Protein AF-A0A1I4IBH5-F1 (afdb_monomer)

Solvent-accessible surface area (backbone atoms only — not comparable to full-atom values): 30105 Å² total; per-residue (Å²): 135,91,88,89,83,92,84,91,92,87,89,84,84,88,85,86,88,79,89,86,86,90,84,87,88,92,82,93,82,92,87,77,86,81,86,74,98,50,76,67,57,58,52,52,51,54,48,48,51,54,48,48,58,59,55,47,54,51,50,55,50,44,51,54,42,53,50,53,45,52,51,52,49,55,51,45,53,52,50,51,50,48,43,52,50,37,53,50,44,26,54,45,24,54,52,31,51,72,53,88,49,65,74,57,16,50,54,46,40,52,52,45,52,50,47,36,53,52,39,46,69,54,60,53,33,59,72,87,47,71,68,56,52,40,46,51,50,39,46,20,14,30,31,44,29,39,31,52,52,53,40,30,72,60,35,66,46,64,55,86,55,48,64,39,33,42,41,78,35,81,61,95,62,100,49,47,59,46,72,49,64,46,69,50,97,58,23,26,44,38,79,37,32,42,35,34,19,50,74,62,48,54,63,36,37,78,83,42,22,65,54,74,100,72,60,33,49,34,53,50,47,27,25,42,47,43,53,54,37,44,16,67,36,19,18,42,67,61,48,39,56,52,57,57,50,4,52,20,40,26,58,52,19,48,27,44,59,36,42,52,45,25,49,75,50,67,29,64,60,56,4,19,40,50,31,32,54,42,41,49,75,60,51,62,88,51,64,78,89,42,72,53,40,49,38,15,13,20,51,50,45,53,50,49,22,52,50,14,32,76,66,69,38,82,60,17,54,24,50,42,44,45,45,34,46,74,40,36,70,51,40,59,35,57,38,34,44,72,56,35,91,28,74,22,58,61,53,44,32,43,46,34,43,75,68,41,48,36,17,53,50,49,29,49,43,51,74,73,39,48,33,62,37,19,69,70,67,29,43,15,58,12,64,62,12,34,86,67,63,66,39,63,77,21,23,71,76,56,50,62,61,79,71,81,57,72,38,96,69,36,47,91,37,37,43,72,40,68,64,56,48,85,80,75,85,73,80,89,71,94,85,77,92,78,86,90,84,89,91,79,87,82,83,75,79,49,74,54,34,26,68,79,43,48,59,70,74,59,44,37,72,86,47,20,86,55,35,38,64,42,31,52,50,31,43,50,51,52,52,56,48,46,52,53,50,51,54,52,43,52,51,44,55,52,49,44,53,50,48,53,51,49,50,54,50,47,54,55,51,50,52,56,46,51,55,52,50,52,52,50,51,52,52,52,50,54,54,52,53,51,55,52,52,54,55,54,65,62,55,53,62,59,56,55,58,55,57,66,72,74,112

Radius of gyration: 35.25 Å; Cα contacts (8 Å, |Δi|>4): 751; chains: 1; bounding box: 75×84×116 Å

Nearest PDB structures (foldseek):
  6gow-assembly1_D  TM=4.877E-01  e=1.598E-01  Bacillus subtilis
  5wjx-assembly1_A  TM=2.974E-01  e=5.272E-01  Bacillus subtilis
  3o0y-assembly2_B  TM=1.751E-01  e=1.091E-01  Colwellia psychrerythraea 34H

Secondary structure (DSSP, 8-state):
-------S-SSSSSS-----------------------HHHHHHHHHHHHHHHHHHHHHHHHHHHHHHHHHHHHHHHHHHHHHHHHHHHHHHHHHHHH---HHHHHHHHHHHHHHHHHHHHS-------HHHHHHHHHIIIIIHHHHHHHHHHHH-----S-EEEEEEE-S--S-SEEEEEEE-TTS-EEEEEEEEETTTS-S-BTTTB--TTT--HHHHHHHHHHHHHHHHHS-GGGS-HHHHHHHHHHHH--HHHHHHHHHHTTSHHHHHHHHHHTTTTSSGGG---SHHHHHHHHHHHHHHHHHHHHTT-TTTHHHHHHHHHHSTT--HHHHHHHHSS-SSHHHHHIIIIITSHHHHHHHHHHHTTHHHHHTTT-----TTSTTTTS-S---TTTSS-------S---SSSEEE---S-----------------SS--PPP---STTTTT-TT--TTT-HHHHHHHHHHHHHHHHHHHHHHHHHHHHHHHHHHHHHHHHHHHHHHHHHHHHHHHHHHHHHHHHHHHHHHHHHHHHHHHHHHHHTT--

Organism: NCBI:txid1123291

pLDDT: mean 73.19, std 23.95, range [22.69, 98.94]

Structure (mmCIF, N/CA/C/O backbone):
data_AF-A0A1I4IBH5-F1
#
_entry.id   AF-A0A1I4IBH5-F1
#
loop_
_atom_site.group_PDB
_atom_site.id
_atom_site.type_symbol
_atom_site.label_atom_id
_atom_site.label_alt_id
_atom_site.label_comp_id
_atom_site.label_asym_id
_atom_site.label_entity_id
_atom_site.label_seq_id
_atom_site.pdbx_PDB_ins_code
_atom_site.Cartn_x
_atom_site.Cartn_y
_atom_site.Cartn_z
_atom_site.occupancy
_atom_site.B_iso_or_equiv
_atom_site.auth_seq_id
_atom_site.auth_comp_id
_atom_site.auth_asym_id
_atom_site.auth_atom_id
_atom_site.pdbx_PDB_model_num
ATOM 1 N N . MET A 1 1 ? 34.747 5.150 -70.544 1.00 26.88 1 MET A N 1
ATOM 2 C CA . MET A 1 1 ? 35.337 5.955 -69.454 1.00 26.88 1 MET A CA 1
ATOM 3 C C . MET A 1 1 ? 34.266 6.912 -68.929 1.00 26.88 1 MET A C 1
ATOM 5 O O . MET A 1 1 ? 33.874 7.785 -69.678 1.00 26.88 1 MET A O 1
ATOM 9 N N . ARG A 1 2 ? 33.819 6.684 -67.681 1.00 27.50 2 ARG A N 1
ATOM 10 C CA . ARG A 1 2 ? 33.104 7.565 -66.717 1.00 27.50 2 ARG A CA 1
ATOM 11 C C . ARG A 1 2 ? 31.700 8.155 -67.019 1.00 27.50 2 ARG A C 1
ATOM 13 O O . ARG A 1 2 ? 31.338 8.446 -68.145 1.00 27.50 2 ARG A O 1
ATOM 20 N N . ILE A 1 3 ? 30.952 8.245 -65.911 1.00 29.61 3 ILE A N 1
ATOM 21 C CA . ILE A 1 3 ? 29.508 8.409 -65.638 1.00 29.61 3 ILE A CA 1
ATOM 22 C C . ILE A 1 3 ? 29.102 9.898 -65.457 1.00 29.61 3 ILE A C 1
ATOM 24 O O . ILE A 1 3 ? 29.971 10.689 -65.092 1.00 29.61 3 ILE A O 1
ATOM 28 N N . ASN A 1 4 ? 27.788 10.190 -65.589 1.00 30.17 4 ASN A N 1
ATOM 29 C CA . ASN A 1 4 ? 26.903 11.130 -64.829 1.00 30.17 4 ASN A CA 1
ATOM 30 C C . ASN A 1 4 ? 26.232 12.218 -65.701 1.00 30.17 4 ASN A C 1
ATOM 32 O O . ASN A 1 4 ? 26.905 12.808 -66.531 1.00 30.17 4 ASN A O 1
ATOM 36 N N . SER A 1 5 ? 24.963 12.634 -65.565 1.00 30.31 5 SER A N 1
ATOM 37 C CA . SER A 1 5 ? 23.756 12.215 -64.819 1.00 30.31 5 SER A CA 1
ATOM 38 C C . SER A 1 5 ? 22.619 13.214 -65.158 1.00 30.31 5 SER A C 1
ATOM 40 O O . SER A 1 5 ? 22.905 14.397 -65.310 1.00 30.31 5 SER A O 1
ATOM 42 N N . ALA A 1 6 ? 21.362 12.749 -65.169 1.00 29.02 6 ALA A N 1
ATOM 43 C CA . ALA A 1 6 ? 20.096 13.499 -65.015 1.00 29.02 6 ALA A CA 1
ATOM 44 C C . ALA A 1 6 ? 19.649 14.502 -66.113 1.00 29.02 6 ALA A C 1
ATOM 46 O O . ALA A 1 6 ? 19.946 15.693 -66.081 1.00 29.02 6 ALA A O 1
ATOM 47 N N . ILE A 1 7 ? 18.804 13.999 -67.020 1.00 32.25 7 ILE A N 1
ATOM 48 C CA . ILE A 1 7 ? 17.906 14.747 -67.911 1.00 32.25 7 ILE A CA 1
ATOM 49 C C . ILE A 1 7 ? 16.463 14.447 -67.455 1.00 32.25 7 ILE A C 1
ATOM 51 O O . ILE A 1 7 ? 16.164 13.286 -67.193 1.00 32.25 7 ILE A O 1
ATOM 55 N N . ALA A 1 8 ? 15.612 15.485 -67.445 1.00 37.22 8 ALA A N 1
ATOM 56 C CA . ALA A 1 8 ? 14.140 15.497 -67.316 1.00 37.22 8 ALA A CA 1
ATOM 57 C C . ALA A 1 8 ? 13.516 15.316 -65.910 1.00 37.22 8 ALA A C 1
ATOM 59 O O . ALA A 1 8 ? 13.450 14.203 -65.409 1.00 37.22 8 ALA A O 1
ATOM 60 N N . ASP A 1 9 ? 13.051 16.431 -65.303 1.00 37.56 9 ASP A N 1
ATOM 61 C CA . ASP A 1 9 ? 11.707 16.596 -64.675 1.00 37.56 9 ASP A CA 1
ATOM 62 C C . ASP A 1 9 ? 11.617 17.713 -63.601 1.00 37.56 9 ASP A C 1
ATOM 64 O O . ASP A 1 9 ? 11.292 17.463 -62.443 1.00 37.56 9 ASP A O 1
ATOM 68 N N . THR A 1 10 ? 11.824 18.989 -63.962 1.00 37.19 10 THR A N 1
ATOM 69 C CA . THR A 1 10 ? 11.559 20.126 -63.035 1.00 37.19 10 THR A CA 1
ATOM 70 C C . THR A 1 10 ? 10.812 21.326 -63.632 1.00 37.19 10 THR A C 1
ATOM 72 O O . THR A 1 10 ? 10.777 22.384 -63.018 1.00 37.19 10 THR A O 1
ATOM 75 N N . ASN A 1 11 ? 10.113 21.175 -64.765 1.00 37.16 11 ASN A N 1
ATOM 76 C CA . ASN A 1 11 ? 9.304 22.261 -65.361 1.00 37.16 11 ASN A CA 1
ATOM 77 C C . ASN A 1 11 ? 7.805 21.929 -65.524 1.00 37.16 11 ASN A C 1
ATOM 79 O O . ASN A 1 11 ? 7.172 22.342 -66.493 1.00 37.16 11 ASN A O 1
ATOM 83 N N . LYS A 1 12 ? 7.201 21.202 -64.569 1.00 36.59 12 LYS A N 1
ATOM 84 C CA . LYS A 1 12 ? 5.769 20.829 -64.620 1.00 36.59 12 LYS A CA 1
ATOM 85 C C . LYS A 1 12 ? 4.998 21.013 -63.299 1.00 36.59 12 LYS A C 1
ATOM 87 O O . LYS A 1 12 ? 4.150 20.193 -62.972 1.00 36.59 12 LYS A O 1
ATOM 92 N N . ALA A 1 13 ? 5.265 22.089 -62.549 1.00 35.25 13 ALA A N 1
ATOM 93 C CA . ALA A 1 13 ? 4.557 22.381 -61.288 1.00 35.25 13 ALA A CA 1
ATOM 94 C C . ALA A 1 13 ? 4.226 23.872 -61.035 1.00 35.25 13 ALA A C 1
ATOM 96 O O . ALA A 1 13 ? 4.065 24.270 -59.886 1.00 35.25 13 ALA A O 1
ATOM 97 N N . ALA A 1 14 ? 4.102 24.711 -62.074 1.00 37.25 14 ALA A N 1
ATOM 98 C CA . ALA A 1 14 ? 3.853 26.154 -61.899 1.00 37.25 14 ALA A CA 1
ATOM 99 C C . ALA A 1 14 ? 2.635 26.719 -62.666 1.00 37.25 14 ALA A C 1
ATOM 101 O O . ALA A 1 14 ? 2.520 27.933 -62.811 1.00 37.25 14 ALA A O 1
ATOM 102 N N . SER A 1 15 ? 1.710 25.892 -63.177 1.00 36.53 15 SER A N 1
ATOM 103 C CA . SER A 1 15 ? 0.579 26.404 -63.989 1.00 36.53 15 SER A CA 1
ATOM 104 C C . SER A 1 15 ? -0.753 25.653 -63.835 1.00 36.53 15 SER A C 1
ATOM 106 O O . SER A 1 15 ? -1.477 25.500 -64.811 1.00 36.53 15 SER A O 1
ATOM 108 N N . GLN A 1 16 ? -1.107 25.198 -62.628 1.00 35.28 16 GLN A N 1
ATOM 109 C CA . GLN A 1 16 ? -2.457 24.692 -62.313 1.00 35.28 16 GLN A CA 1
ATOM 110 C C . GLN A 1 16 ? -2.819 24.959 -60.839 1.00 35.28 16 GLN A C 1
ATOM 112 O O . GLN A 1 16 ? -2.726 24.060 -60.012 1.00 35.28 16 GLN A O 1
ATOM 117 N N . LYS A 1 17 ? -3.214 26.192 -60.491 1.00 34.38 17 LYS A N 1
ATOM 118 C CA . LYS A 1 17 ? -3.947 26.499 -59.240 1.00 34.38 17 LYS A CA 1
ATOM 119 C C . LYS A 1 17 ? -4.850 27.742 -59.356 1.00 34.38 17 LYS A C 1
ATOM 121 O O . LYS A 1 17 ? -5.042 28.449 -58.378 1.00 34.38 17 LYS A O 1
ATOM 126 N N . ASP A 1 18 ? -5.453 27.966 -60.525 1.00 34.41 18 ASP A N 1
ATOM 127 C CA . ASP A 1 18 ? -6.519 28.962 -60.698 1.00 34.41 18 ASP A CA 1
ATOM 128 C C . ASP A 1 18 ? -7.788 28.318 -61.272 1.00 34.41 18 ASP A C 1
ATOM 130 O O . ASP A 1 18 ? -7.721 27.546 -62.227 1.00 34.41 18 ASP A O 1
ATOM 134 N N . ASN A 1 19 ? -8.929 28.706 -60.688 1.00 29.95 19 ASN A N 1
ATOM 135 C CA . ASN A 1 19 ? -10.324 28.293 -60.921 1.00 29.95 19 ASN A CA 1
ATOM 136 C C . ASN A 1 19 ? -10.779 26.969 -60.282 1.00 29.95 19 ASN A C 1
ATOM 138 O O . ASN A 1 19 ? -10.607 25.906 -60.859 1.00 29.95 19 ASN A O 1
ATOM 142 N N . VAL A 1 20 ? -11.479 27.040 -59.140 1.00 29.97 20 VAL A N 1
ATOM 143 C CA . VAL A 1 20 ? -12.955 27.172 -59.094 1.00 29.97 20 VAL A CA 1
ATOM 144 C C . VAL A 1 20 ? -13.368 27.641 -57.691 1.00 29.97 20 VAL A C 1
ATOM 146 O O . VAL A 1 20 ? -13.427 26.874 -56.735 1.00 29.97 20 VAL A O 1
ATOM 149 N N . THR A 1 21 ? -13.715 28.921 -57.574 1.00 40.47 21 THR A N 1
ATOM 150 C CA . THR A 1 21 ? -14.649 29.409 -56.552 1.00 40.47 21 THR A CA 1
ATOM 151 C C . THR A 1 21 ? -16.074 29.264 -57.106 1.00 40.47 21 THR A C 1
ATOM 153 O O . THR A 1 21 ? -16.289 29.558 -58.280 1.00 40.47 21 THR A O 1
ATOM 156 N N . LYS A 1 22 ? -17.041 28.935 -56.230 1.00 32.81 22 LYS A N 1
ATOM 157 C CA . LYS A 1 22 ? -18.524 28.989 -56.373 1.00 32.81 22 LYS A CA 1
ATOM 158 C C . LYS A 1 22 ? -19.250 27.655 -56.642 1.00 32.81 22 LYS A C 1
ATOM 160 O O . LYS A 1 22 ? -19.450 27.272 -57.788 1.00 32.81 22 LYS A O 1
ATOM 165 N N . LYS A 1 23 ? -19.836 27.077 -55.580 1.00 29.59 23 LYS A N 1
ATOM 166 C CA . LYS A 1 23 ? -21.290 27.143 -55.270 1.00 29.59 23 LYS A CA 1
ATOM 167 C C . LYS A 1 23 ? -21.609 26.412 -53.943 1.00 29.59 23 LYS A C 1
ATOM 169 O O . LYS A 1 23 ? -21.422 25.208 -53.847 1.00 29.59 23 LYS A O 1
ATOM 174 N N . LYS A 1 24 ? -22.111 27.157 -52.945 1.00 41.50 24 LYS A N 1
ATOM 175 C CA . LYS A 1 24 ? -22.849 26.665 -51.753 1.00 41.50 24 LYS A CA 1
ATOM 176 C C . LYS A 1 24 ? -24.337 26.462 -52.109 1.00 41.50 24 LYS A C 1
ATOM 178 O O . LYS A 1 24 ? -24.833 27.200 -52.962 1.00 41.50 24 LYS A O 1
ATOM 183 N N . PRO A 1 25 ? -25.043 25.535 -51.436 1.00 30.53 25 PRO A N 1
ATOM 184 C CA . PRO A 1 25 ? -26.251 25.896 -50.658 1.00 30.53 25 PRO A CA 1
ATOM 185 C C . PRO A 1 25 ? -26.303 25.132 -49.302 1.00 30.53 25 PRO A C 1
ATOM 187 O O . PRO A 1 25 ? -26.031 23.943 -49.269 1.00 30.53 25 PRO A O 1
ATOM 190 N N . LEU A 1 26 ? -26.371 25.782 -48.128 1.00 26.00 26 LEU A N 1
ATOM 191 C CA . LEU A 1 26 ? -27.516 26.381 -47.391 1.00 26.00 26 LEU A CA 1
ATOM 192 C C . LEU A 1 26 ? -28.080 25.468 -46.268 1.00 26.00 26 LEU A C 1
ATOM 194 O O . LEU A 1 26 ? -28.913 24.619 -46.545 1.00 26.00 26 LEU A O 1
ATOM 198 N N . SER A 1 27 ? -27.640 25.709 -45.019 1.00 25.12 27 SER A N 1
ATOM 199 C CA . SER A 1 27 ? -28.418 25.746 -43.747 1.00 25.12 27 SER A CA 1
ATOM 200 C C . SER A 1 27 ? -27.426 25.839 -42.560 1.00 25.12 27 SER A C 1
ATOM 202 O O . SER A 1 27 ? -26.770 24.862 -42.228 1.00 25.12 27 SER A O 1
ATOM 204 N N . LEU A 1 28 ? -27.028 27.038 -42.113 1.00 30.94 28 LEU A N 1
ATOM 205 C CA . LEU A 1 28 ? -27.579 27.738 -40.934 1.00 30.94 28 LEU A CA 1
ATOM 206 C C . LEU A 1 28 ? -27.506 26.915 -39.629 1.00 30.94 28 LEU A C 1
ATOM 208 O O . LEU A 1 28 ? -28.472 26.235 -39.328 1.00 30.94 28 LEU A O 1
ATOM 212 N N . VAL A 1 29 ? -26.391 26.997 -38.883 1.00 27.75 29 VAL A N 1
ATOM 213 C CA . VAL A 1 29 ? -26.271 27.548 -37.507 1.00 27.75 29 VAL A CA 1
ATOM 214 C C . VAL A 1 29 ? -24.781 27.846 -37.251 1.00 27.75 29 VAL A C 1
ATOM 216 O O . VAL A 1 29 ? -23.900 27.073 -37.618 1.00 27.75 29 VAL A O 1
ATOM 219 N N . SER A 1 30 ? -24.514 29.029 -36.711 1.00 26.56 30 SER A N 1
ATOM 220 C CA . SER A 1 30 ? -23.216 29.654 -36.455 1.00 26.56 30 SER A CA 1
ATOM 221 C C . SER A 1 30 ? -22.612 29.236 -35.112 1.00 26.56 30 SER A C 1
ATOM 223 O O . SER A 1 30 ? -23.281 29.387 -34.094 1.00 26.56 30 SER A O 1
ATOM 225 N N . ASN A 1 31 ? -21.358 28.766 -35.126 1.00 25.77 31 ASN A N 1
ATOM 226 C CA . ASN A 1 31 ? -20.238 29.223 -34.279 1.00 25.77 31 ASN A CA 1
ATOM 227 C C . ASN A 1 31 ? -19.079 28.219 -34.370 1.00 25.77 31 ASN A C 1
ATOM 229 O O . ASN A 1 31 ? -18.922 27.347 -33.524 1.00 25.77 31 ASN A O 1
ATOM 233 N N . ILE A 1 32 ? -18.264 28.347 -35.416 1.00 29.17 32 ILE A N 1
ATOM 234 C CA . ILE A 1 32 ? -16.891 27.834 -35.424 1.00 29.17 32 ILE A CA 1
ATOM 235 C C . ILE A 1 32 ? -16.051 28.988 -35.961 1.00 29.17 32 ILE A C 1
ATOM 237 O O . ILE A 1 32 ? -16.135 29.320 -37.146 1.00 29.17 32 ILE A O 1
ATOM 241 N N . GLU A 1 33 ? -15.331 29.660 -35.064 1.00 32.38 33 GLU A N 1
ATOM 242 C CA . GLU A 1 33 ? -14.363 30.687 -35.428 1.00 32.38 33 GLU A CA 1
ATOM 243 C C . GLU A 1 33 ? -13.244 30.045 -36.247 1.00 32.38 33 GLU A C 1
ATOM 245 O O . GLU A 1 33 ? -12.602 29.074 -35.849 1.00 32.38 33 GLU A O 1
ATOM 250 N N . THR A 1 34 ? -13.052 30.575 -37.449 1.00 32.00 34 THR A N 1
ATOM 251 C CA . THR A 1 34 ? -11.957 30.210 -38.333 1.00 32.00 34 THR A CA 1
ATOM 252 C C . THR A 1 34 ? -10.669 30.838 -37.821 1.00 32.00 34 THR A C 1
ATOM 254 O O . THR A 1 34 ? -10.486 32.050 -37.900 1.00 32.00 34 THR A O 1
ATOM 257 N N . SER A 1 35 ? -9.781 29.971 -37.356 1.00 35.97 35 SER A N 1
ATOM 258 C CA . SER A 1 35 ? -8.379 30.195 -37.026 1.00 35.97 35 SER A CA 1
ATOM 259 C C . SER A 1 35 ? -7.597 30.906 -38.141 1.00 35.97 35 SER A C 1
ATOM 261 O O . SER A 1 35 ? -7.447 30.370 -39.245 1.00 35.97 35 SER A O 1
ATOM 263 N N . SER A 1 36 ? -7.018 32.063 -37.814 1.00 33.44 36 SER A N 1
ATOM 264 C CA . SER A 1 36 ? -5.847 32.628 -38.492 1.00 33.44 36 SER A CA 1
ATOM 265 C C . SER A 1 36 ? -4.734 32.803 -37.460 1.00 33.44 36 SER A C 1
ATOM 267 O O . SER A 1 36 ? -4.869 33.595 -36.537 1.00 33.44 36 SER A O 1
ATOM 269 N N . SER A 1 37 ? -3.644 32.054 -37.617 1.00 41.34 37 SER A N 1
ATOM 270 C CA . SER A 1 37 ? -2.504 32.004 -36.699 1.00 41.34 37 SER A CA 1
ATOM 271 C C . SER A 1 37 ? -1.783 33.356 -36.564 1.00 41.34 37 SER A C 1
ATOM 273 O O . SER A 1 37 ? -1.037 33.748 -37.467 1.00 41.34 37 SER A O 1
ATOM 275 N N . THR A 1 38 ? -1.946 34.040 -35.431 1.00 36.69 38 THR A N 1
ATOM 276 C CA . THR A 1 38 ? -1.121 35.187 -35.004 1.00 36.69 38 THR A CA 1
ATOM 277 C C . THR A 1 38 ? -0.781 35.072 -33.511 1.00 36.69 38 THR A C 1
ATOM 279 O O . THR A 1 38 ? -1.468 34.389 -32.758 1.00 36.69 38 THR A O 1
ATOM 282 N N . TYR A 1 39 ? 0.291 35.746 -33.072 1.00 35.22 39 TYR A N 1
ATOM 283 C CA . TYR A 1 39 ? 0.734 35.836 -31.665 1.00 35.22 39 TYR A CA 1
ATOM 284 C C . TYR A 1 39 ? -0.377 36.281 -30.685 1.00 35.22 39 TYR A C 1
ATOM 286 O O . TYR A 1 39 ? -0.269 36.023 -29.488 1.00 35.22 39 TYR A O 1
ATOM 294 N N . GLU A 1 40 ? -1.447 36.915 -31.180 1.00 37.06 40 GLU A N 1
ATOM 295 C CA . GLU A 1 40 ? -2.625 37.291 -30.387 1.00 37.06 40 GLU A CA 1
ATOM 296 C C . GLU A 1 40 ? -3.392 36.075 -29.840 1.00 37.06 40 GLU A C 1
ATOM 298 O O . GLU A 1 40 ? -3.902 36.150 -28.724 1.00 37.06 40 GLU A O 1
ATOM 303 N N . ASP A 1 41 ? -3.430 34.947 -30.562 1.00 40.72 41 ASP A N 1
ATOM 304 C CA . ASP A 1 41 ? -4.069 33.711 -30.079 1.00 40.72 41 ASP A CA 1
ATOM 305 C C . ASP A 1 41 ? -3.229 33.027 -28.994 1.00 40.72 41 ASP A C 1
ATOM 307 O O . ASP A 1 41 ? -3.775 32.537 -28.011 1.00 40.72 41 ASP A O 1
ATOM 311 N N . ALA A 1 42 ? -1.896 33.056 -29.109 1.00 33.62 42 ALA A N 1
ATOM 312 C CA . ALA A 1 42 ? -1.007 32.506 -28.083 1.00 33.62 42 ALA A CA 1
ATOM 313 C C . ALA A 1 42 ? -1.110 33.296 -26.765 1.00 33.62 42 ALA A C 1
ATOM 315 O O . ALA A 1 42 ? -1.235 32.697 -25.701 1.00 33.62 42 ALA A O 1
ATOM 316 N N . ALA A 1 43 ? -1.163 34.631 -26.842 1.00 33.56 43 ALA A N 1
ATOM 317 C CA . ALA A 1 43 ? -1.364 35.484 -25.672 1.00 33.56 43 ALA A CA 1
ATOM 318 C C . ALA A 1 43 ? -2.771 35.325 -25.065 1.00 33.56 43 ALA A C 1
ATOM 320 O O . ALA A 1 43 ? -2.908 35.292 -23.847 1.00 33.56 43 ALA A O 1
ATOM 321 N N . LYS A 1 44 ? -3.828 35.168 -25.879 1.00 37.53 44 LYS A N 1
ATOM 322 C CA . LYS A 1 44 ? -5.183 34.879 -25.372 1.00 37.53 44 LYS A CA 1
ATOM 323 C C . LYS A 1 44 ? -5.289 33.507 -24.710 1.00 37.53 44 LYS A C 1
ATOM 325 O O . LYS A 1 44 ? -5.987 33.398 -23.707 1.00 37.53 44 LYS A O 1
ATOM 330 N N . VAL A 1 45 ? -4.617 32.482 -25.233 1.00 39.41 45 VAL A N 1
ATOM 331 C CA . VAL A 1 45 ? -4.610 31.130 -24.651 1.00 39.41 45 VAL A CA 1
ATOM 332 C C . VAL A 1 45 ? -3.858 31.115 -23.319 1.00 39.41 45 VAL A C 1
ATOM 334 O O . VAL A 1 45 ? -4.431 30.663 -22.329 1.00 39.41 45 VAL A O 1
ATOM 337 N N . GLU A 1 46 ? -2.660 31.703 -23.260 1.00 36.56 46 GLU A N 1
ATOM 338 C CA . GLU A 1 46 ? -1.825 31.787 -22.050 1.00 36.56 46 GLU A CA 1
ATOM 339 C C . GLU A 1 46 ? -2.472 32.673 -20.963 1.00 36.56 46 GLU A C 1
ATOM 341 O O . GLU A 1 46 ? -2.471 32.327 -19.780 1.00 36.56 46 GLU A O 1
ATOM 346 N N . MET A 1 47 ? -3.147 33.764 -21.357 1.00 36.31 47 MET A N 1
ATOM 347 C CA . MET A 1 47 ? -3.997 34.543 -20.447 1.00 36.31 47 MET A CA 1
ATOM 348 C C . MET A 1 47 ? -5.252 33.774 -20.023 1.00 36.31 47 MET A C 1
ATOM 350 O O . MET A 1 47 ? -5.626 33.859 -18.860 1.00 36.31 47 MET A O 1
ATOM 354 N N . SER A 1 48 ? -5.896 32.998 -20.907 1.00 41.06 48 SER A N 1
ATOM 355 C CA . SER A 1 48 ? -7.063 32.193 -20.519 1.00 41.06 48 SER A CA 1
ATOM 356 C C . SER A 1 48 ? -6.686 31.105 -19.519 1.00 41.06 48 SER A C 1
ATOM 358 O O . SER A 1 48 ? -7.465 30.843 -18.614 1.00 41.06 48 SER A O 1
ATOM 360 N N . GLU A 1 49 ? -5.500 30.505 -19.634 1.00 36.38 49 GLU A N 1
ATOM 361 C CA . GLU A 1 49 ? -4.988 29.525 -18.672 1.00 36.38 49 GLU A CA 1
ATOM 362 C C . GLU A 1 49 ? -4.576 30.187 -17.353 1.00 36.38 49 GLU A C 1
ATOM 364 O O . GLU A 1 49 ? -4.917 29.684 -16.285 1.00 36.38 49 GLU A O 1
ATOM 369 N N . GLY A 1 50 ? -3.947 31.367 -17.400 1.00 35.72 50 GLY A N 1
ATOM 370 C CA . GLY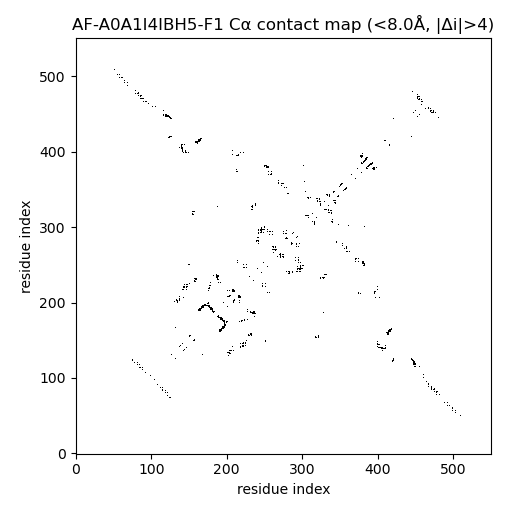 A 1 50 ? -3.637 32.166 -16.211 1.00 35.72 50 GLY A CA 1
ATOM 371 C C . GLY A 1 50 ? -4.880 32.663 -15.461 1.00 35.72 50 GLY A C 1
ATOM 372 O O . GLY A 1 50 ? -4.910 32.632 -14.230 1.00 35.72 50 GLY A O 1
ATOM 373 N N . THR A 1 51 ? -5.926 33.079 -16.182 1.00 39.19 51 THR A N 1
ATOM 374 C CA . THR A 1 51 ? -7.225 33.463 -15.612 1.00 39.19 51 THR A CA 1
ATOM 375 C C . THR A 1 51 ? -7.986 32.235 -15.116 1.00 39.19 51 THR A C 1
ATOM 377 O O . THR A 1 51 ? -8.467 32.273 -13.991 1.00 39.19 51 THR A O 1
ATOM 380 N N . LYS A 1 52 ? -8.011 31.115 -15.859 1.00 40.06 52 LYS A N 1
ATOM 381 C CA . LYS A 1 52 ? -8.601 29.838 -15.406 1.00 40.06 52 LYS A CA 1
ATOM 382 C C . LYS A 1 52 ? -7.963 29.343 -14.108 1.00 40.06 52 LYS A C 1
ATOM 384 O O . LYS A 1 52 ? -8.696 29.008 -13.181 1.00 40.06 52 LYS A O 1
ATOM 389 N N . ASN A 1 53 ? -6.631 29.380 -14.008 1.00 35.31 53 ASN A N 1
ATOM 390 C CA . ASN A 1 53 ? -5.888 28.996 -12.803 1.00 35.31 53 ASN A CA 1
ATOM 391 C C . ASN A 1 53 ? -6.154 29.931 -11.614 1.00 35.31 53 ASN A C 1
ATOM 393 O O . ASN A 1 53 ? -6.163 29.486 -10.472 1.00 35.31 53 ASN A O 1
ATOM 397 N N . LYS A 1 54 ? -6.399 31.225 -11.854 1.00 37.94 54 LYS A N 1
ATOM 398 C CA . LYS A 1 54 ? -6.760 32.184 -10.797 1.00 37.94 54 LYS A CA 1
ATOM 399 C C . LYS A 1 54 ? -8.234 32.148 -10.407 1.00 37.94 54 LYS A C 1
ATOM 401 O O . LYS A 1 54 ? -8.530 32.484 -9.270 1.00 37.94 54 LYS A O 1
ATOM 406 N N . THR A 1 55 ? -9.141 31.741 -11.295 1.00 43.22 55 THR A N 1
ATOM 407 C CA . THR A 1 55 ? -10.569 31.544 -10.989 1.00 43.22 55 THR A CA 1
ATOM 408 C C . THR A 1 55 ? -10.854 30.188 -10.336 1.00 43.22 55 THR A C 1
ATOM 410 O O . THR A 1 55 ? -11.802 30.079 -9.563 1.00 43.22 55 THR A O 1
ATOM 413 N N . SER A 1 56 ? -10.028 29.165 -10.590 1.00 42.84 56 SER A N 1
ATOM 414 C CA . SER A 1 56 ? -10.160 27.837 -9.970 1.00 42.84 56 SER A CA 1
ATOM 415 C C . SER A 1 56 ? -9.727 27.814 -8.497 1.00 42.84 56 SER A C 1
ATOM 417 O O . SER A 1 56 ? -10.316 27.092 -7.697 1.00 42.84 56 SER A O 1
ATOM 419 N N . LEU A 1 57 ? -8.758 28.652 -8.111 1.00 39.81 57 LEU A N 1
ATOM 420 C CA . LEU A 1 57 ? -8.274 28.799 -6.730 1.00 39.81 57 LEU A CA 1
ATOM 421 C C . LEU A 1 57 ? -9.376 29.280 -5.742 1.00 39.81 57 LEU A C 1
ATOM 423 O O . LEU A 1 57 ? -9.562 28.637 -4.704 1.00 39.81 57 LEU A O 1
ATOM 427 N N . PRO A 1 58 ? -10.153 30.346 -6.036 1.00 45.22 58 PRO A N 1
ATOM 428 C CA . PRO A 1 58 ? -11.330 30.735 -5.258 1.00 45.22 58 PRO A CA 1
ATOM 429 C C . PRO A 1 58 ? -12.459 29.705 -5.294 1.00 45.22 58 PRO A C 1
ATOM 431 O O . PRO A 1 58 ? -13.113 29.524 -4.275 1.00 45.22 58 PRO A O 1
ATOM 434 N N . ALA A 1 59 ? -12.678 29.017 -6.423 1.00 44.81 59 ALA A N 1
ATOM 435 C CA . ALA A 1 59 ? -13.732 28.006 -6.542 1.00 44.81 59 ALA A CA 1
ATOM 436 C C . ALA A 1 59 ? -13.479 26.798 -5.625 1.00 44.81 59 ALA A C 1
ATOM 438 O O . ALA A 1 59 ? -14.364 26.424 -4.864 1.00 44.81 59 ALA A O 1
ATOM 439 N N . LYS A 1 60 ? -12.250 26.263 -5.609 1.00 45.53 60 LYS A N 1
ATOM 440 C CA . LYS A 1 60 ? -11.871 25.160 -4.711 1.00 45.53 60 LYS A CA 1
ATOM 441 C C . LYS A 1 60 ? -11.870 25.590 -3.235 1.00 45.53 60 LYS A C 1
ATOM 443 O O . LYS A 1 60 ? -12.250 24.828 -2.356 1.00 45.53 60 LYS A O 1
ATOM 448 N N . THR A 1 61 ? -11.508 26.844 -2.950 1.00 44.19 61 THR A N 1
ATOM 449 C CA . THR A 1 61 ? -11.595 27.413 -1.591 1.00 44.19 61 THR A CA 1
ATOM 450 C C . THR A 1 61 ? -13.0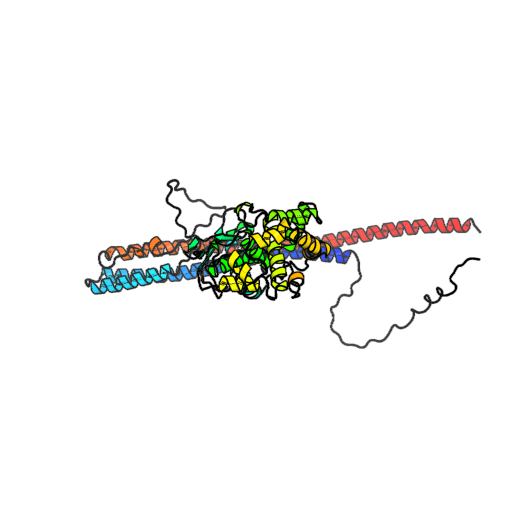51 27.562 -1.130 1.00 44.19 61 THR A C 1
ATOM 452 O O . THR A 1 61 ? -13.364 27.273 0.021 1.00 44.19 61 THR A O 1
ATOM 455 N N . LEU A 1 62 ? -13.942 28.003 -2.022 1.00 48.31 62 LEU A N 1
ATOM 456 C CA . LEU A 1 62 ? -15.376 28.137 -1.771 1.00 48.31 62 LEU A CA 1
ATOM 457 C C . LEU A 1 62 ? -16.024 26.772 -1.507 1.00 48.31 62 LEU A C 1
ATOM 459 O O . LEU A 1 62 ? -16.757 26.626 -0.534 1.00 48.31 62 LEU A O 1
ATOM 463 N N . GLU A 1 63 ? -15.690 25.774 -2.320 1.00 45.91 63 GLU A N 1
ATOM 464 C CA . GLU A 1 63 ? -16.121 24.386 -2.142 1.00 45.91 63 GLU A CA 1
ATOM 465 C C . GLU A 1 63 ? -15.670 23.824 -0.783 1.00 45.91 63 GLU A C 1
ATOM 467 O O . GLU A 1 63 ? -16.484 23.299 -0.026 1.00 45.91 63 GLU A O 1
ATOM 472 N N . ASN A 1 64 ? -14.410 24.050 -0.395 1.00 45.56 64 ASN A N 1
ATOM 473 C CA . ASN A 1 64 ? -13.896 23.644 0.917 1.00 45.56 64 ASN A CA 1
ATOM 474 C C . ASN A 1 64 ? -14.637 24.321 2.085 1.00 45.56 64 ASN A C 1
ATOM 476 O O . ASN A 1 64 ? -14.919 23.678 3.098 1.00 45.56 64 ASN A O 1
ATOM 480 N N . ILE A 1 65 ? -14.982 25.608 1.954 1.00 47.34 65 ILE A N 1
ATOM 481 C CA . ILE A 1 65 ? -15.767 26.329 2.967 1.00 47.34 65 ILE A CA 1
ATOM 482 C C . ILE A 1 65 ? -17.194 25.759 3.054 1.00 47.34 65 ILE A C 1
ATOM 484 O O . ILE A 1 65 ? -17.692 25.533 4.158 1.00 47.34 65 ILE A O 1
ATOM 488 N N . GLN A 1 66 ? -17.836 25.475 1.919 1.00 49.72 66 GLN A N 1
ATOM 489 C CA . GLN A 1 66 ? -19.192 24.912 1.857 1.00 49.72 66 GLN A CA 1
ATOM 490 C C . GLN A 1 66 ? -19.264 23.489 2.425 1.00 49.72 66 GLN A C 1
ATOM 492 O O . GLN A 1 66 ? -20.203 23.157 3.158 1.00 49.72 66 GLN A O 1
ATOM 497 N N . ASN A 1 67 ? -18.238 22.676 2.174 1.00 47.34 67 ASN A N 1
ATOM 498 C CA . ASN A 1 67 ? -18.092 21.351 2.771 1.00 47.34 67 ASN A CA 1
ATOM 499 C C . ASN A 1 67 ? -17.887 21.459 4.290 1.00 47.34 67 ASN A C 1
ATOM 501 O O . ASN A 1 67 ? -18.602 20.808 5.050 1.00 47.34 67 ASN A O 1
ATOM 505 N N . GLY A 1 68 ? -17.018 22.367 4.753 1.00 46.72 68 GLY A N 1
ATOM 506 C CA . GLY A 1 68 ? -16.830 22.645 6.181 1.00 46.72 68 GLY A CA 1
ATOM 507 C C . GLY A 1 68 ? -18.117 23.091 6.889 1.00 46.72 68 GLY A C 1
ATOM 508 O O . GLY A 1 68 ? -18.420 22.627 7.987 1.00 46.72 68 GLY A O 1
ATOM 509 N N . VAL A 1 69 ? -18.930 23.935 6.246 1.00 53.03 69 VAL A N 1
ATOM 510 C CA . VAL A 1 69 ? -20.246 24.347 6.767 1.00 53.03 69 VAL A CA 1
ATOM 511 C C . VAL A 1 69 ? -21.226 23.172 6.831 1.00 53.03 69 VAL A C 1
ATOM 513 O O . VAL A 1 69 ? -21.964 23.063 7.811 1.00 53.03 69 VAL A O 1
ATOM 516 N N . SER A 1 70 ? -21.240 22.296 5.826 1.00 50.38 70 SER A N 1
ATOM 517 C CA . SER A 1 70 ? -22.119 21.116 5.786 1.00 50.38 70 SER A CA 1
ATOM 518 C C . SER A 1 70 ? -21.766 20.106 6.883 1.00 50.38 70 SER A C 1
ATOM 520 O O . SER A 1 70 ? -22.653 19.578 7.551 1.00 50.38 70 SER A O 1
ATOM 522 N N . LEU A 1 71 ? -20.474 19.917 7.151 1.00 50.25 71 LEU A N 1
ATOM 523 C CA . LEU A 1 71 ? -19.985 19.066 8.238 1.00 50.25 71 LEU A CA 1
ATOM 524 C C . LEU A 1 71 ? -20.341 19.628 9.618 1.00 50.25 71 LEU A C 1
ATOM 526 O O . LEU A 1 71 ? -20.813 18.891 10.479 1.00 50.25 71 LEU A O 1
ATOM 530 N N . LEU A 1 72 ? -20.196 20.943 9.827 1.00 56.59 72 LEU A N 1
ATOM 531 C CA . LEU A 1 72 ? -20.628 21.588 11.073 1.00 56.59 72 LEU A CA 1
ATOM 532 C C . LEU A 1 72 ? -22.143 21.477 11.290 1.00 56.59 72 LEU A C 1
ATOM 534 O O . LEU A 1 72 ? -22.587 21.414 12.432 1.00 56.59 72 LEU A O 1
ATOM 538 N N . GLN A 1 73 ? -22.937 21.442 10.216 1.00 61.34 73 GLN A N 1
ATOM 539 C CA . GLN A 1 73 ? -24.383 21.216 10.301 1.00 61.34 73 GLN A CA 1
ATOM 540 C C . GLN A 1 73 ? -24.720 19.775 10.683 1.00 61.34 73 GLN A C 1
ATOM 542 O O . GLN A 1 73 ? -25.584 19.577 11.531 1.00 61.34 73 GLN A O 1
ATOM 547 N N . ALA A 1 74 ? -24.042 18.786 10.098 1.00 58.00 74 ALA A N 1
ATOM 548 C CA . ALA A 1 74 ? -24.192 17.390 10.505 1.00 58.00 74 ALA A CA 1
ATOM 549 C C . ALA A 1 74 ? -23.786 17.202 11.978 1.00 58.00 74 ALA A C 1
ATOM 551 O O . ALA A 1 74 ? -24.505 16.566 12.745 1.00 58.00 74 ALA A O 1
ATOM 552 N N . ALA A 1 75 ? -22.698 17.857 12.397 1.00 60.41 75 ALA A N 1
ATOM 553 C CA . ALA A 1 75 ? -22.240 17.830 13.777 1.00 60.41 75 ALA A CA 1
ATOM 554 C C . ALA A 1 75 ? -23.251 18.433 14.760 1.00 60.41 75 ALA A C 1
ATOM 556 O O . ALA A 1 75 ? -23.524 17.857 15.811 1.00 60.41 75 ALA A O 1
ATOM 557 N N . ASP A 1 76 ? -23.839 19.575 14.407 1.00 66.19 76 ASP A N 1
ATOM 558 C CA . ASP A 1 76 ? -24.895 20.212 15.195 1.00 66.19 76 ASP A CA 1
ATOM 559 C C . ASP A 1 76 ? -26.158 19.333 15.284 1.00 66.19 76 ASP A C 1
ATOM 561 O O . ASP A 1 76 ? -26.743 19.205 16.358 1.00 66.19 76 ASP A O 1
ATOM 565 N N . GLN A 1 77 ? -26.527 18.642 14.196 1.00 72.50 77 GLN A N 1
ATOM 566 C CA . GLN A 1 77 ? -27.651 17.696 14.178 1.00 72.50 77 GLN A CA 1
ATOM 567 C C . GLN A 1 77 ? -27.429 16.491 15.098 1.00 72.50 77 GLN A C 1
ATOM 569 O O . GLN A 1 77 ? -28.363 16.042 15.763 1.00 72.50 77 GLN A O 1
ATOM 574 N N . ASP A 1 78 ? -26.215 15.953 15.150 1.00 72.31 78 ASP A N 1
ATOM 575 C CA . ASP A 1 78 ? -25.893 14.840 16.042 1.00 72.31 78 ASP A CA 1
ATOM 576 C C . ASP A 1 78 ? -25.803 15.293 17.506 1.00 72.31 78 ASP A C 1
ATOM 578 O O . ASP A 1 78 ? -26.308 14.599 18.390 1.00 72.31 78 ASP A O 1
ATOM 582 N N . LEU A 1 79 ? -25.280 16.495 17.783 1.00 77.62 79 LEU A N 1
ATOM 583 C CA . LEU A 1 79 ? -25.353 17.091 19.123 1.00 77.62 79 LEU A CA 1
ATOM 584 C C . LEU A 1 79 ? -26.799 17.340 19.570 1.00 77.62 79 LEU A C 1
ATOM 586 O O . LEU A 1 79 ? -27.113 17.123 20.739 1.00 77.62 79 LEU A O 1
ATOM 590 N N . ASP A 1 80 ? -27.697 17.725 18.661 1.00 81.25 80 ASP A N 1
ATOM 591 C CA . ASP A 1 80 ? -29.132 17.840 18.943 1.00 81.25 80 ASP A CA 1
ATOM 592 C C . ASP A 1 80 ? -29.761 16.482 19.312 1.00 81.25 80 ASP A C 1
ATOM 594 O O . ASP A 1 80 ? -30.586 16.408 20.233 1.00 81.25 80 ASP A O 1
ATOM 598 N N . LYS A 1 81 ? -29.353 15.388 18.652 1.00 80.56 81 LYS A N 1
ATOM 599 C CA . LYS A 1 81 ? -29.785 14.025 19.018 1.00 80.56 81 LYS A CA 1
ATOM 600 C C . LYS A 1 81 ? -29.260 13.636 20.399 1.00 80.56 81 LYS A C 1
ATOM 602 O O . LYS A 1 81 ? -30.035 13.151 21.221 1.00 80.56 81 LYS A O 1
ATOM 607 N N . ILE A 1 82 ? -27.985 13.907 20.690 1.00 83.12 82 ILE A N 1
ATOM 608 C CA . ILE A 1 82 ? -27.390 13.649 22.010 1.00 83.12 82 ILE A CA 1
ATOM 609 C C . ILE A 1 82 ? -28.093 14.468 23.093 1.00 83.12 82 ILE A C 1
ATOM 611 O O . ILE A 1 82 ? -28.467 13.916 24.126 1.00 83.12 82 ILE A O 1
ATOM 615 N N . ARG A 1 83 ? -28.367 15.754 22.849 1.00 86.69 83 ARG A N 1
ATOM 616 C CA . ARG A 1 83 ? -29.140 16.597 23.772 1.00 86.69 83 ARG A CA 1
ATOM 617 C C . ARG A 1 83 ? -30.518 15.998 24.053 1.00 86.69 83 ARG A C 1
ATOM 619 O O . ARG A 1 83 ? -30.899 15.905 25.214 1.00 86.69 83 ARG A O 1
ATOM 626 N N . SER A 1 84 ? -31.217 15.522 23.021 1.00 89.56 84 SER A N 1
ATOM 627 C CA . SER A 1 84 ? -32.530 14.872 23.162 1.00 89.56 84 SER A CA 1
ATOM 628 C C . SER A 1 84 ? -32.459 13.594 24.014 1.00 89.56 84 SER A C 1
ATOM 630 O O . SER A 1 84 ? -33.324 13.349 24.855 1.00 89.56 84 SER A O 1
ATOM 632 N N . MET A 1 85 ? -31.403 12.790 23.851 1.00 90.94 85 MET A N 1
ATOM 633 C CA . MET A 1 85 ? -31.161 11.603 24.681 1.00 90.94 85 MET A CA 1
ATOM 634 C C . MET A 1 85 ? -30.852 11.964 26.142 1.00 90.94 85 MET A C 1
ATOM 636 O O . MET A 1 85 ? -31.335 11.303 27.061 1.00 90.94 85 MET A O 1
ATOM 640 N N . LEU A 1 86 ? -30.099 13.039 26.383 1.00 90.75 86 LEU A N 1
ATOM 641 C CA . LEU A 1 86 ? -29.817 13.533 27.734 1.00 90.75 86 LEU A CA 1
ATOM 642 C C . LEU A 1 86 ? -31.062 14.119 28.413 1.00 90.75 86 LEU A C 1
ATOM 644 O O . LEU A 1 86 ? -31.267 13.907 29.608 1.00 90.75 86 LEU A O 1
ATOM 648 N N . GLU A 1 87 ? -31.917 14.817 27.662 1.00 93.12 87 GLU A N 1
ATOM 649 C CA . GLU A 1 87 ? -33.226 15.277 28.137 1.00 93.12 87 GLU A CA 1
ATOM 650 C C . GLU A 1 87 ? -34.102 14.085 28.544 1.00 93.12 87 GLU A C 1
ATOM 652 O O . GLU A 1 87 ? -34.680 14.093 29.633 1.00 93.12 87 GLU A O 1
ATOM 657 N N . ARG A 1 88 ? -34.104 13.008 27.746 1.00 93.25 88 ARG A N 1
ATOM 658 C CA . ARG A 1 88 ? -34.764 11.749 28.113 1.00 93.25 88 ARG A CA 1
ATOM 659 C C . ARG A 1 88 ? -34.169 11.135 29.384 1.00 93.25 88 ARG A C 1
ATOM 661 O O . ARG A 1 88 ? -34.916 10.759 30.285 1.00 93.25 88 ARG A O 1
ATOM 668 N N . GLY A 1 89 ? -32.844 11.076 29.501 1.00 91.31 89 GLY A N 1
ATOM 669 C CA . GLY A 1 89 ? -32.159 10.600 30.707 1.00 91.31 89 GLY A CA 1
ATOM 670 C C . GLY A 1 89 ? -32.548 11.391 31.963 1.00 91.31 89 GLY A C 1
ATOM 671 O O . GLY A 1 89 ? -32.826 10.811 33.015 1.00 91.31 89 GLY A O 1
ATOM 672 N N . LYS A 1 90 ? -32.678 12.716 31.839 1.00 94.12 90 LYS A N 1
ATOM 673 C CA . LYS A 1 90 ? -33.145 13.600 32.914 1.00 94.12 90 LYS A CA 1
ATOM 674 C C . LYS A 1 90 ? -34.577 13.287 33.355 1.00 94.12 90 LYS A C 1
ATOM 676 O O . LYS A 1 90 ? -34.861 13.307 34.555 1.00 94.12 90 LYS A O 1
ATOM 681 N N . GLU A 1 91 ? -35.481 12.992 32.422 1.00 95.12 91 GLU A N 1
ATOM 682 C CA . GLU A 1 91 ? -36.848 12.568 32.755 1.00 95.12 91 GLU A CA 1
ATOM 683 C C . GLU A 1 91 ? -36.856 11.262 33.558 1.00 95.12 91 GLU A C 1
ATOM 685 O O . GLU A 1 91 ? -37.600 11.144 34.534 1.00 95.12 91 GLU A O 1
ATOM 690 N N . LEU A 1 92 ? -36.020 10.295 33.170 1.00 92.56 92 LEU A N 1
ATOM 691 C CA . LEU A 1 92 ? -35.884 9.010 33.864 1.00 92.56 92 LEU A CA 1
ATOM 692 C C . LEU A 1 92 ? -35.314 9.194 35.274 1.00 92.56 92 LEU A C 1
ATOM 694 O O . LEU A 1 92 ? -35.816 8.600 36.229 1.00 92.56 92 LEU A O 1
ATOM 698 N N . ALA A 1 93 ? -34.324 10.076 35.427 1.00 91.81 93 ALA A N 1
ATOM 699 C CA . ALA A 1 93 ? -33.768 10.443 36.725 1.00 91.81 93 ALA A CA 1
ATOM 700 C C . ALA A 1 93 ? -34.823 11.069 37.654 1.00 91.81 93 ALA A C 1
ATOM 702 O O . ALA A 1 93 ? -34.932 10.688 38.821 1.00 91.81 93 ALA A O 1
ATOM 703 N N . ALA A 1 94 ? -35.652 11.980 37.134 1.00 93.44 94 ALA A N 1
ATOM 704 C CA . ALA A 1 94 ? -36.740 12.585 37.899 1.00 93.44 94 ALA A CA 1
ATOM 705 C C . ALA A 1 94 ? -37.797 11.550 38.329 1.00 93.44 94 ALA A C 1
ATOM 707 O O . ALA A 1 94 ? -38.269 11.595 39.467 1.00 93.44 94 ALA A O 1
ATOM 708 N N . GLN A 1 95 ? -38.133 10.592 37.458 1.00 92.56 95 GLN A N 1
ATOM 709 C CA . GLN A 1 95 ? -39.033 9.481 37.795 1.00 92.56 95 GLN A CA 1
ATOM 710 C C . GLN A 1 95 ? -38.447 8.618 38.921 1.00 92.56 95 GLN A C 1
ATOM 712 O O . GLN A 1 95 ? -39.107 8.404 39.943 1.00 92.56 95 GLN A O 1
ATOM 717 N N . ALA A 1 96 ? -37.181 8.213 38.797 1.00 91.50 96 ALA A N 1
ATOM 718 C CA . ALA A 1 96 ? -36.495 7.403 39.799 1.00 91.50 96 ALA A CA 1
ATOM 719 C C . ALA A 1 96 ? -36.392 8.097 41.166 1.00 91.50 96 ALA A C 1
ATOM 721 O O . ALA A 1 96 ? -36.540 7.438 42.195 1.00 91.50 96 ALA A O 1
ATOM 722 N N . ALA A 1 97 ? -36.207 9.421 41.199 1.00 91.81 97 ALA A N 1
ATOM 723 C CA . ALA A 1 97 ? -36.158 10.193 42.442 1.00 91.81 97 ALA A CA 1
ATOM 724 C C . ALA A 1 97 ? -37.481 10.157 43.232 1.00 91.81 97 ALA A C 1
ATOM 726 O O . ALA A 1 97 ? -37.472 10.281 44.458 1.00 91.81 97 ALA A O 1
ATOM 727 N N . THR A 1 98 ? -38.616 9.968 42.551 1.00 90.88 98 THR A N 1
ATOM 728 C CA . THR A 1 98 ? -39.941 9.868 43.191 1.00 90.88 98 THR A CA 1
ATOM 729 C C . THR A 1 98 ? -40.347 8.438 43.550 1.00 90.88 98 THR A C 1
ATOM 731 O O . THR A 1 98 ? -41.221 8.250 44.400 1.00 90.88 98 THR A O 1
ATOM 734 N N . SER A 1 99 ? -39.709 7.431 42.948 1.00 89.12 99 SER A N 1
ATOM 735 C CA . SER A 1 99 ? -40.035 6.024 43.186 1.00 89.12 99 SER A CA 1
ATOM 736 C C . SER A 1 99 ? -39.438 5.501 44.499 1.00 89.12 99 SER A C 1
ATOM 738 O O . SER A 1 99 ? -38.315 5.830 44.886 1.00 89.12 99 SER A O 1
ATOM 740 N N . GLN A 1 100 ? -40.202 4.650 45.186 1.00 88.44 100 GLN A N 1
ATOM 741 C CA . GLN A 1 100 ? -39.761 3.871 46.351 1.00 88.44 100 GLN A CA 1
ATOM 742 C C . GLN A 1 100 ? -39.540 2.385 46.002 1.00 88.44 100 GLN A C 1
ATOM 744 O O . GLN A 1 100 ? -39.121 1.615 46.864 1.00 88.44 100 GLN A O 1
ATOM 749 N N . ASP A 1 101 ? -39.828 1.971 44.761 1.00 92.12 101 ASP A N 1
ATOM 750 C CA . ASP A 1 101 ? -39.679 0.591 44.295 1.00 92.12 101 ASP A CA 1
ATOM 751 C C . ASP A 1 101 ? -38.285 0.374 43.688 1.00 92.12 101 ASP A C 1
ATOM 753 O O . ASP A 1 101 ? -37.928 0.949 42.658 1.00 92.12 101 ASP A O 1
ATOM 757 N N . ALA A 1 102 ? -37.492 -0.498 44.312 1.00 88.19 102 ALA A N 1
ATOM 758 C CA . ALA A 1 102 ? -36.159 -0.845 43.828 1.00 88.19 102 ALA A CA 1
ATOM 759 C C . ALA A 1 102 ? -36.188 -1.488 42.427 1.00 88.19 102 ALA A C 1
ATOM 761 O O . ALA A 1 102 ? -35.308 -1.210 41.615 1.00 88.19 102 ALA A O 1
ATOM 762 N N . ALA A 1 103 ? -37.217 -2.283 42.109 1.00 84.56 103 ALA A N 1
ATOM 763 C CA . ALA A 1 103 ? -37.345 -2.934 40.804 1.00 84.56 103 ALA A CA 1
ATOM 764 C C . ALA A 1 103 ? -37.754 -1.949 39.693 1.00 84.56 103 ALA A C 1
ATOM 766 O O . ALA A 1 103 ? -37.487 -2.169 38.510 1.00 84.56 103 ALA A O 1
ATOM 767 N N . GLU A 1 104 ? -38.432 -0.855 40.040 1.00 87.94 104 GLU A N 1
ATOM 768 C CA . GLU A 1 104 ? -38.685 0.255 39.120 1.00 87.94 104 GLU A CA 1
ATOM 769 C C . GLU A 1 104 ? -37.399 1.043 38.848 1.00 87.94 104 GLU A C 1
ATOM 771 O O . GLU A 1 104 ? -37.060 1.266 37.687 1.00 87.94 104 GLU A O 1
ATOM 776 N N . LYS A 1 105 ? -36.628 1.370 39.892 1.00 88.56 105 LYS A N 1
ATOM 777 C CA . LYS A 1 105 ? -35.336 2.063 39.754 1.00 88.56 105 LYS A CA 1
ATOM 778 C C . LYS A 1 105 ? -34.329 1.286 38.906 1.00 88.56 105 LYS A C 1
ATOM 780 O O . LYS A 1 105 ? -33.654 1.883 38.075 1.00 88.56 105 LYS A O 1
ATOM 785 N N . GLU A 1 106 ? -34.267 -0.036 39.055 1.00 85.56 106 GLU A N 1
ATOM 786 C CA . GLU A 1 106 ? -33.399 -0.898 38.240 1.00 85.56 106 GLU A CA 1
ATOM 787 C C . GLU A 1 106 ? -33.806 -0.900 36.755 1.00 85.56 106 GLU A C 1
ATOM 789 O O . GLU A 1 106 ? -32.954 -0.851 35.868 1.00 85.56 106 GLU A O 1
ATOM 794 N N . ARG A 1 107 ? -35.112 -0.880 36.454 1.00 84.25 107 ARG A N 1
ATOM 795 C CA . ARG A 1 107 ? -35.602 -0.761 35.070 1.00 84.25 107 ARG A CA 1
ATOM 796 C C . ARG A 1 107 ? -35.230 0.581 34.442 1.00 84.25 107 ARG A C 1
ATOM 798 O O . ARG A 1 107 ? -34.771 0.597 33.304 1.00 84.25 107 ARG A O 1
ATOM 805 N N . LEU A 1 108 ? -35.374 1.675 35.188 1.00 86.19 108 LEU A N 1
ATOM 806 C CA . LEU A 1 108 ? -34.983 3.015 34.737 1.00 86.19 108 LEU A CA 1
ATOM 807 C C . LEU A 1 108 ? -33.461 3.132 34.546 1.00 86.19 108 LEU A C 1
ATOM 809 O O . LEU A 1 108 ? -33.011 3.750 33.584 1.00 86.19 108 LEU A O 1
ATOM 813 N N . GLN A 1 109 ? -32.665 2.489 35.408 1.00 86.62 109 GLN A N 1
ATOM 814 C CA . GLN A 1 109 ? -31.209 2.418 35.251 1.00 86.62 109 GLN A CA 1
ATOM 815 C C . GLN A 1 109 ? -30.811 1.715 33.948 1.00 86.62 109 GLN A C 1
ATOM 817 O O . GLN A 1 109 ? -29.917 2.180 33.247 1.00 86.62 109 GLN A O 1
ATOM 822 N N . ASN A 1 110 ? -31.486 0.620 33.590 1.00 79.06 110 ASN A N 1
ATOM 823 C CA . ASN A 1 110 ? -31.220 -0.072 32.329 1.00 79.06 110 ASN A CA 1
ATOM 824 C C . ASN A 1 110 ? -31.536 0.805 31.107 1.00 79.06 110 ASN A C 1
ATOM 826 O O . ASN A 1 110 ? -30.820 0.741 30.112 1.00 79.06 110 ASN A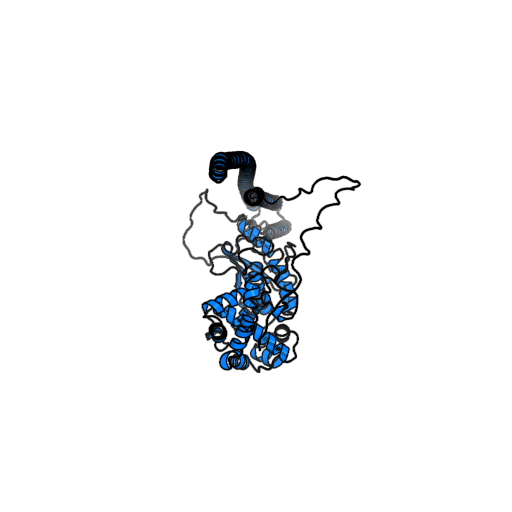 O 1
ATOM 830 N N . GLU A 1 111 ? -32.562 1.656 31.183 1.00 83.62 111 GLU A N 1
ATOM 831 C CA . GLU A 1 111 ? -32.867 2.619 30.118 1.00 83.62 111 GLU A CA 1
ATOM 832 C C . GLU A 1 111 ? -31.780 3.706 30.006 1.00 83.62 111 GLU A C 1
ATOM 834 O O . GLU A 1 111 ? -31.363 4.025 28.896 1.00 83.62 111 GLU A O 1
ATOM 839 N N . ILE A 1 112 ? -31.226 4.192 31.127 1.00 82.06 112 ILE A N 1
ATOM 840 C CA . ILE A 1 112 ? -30.050 5.086 31.116 1.00 82.06 112 ILE A CA 1
ATOM 841 C C . ILE A 1 112 ? -28.816 4.395 30.527 1.00 82.06 112 ILE A C 1
ATOM 843 O O . ILE A 1 112 ? -28.096 5.007 29.744 1.00 82.06 112 ILE A O 1
ATOM 847 N N . ASN A 1 113 ? -28.575 3.124 30.852 1.00 78.44 113 ASN A N 1
ATOM 848 C CA . ASN A 1 113 ? -27.449 2.376 30.291 1.00 78.44 113 ASN A CA 1
ATOM 849 C C . ASN A 1 113 ? -27.577 2.230 28.765 1.00 78.44 113 ASN A C 1
ATOM 851 O O . ASN A 1 113 ? -26.581 2.355 28.056 1.00 78.44 113 ASN A O 1
ATOM 855 N N . ASN A 1 114 ? -28.797 2.025 28.254 1.00 74.94 114 ASN A N 1
ATOM 856 C CA . ASN A 1 114 ? -29.058 2.010 26.814 1.00 74.94 114 ASN A CA 1
ATOM 857 C C . ASN A 1 114 ? -28.833 3.389 26.183 1.00 74.94 114 ASN A C 1
ATOM 859 O O . ASN A 1 114 ? -28.199 3.471 25.138 1.00 74.94 114 ASN A O 1
ATOM 863 N N . ILE A 1 115 ? -29.280 4.466 26.835 1.00 82.81 115 ILE A N 1
ATOM 864 C CA . ILE A 1 115 ? -29.009 5.843 26.395 1.00 82.81 115 ILE A CA 1
ATOM 865 C C . ILE A 1 115 ? -27.502 6.118 26.344 1.00 82.81 115 ILE A C 1
ATOM 867 O O . ILE A 1 115 ? -27.021 6.669 25.361 1.00 82.81 115 ILE A O 1
ATOM 871 N N . ASN A 1 116 ? -26.743 5.709 27.362 1.00 79.81 116 ASN A N 1
ATOM 872 C CA . ASN A 1 116 ? -25.286 5.850 27.378 1.00 79.81 116 ASN A CA 1
ATOM 873 C C . ASN A 1 116 ? -24.641 5.064 26.236 1.00 79.81 116 ASN A C 1
ATOM 875 O O . ASN A 1 116 ? -23.796 5.603 25.536 1.00 79.81 116 ASN A O 1
ATOM 879 N N . HIS A 1 117 ? -25.094 3.834 25.991 1.00 74.12 117 HIS A N 1
ATOM 880 C CA . HIS A 1 117 ? -24.634 3.039 24.858 1.00 74.12 117 HIS A CA 1
ATOM 881 C C . HIS A 1 117 ? -24.963 3.706 23.513 1.00 74.12 117 HIS A C 1
ATOM 883 O O . HIS A 1 117 ? -24.142 3.696 22.603 1.00 74.12 117 HIS A O 1
ATOM 889 N N . GLU A 1 118 ? -26.144 4.311 23.365 1.00 73.12 118 GLU A N 1
ATOM 890 C CA . GLU A 1 118 ? -26.494 5.082 22.170 1.00 73.12 118 GLU A CA 1
ATOM 891 C C . GLU A 1 118 ? -25.610 6.327 22.017 1.00 73.12 118 GLU A C 1
ATOM 893 O O . GLU A 1 118 ? -25.061 6.526 20.938 1.00 73.12 118 GLU A O 1
ATOM 898 N N . ILE A 1 119 ? -25.388 7.105 23.082 1.00 72.94 119 ILE A N 1
ATOM 899 C CA . ILE A 1 119 ? -24.459 8.251 23.103 1.00 72.94 119 ILE A CA 1
ATOM 900 C C . ILE A 1 119 ? -23.037 7.818 22.718 1.00 72.94 119 ILE A C 1
ATOM 902 O O . ILE A 1 119 ? -22.409 8.469 21.890 1.00 72.94 119 ILE A O 1
ATOM 906 N N . ASP A 1 120 ? -22.552 6.701 23.258 1.00 69.69 120 ASP A N 1
ATOM 907 C CA . ASP A 1 120 ? -21.216 6.166 22.974 1.00 69.69 120 ASP A CA 1
ATOM 908 C C . ASP A 1 120 ? -21.092 5.630 21.537 1.00 69.69 120 ASP A C 1
ATOM 910 O O . ASP A 1 120 ? -19.996 5.607 20.976 1.00 69.69 120 ASP A O 1
ATOM 914 N N . ASN A 1 121 ? -22.208 5.243 20.905 1.00 64.38 121 ASN A N 1
ATOM 915 C CA . ASN A 1 121 ? -22.250 4.916 19.477 1.00 64.38 121 ASN A CA 1
ATOM 916 C C . ASN A 1 121 ? -22.217 6.166 18.588 1.00 64.38 121 ASN A C 1
ATOM 918 O O . ASN A 1 121 ? -21.717 6.093 17.466 1.00 64.38 121 ASN A O 1
ATOM 922 N N . TYR A 1 122 ? -22.651 7.328 19.085 1.00 60.75 122 TYR A N 1
ATOM 923 C CA . TYR A 1 122 ? -22.368 8.627 18.466 1.00 60.75 122 TYR A CA 1
ATOM 924 C C . TYR A 1 122 ? -20.956 9.108 18.832 1.00 60.75 122 TYR A C 1
ATOM 926 O O . TYR A 1 122 ? -20.788 10.257 19.227 1.00 60.75 122 TYR A O 1
ATOM 934 N N . LYS A 1 123 ? -19.931 8.246 18.706 1.00 51.19 123 LYS A N 1
ATOM 935 C CA . LYS A 1 123 ? -18.505 8.530 18.974 1.00 51.19 123 LYS A CA 1
ATOM 936 C C . LYS A 1 123 ? -17.961 9.599 18.010 1.00 51.19 123 LYS A C 1
ATOM 938 O O . LYS A 1 123 ? -17.122 9.355 17.146 1.00 51.19 123 LYS A O 1
ATOM 943 N N . THR A 1 124 ? -18.466 10.818 18.124 1.00 46.00 124 THR A N 1
ATOM 944 C CA . THR A 1 124 ? -18.215 11.902 17.190 1.00 46.00 124 THR A CA 1
ATOM 945 C C . THR A 1 124 ? -17.056 12.719 17.705 1.00 46.00 124 THR A C 1
ATOM 947 O O . THR A 1 124 ? -17.221 13.767 18.329 1.00 46.00 124 THR A O 1
ATOM 950 N N . THR A 1 125 ? -15.852 12.233 17.440 1.00 39.72 125 THR A N 1
ATOM 951 C CA . THR A 1 125 ? -14.690 13.100 17.546 1.00 39.72 125 THR A CA 1
ATOM 952 C C . THR A 1 125 ? -14.591 13.808 16.189 1.00 39.72 125 THR A C 1
ATOM 954 O O . THR A 1 125 ? -14.122 13.254 15.203 1.00 39.72 125 THR A O 1
ATOM 957 N N . TYR A 1 126 ? -15.159 15.012 16.084 1.00 41.88 126 TYR A N 1
ATOM 958 C CA . TYR A 1 126 ? -15.258 15.738 14.805 1.00 41.88 126 TYR A CA 1
ATOM 959 C C . TYR A 1 126 ? -13.929 16.345 14.409 1.00 41.88 126 TYR A C 1
ATOM 961 O O . TYR A 1 126 ? -13.594 17.355 15.013 1.00 41.88 126 TYR A O 1
ATOM 969 N N . SER A 1 127 ? -13.153 15.808 13.459 1.00 36.94 127 SER A N 1
ATOM 970 C CA . SER A 1 127 ? -11.973 16.544 12.987 1.00 36.94 127 SER A CA 1
ATOM 971 C C . SER A 1 127 ? -12.358 17.716 12.119 1.00 36.94 127 SER A C 1
ATOM 973 O O . SER A 1 127 ? -12.654 17.572 10.952 1.00 36.94 127 SER A O 1
ATOM 975 N N . SER A 1 128 ? -12.321 18.913 12.696 1.00 37.94 128 SER A N 1
ATOM 976 C CA . SER A 1 128 ? -12.453 20.168 11.962 1.00 37.94 128 SER A CA 1
ATOM 977 C C . SER A 1 128 ? -11.192 20.524 11.156 1.00 37.94 128 SER A C 1
ATOM 979 O O . SER A 1 128 ? -10.984 21.707 10.894 1.00 37.94 128 SER A O 1
ATOM 981 N N . ASP A 1 129 ? -10.317 19.556 10.841 1.00 46.19 129 ASP A N 1
ATOM 982 C CA . ASP A 1 129 ? -9.190 19.792 9.936 1.00 46.19 129 ASP A CA 1
ATOM 983 C C . ASP A 1 129 ? -9.616 19.403 8.510 1.00 46.19 129 ASP A C 1
ATOM 985 O O . ASP A 1 129 ? -9.736 18.210 8.224 1.00 46.19 129 ASP A O 1
ATOM 989 N N . PRO A 1 130 ? -9.867 20.378 7.616 1.00 44.53 130 PRO A N 1
ATOM 990 C CA . PRO A 1 130 ? -10.272 20.100 6.239 1.00 44.53 130 PRO A CA 1
ATOM 991 C C . PRO A 1 130 ? -9.243 19.261 5.467 1.00 44.53 130 PRO A C 1
ATOM 993 O O . PRO A 1 130 ? -9.604 18.608 4.494 1.00 44.53 130 PRO A O 1
ATOM 996 N N . ASN A 1 131 ? -7.984 19.241 5.912 1.00 54.53 131 ASN A N 1
ATOM 997 C CA . ASN A 1 131 ? -6.933 18.425 5.318 1.00 54.53 131 ASN A CA 1
ATOM 998 C C . ASN A 1 131 ? -7.152 16.923 5.549 1.00 54.53 131 ASN A C 1
ATOM 1000 O O . ASN A 1 131 ? -6.892 16.110 4.664 1.00 54.53 131 ASN A O 1
ATOM 1004 N N . ASN A 1 132 ? -7.658 16.553 6.727 1.00 64.06 132 ASN A N 1
ATOM 1005 C CA . ASN A 1 132 ? -7.933 15.156 7.055 1.00 64.06 132 ASN A CA 1
ATOM 1006 C C . ASN A 1 132 ? -9.130 14.649 6.258 1.00 64.06 132 ASN A C 1
ATOM 1008 O O . ASN A 1 132 ? -9.113 13.515 5.803 1.00 64.06 132 ASN A O 1
ATOM 1012 N N . GLU A 1 133 ? -10.137 15.495 6.035 1.00 63.59 133 GLU A N 1
ATOM 1013 C CA . GLU A 1 133 ? -11.301 15.141 5.219 1.00 63.59 133 GLU A CA 1
ATOM 1014 C C . GLU A 1 133 ? -10.948 14.956 3.736 1.00 63.59 133 GLU A C 1
ATOM 1016 O O . GLU A 1 133 ? -11.513 14.072 3.097 1.00 63.59 133 GLU A O 1
ATOM 1021 N N . GLU A 1 134 ? -9.992 15.719 3.186 1.00 69.44 134 GLU A N 1
ATOM 1022 C CA . GLU A 1 134 ? -9.512 15.514 1.806 1.00 69.44 134 GLU A CA 1
ATOM 1023 C C . GLU A 1 134 ? -8.873 14.125 1.658 1.00 69.44 134 GLU A C 1
ATOM 1025 O O . GLU A 1 134 ? -9.263 13.353 0.784 1.00 69.44 134 GLU A O 1
ATOM 1030 N N . ILE A 1 135 ? -7.974 13.761 2.579 1.00 76.06 135 ILE A N 1
ATOM 1031 C CA . ILE A 1 135 ? -7.327 12.440 2.602 1.00 76.06 135 ILE A CA 1
ATOM 1032 C C . ILE A 1 135 ? -8.356 11.327 2.829 1.00 76.06 135 ILE A C 1
ATOM 1034 O O . ILE A 1 135 ? -8.340 10.314 2.138 1.00 76.06 135 ILE A O 1
ATOM 1038 N N . MET A 1 136 ? -9.275 11.507 3.777 1.00 79.62 136 MET A N 1
ATOM 1039 C CA . MET A 1 136 ? -10.318 10.523 4.068 1.00 79.62 136 MET A CA 1
ATOM 1040 C C . MET A 1 136 ? -11.267 10.328 2.887 1.00 79.62 136 MET A C 1
ATOM 1042 O O . MET A 1 136 ? -11.664 9.201 2.617 1.00 79.62 136 MET A O 1
ATOM 1046 N N . THR A 1 137 ? -11.602 11.397 2.162 1.00 75.12 137 THR A N 1
ATOM 1047 C CA . THR A 1 137 ? -12.399 11.317 0.931 1.00 75.12 137 THR A CA 1
ATOM 1048 C C . THR A 1 137 ? -11.657 10.529 -0.142 1.00 75.12 137 THR A C 1
ATOM 1050 O O . THR A 1 137 ? -12.266 9.673 -0.774 1.00 75.12 137 THR A O 1
ATOM 1053 N N . ALA A 1 138 ? -10.352 10.765 -0.298 1.00 79.69 138 ALA A N 1
ATOM 1054 C CA . ALA A 1 138 ? -9.520 10.059 -1.267 1.00 79.69 138 ALA A CA 1
ATOM 1055 C C . ALA A 1 138 ? -9.328 8.567 -0.939 1.00 79.69 138 ALA A C 1
ATOM 1057 O O . ALA A 1 138 ? -9.397 7.709 -1.811 1.00 79.69 138 ALA A O 1
ATOM 1058 N N . LEU A 1 139 ? -9.172 8.220 0.340 1.00 86.56 139 LEU A N 1
ATOM 1059 C CA . LEU A 1 139 ? -9.121 6.818 0.767 1.00 86.56 139 LEU A CA 1
ATOM 1060 C C . LEU A 1 139 ? -10.471 6.108 0.610 1.00 86.56 139 LEU A C 1
ATOM 1062 O O . LEU A 1 139 ? -10.503 4.915 0.319 1.00 86.56 139 LEU A O 1
ATOM 1066 N N . LYS A 1 140 ? -11.580 6.823 0.843 1.00 81.00 140 LYS A N 1
ATOM 1067 C CA . LYS A 1 140 ? -12.949 6.307 0.682 1.00 81.00 140 LYS A CA 1
ATOM 1068 C C . LYS A 1 140 ? -13.367 6.173 -0.775 1.00 81.00 140 LYS A C 1
ATOM 1070 O O . LYS A 1 140 ? -14.343 5.476 -1.034 1.00 81.00 140 LYS A O 1
ATOM 1075 N N . SER A 1 141 ? -12.701 6.870 -1.691 1.00 74.81 141 SER A N 1
ATOM 1076 C CA . SER A 1 141 ? -12.914 6.722 -3.125 1.00 74.81 141 SER A CA 1
ATOM 1077 C C . SER A 1 141 ? -12.142 5.515 -3.663 1.00 74.81 141 SER A C 1
ATOM 1079 O O . SER A 1 141 ? -12.102 4.448 -3.057 1.00 74.81 141 SER A O 1
ATOM 1081 N N . ASP A 1 142 ? -11.552 5.684 -4.834 1.00 74.31 142 ASP A N 1
ATOM 1082 C CA . ASP A 1 142 ? -10.779 4.710 -5.582 1.00 74.31 142 ASP A CA 1
ATOM 1083 C C . ASP A 1 142 ? -9.581 4.124 -4.829 1.00 74.31 142 ASP A C 1
ATOM 1085 O O . ASP A 1 142 ? -9.286 2.953 -5.037 1.00 74.31 142 ASP A O 1
ATOM 1089 N N . TRP A 1 143 ? -8.887 4.861 -3.956 1.00 87.38 143 TRP A N 1
ATOM 1090 C CA . TRP A 1 143 ? -7.540 4.434 -3.540 1.00 87.38 143 TRP A CA 1
ATOM 1091 C C . TRP A 1 143 ? -7.506 3.094 -2.806 1.00 87.38 143 TRP A C 1
ATOM 1093 O O . TRP A 1 143 ? -6.590 2.308 -3.034 1.00 87.38 143 TRP A O 1
ATOM 1103 N N . LEU A 1 144 ? -8.474 2.819 -1.926 1.00 91.25 144 LEU A N 1
ATOM 1104 C CA . LEU A 1 144 ? -8.532 1.540 -1.211 1.00 91.25 144 LEU A CA 1
ATOM 1105 C C . LEU A 1 144 ? -9.257 0.457 -2.017 1.00 91.25 144 LEU A C 1
ATOM 1107 O O . LEU A 1 144 ? -8.731 -0.650 -2.127 1.00 91.25 144 LEU A O 1
ATOM 1111 N N . GLU A 1 145 ? -10.424 0.775 -2.588 1.00 87.25 145 GLU A N 1
ATOM 1112 C CA . GLU A 1 145 ? -11.241 -0.174 -3.367 1.00 87.25 145 GLU A CA 1
ATOM 1113 C C . GLU A 1 145 ? -10.439 -0.735 -4.549 1.00 87.25 145 GLU A C 1
ATOM 1115 O O . GLU A 1 145 ? -10.260 -1.945 -4.696 1.00 87.25 145 GLU A O 1
ATOM 1120 N N . VAL A 1 146 ? -9.839 0.156 -5.338 1.00 89.62 146 VAL A N 1
ATOM 1121 C CA . VAL A 1 146 ? -9.095 -0.218 -6.541 1.00 89.62 146 VAL A CA 1
ATOM 1122 C C . VAL A 1 146 ? -7.789 -0.919 -6.188 1.00 89.62 146 VAL A C 1
ATOM 1124 O O . VAL A 1 146 ? -7.380 -1.838 -6.897 1.00 89.62 146 VAL A O 1
ATOM 1127 N N . ALA A 1 147 ? -7.131 -0.539 -5.089 1.00 94.88 147 ALA A N 1
ATOM 1128 C CA . ALA A 1 147 ? -5.948 -1.256 -4.627 1.00 94.88 147 ALA A CA 1
ATOM 1129 C C . ALA A 1 147 ? -6.269 -2.727 -4.316 1.00 94.88 147 ALA A C 1
ATOM 1131 O O . ALA A 1 147 ? -5.522 -3.613 -4.740 1.00 94.88 147 ALA A O 1
ATOM 1132 N N . GLU A 1 148 ? -7.378 -3.007 -3.620 1.00 93.38 148 GLU A N 1
ATOM 1133 C CA . GLU A 1 148 ? -7.811 -4.383 -3.342 1.00 93.38 148 GLU A CA 1
ATOM 1134 C C . GLU A 1 148 ? -8.117 -5.152 -4.636 1.00 93.38 148 GLU A C 1
ATOM 1136 O O . GLU A 1 148 ? -7.600 -6.260 -4.820 1.00 93.38 148 GLU A O 1
ATOM 1141 N N . ASP A 1 149 ? -8.850 -4.540 -5.568 1.00 92.19 149 ASP A N 1
ATOM 1142 C CA . ASP A 1 149 ? -9.182 -5.136 -6.866 1.00 92.19 149 ASP A CA 1
ATOM 1143 C C . ASP A 1 149 ? -7.941 -5.465 -7.703 1.00 92.19 149 ASP A C 1
ATOM 1145 O O . ASP A 1 149 ? -7.792 -6.582 -8.210 1.00 92.19 149 ASP A O 1
ATOM 1149 N N . VAL A 1 150 ? -7.010 -4.516 -7.816 1.00 95.44 150 VAL A N 1
ATOM 1150 C CA . VAL A 1 150 ? -5.763 -4.670 -8.576 1.00 95.44 150 VAL A CA 1
ATOM 1151 C C . VAL A 1 150 ? -4.909 -5.795 -7.991 1.00 95.44 150 VAL A C 1
ATOM 1153 O O . VAL A 1 150 ? -4.344 -6.605 -8.736 1.00 95.44 150 VAL A O 1
ATOM 1156 N N . ILE A 1 151 ? -4.821 -5.898 -6.663 1.00 98.19 151 ILE A N 1
ATOM 1157 C CA . ILE A 1 151 ? -4.045 -6.951 -5.995 1.00 98.19 151 ILE A CA 1
ATOM 1158 C C . ILE A 1 151 ? -4.731 -8.314 -6.145 1.00 98.19 151 ILE A C 1
ATOM 1160 O O . ILE A 1 151 ? -4.059 -9.321 -6.406 1.00 98.19 151 ILE A O 1
ATOM 1164 N N . GLN A 1 152 ? -6.059 -8.368 -6.053 1.00 96.38 152 GLN A N 1
ATOM 1165 C CA . GLN A 1 152 ? -6.822 -9.583 -6.322 1.00 96.38 152 GLN A CA 1
ATOM 1166 C C . GLN A 1 152 ? -6.630 -10.051 -7.770 1.00 96.38 152 GLN A C 1
ATOM 1168 O O . GLN A 1 152 ? -6.348 -11.229 -8.016 1.00 96.38 152 GLN A O 1
ATOM 1173 N N . GLU A 1 153 ? -6.723 -9.142 -8.739 1.00 96.00 153 GLU A N 1
ATOM 1174 C CA . GLU A 1 153 ? -6.544 -9.452 -10.153 1.00 96.00 153 GLU A CA 1
ATOM 1175 C C . GLU A 1 153 ? -5.123 -9.951 -10.439 1.00 96.00 153 GLU A C 1
ATOM 1177 O O . GLU A 1 153 ? -4.943 -11.005 -11.061 1.00 96.00 153 GLU A O 1
ATOM 1182 N N . ARG A 1 154 ? -4.101 -9.225 -9.977 1.00 97.19 154 ARG A N 1
ATOM 1183 C CA . ARG A 1 154 ? -2.709 -9.440 -10.397 1.00 97.19 154 ARG A CA 1
ATOM 1184 C C . ARG A 1 154 ? -1.956 -10.446 -9.531 1.00 97.19 154 ARG A C 1
ATOM 1186 O O . ARG A 1 154 ? -1.125 -11.180 -10.061 1.00 97.19 154 ARG A O 1
ATOM 1193 N N . TYR A 1 155 ? -2.267 -10.546 -8.239 1.00 98.38 155 TYR A N 1
ATOM 1194 C CA . TYR A 1 155 ? -1.629 -11.489 -7.310 1.00 98.38 155 TYR A CA 1
ATOM 1195 C C . TYR A 1 155 ? -2.559 -12.591 -6.788 1.00 98.38 155 TYR A C 1
ATOM 1197 O O . TYR A 1 155 ? -2.066 -13.568 -6.230 1.00 98.38 155 TYR A O 1
ATOM 1205 N N . GLY A 1 156 ? -3.879 -12.508 -6.995 1.00 96.81 156 GLY A N 1
ATOM 1206 C CA . GLY A 1 156 ? -4.821 -13.528 -6.505 1.00 96.81 156 GLY A CA 1
ATOM 1207 C C . GLY A 1 156 ? -5.015 -13.517 -4.983 1.00 96.81 156 GLY A C 1
ATOM 1208 O O . GLY A 1 156 ? -5.570 -14.468 -4.408 1.00 96.81 156 GLY A O 1
ATOM 1209 N N . LEU A 1 157 ? -4.540 -12.467 -4.312 1.00 97.19 157 LEU A N 1
ATOM 1210 C CA . LEU A 1 157 ? -4.666 -12.306 -2.869 1.00 97.19 157 LEU A CA 1
ATOM 1211 C C . LEU A 1 157 ? -6.008 -11.661 -2.540 1.00 97.19 157 LEU A C 1
ATOM 1213 O O . LEU A 1 157 ? -6.447 -10.748 -3.222 1.00 97.19 157 LEU A O 1
ATOM 1217 N N . VAL A 1 158 ? -6.654 -12.180 -1.501 1.00 93.69 158 VAL A N 1
ATOM 1218 C CA . VAL A 1 158 ? -7.967 -11.731 -1.028 1.00 93.69 158 VAL A CA 1
ATOM 1219 C C . VAL A 1 158 ? -7.905 -11.715 0.492 1.00 93.69 158 VAL A C 1
ATOM 1221 O O . VAL A 1 158 ? -7.331 -12.643 1.075 1.00 93.69 158 VAL A O 1
ATOM 1224 N N . GLY A 1 159 ? -8.451 -10.669 1.112 1.00 88.38 159 GLY A N 1
ATOM 1225 C CA . GLY A 1 159 ? -8.523 -10.536 2.565 1.00 88.38 159 GLY A CA 1
ATOM 1226 C C . GLY A 1 159 ? -9.391 -11.615 3.218 1.00 88.38 159 GLY A C 1
ATOM 1227 O O . GLY A 1 159 ? -10.099 -12.371 2.554 1.00 88.38 159 GLY A O 1
ATOM 1228 N N . ASP A 1 160 ? -9.325 -11.707 4.544 1.00 84.56 160 ASP A N 1
ATOM 1229 C CA . ASP A 1 160 ? -10.073 -12.686 5.342 1.00 84.56 160 ASP A CA 1
ATOM 1230 C C . ASP A 1 160 ? -11.112 -12.045 6.281 1.00 84.56 160 ASP A C 1
ATOM 1232 O O . ASP A 1 160 ? -11.560 -12.675 7.240 1.00 84.56 160 ASP A O 1
ATOM 1236 N N . GLY A 1 161 ? -11.505 -10.796 6.010 1.00 81.81 161 GLY A N 1
ATOM 1237 C CA . GLY A 1 161 ? -12.459 -10.024 6.811 1.00 81.81 161 GLY A CA 1
ATOM 1238 C C . GLY A 1 161 ? -11.856 -9.383 8.066 1.00 81.81 161 GLY A C 1
ATOM 1239 O O . GLY A 1 161 ? -12.600 -8.917 8.933 1.00 81.81 161 GLY A O 1
ATOM 1240 N N . ALA A 1 162 ? -10.525 -9.384 8.195 1.00 80.44 162 ALA A N 1
ATOM 1241 C CA . ALA A 1 162 ? -9.819 -8.753 9.306 1.00 80.44 162 ALA A CA 1
ATOM 1242 C C . ALA A 1 162 ? -9.986 -7.225 9.327 1.00 80.44 162 ALA A C 1
ATOM 1244 O O . ALA A 1 162 ? -10.386 -6.602 8.343 1.00 80.44 162 ALA A O 1
ATOM 1245 N N . GLU A 1 163 ? -9.676 -6.621 10.474 1.00 81.06 163 GLU A N 1
ATOM 1246 C CA . GLU A 1 163 ? -9.666 -5.166 10.611 1.00 81.06 163 GLU A CA 1
ATOM 1247 C C . GLU A 1 163 ? -8.409 -4.556 9.992 1.00 81.06 163 GLU A C 1
ATOM 1249 O O . GLU A 1 163 ? -7.299 -5.036 10.236 1.00 81.06 163 GLU A O 1
ATOM 1254 N N . LEU A 1 164 ? -8.602 -3.467 9.246 1.00 81.56 164 LEU A N 1
ATOM 1255 C CA . LEU A 1 164 ? -7.549 -2.540 8.847 1.00 81.56 164 LEU A CA 1
ATOM 1256 C C . LEU A 1 164 ? -7.868 -1.178 9.459 1.00 81.56 164 LEU A C 1
ATOM 1258 O O . LEU A 1 164 ? -8.861 -0.551 9.094 1.00 81.56 164 LEU A O 1
ATOM 1262 N N . GLN A 1 165 ? -7.044 -0.725 10.397 1.00 80.38 165 GLN A N 1
ATOM 1263 C CA . GLN A 1 165 ? -7.226 0.584 11.016 1.00 80.38 165 GLN A CA 1
ATOM 1264 C C . GLN A 1 165 ? -6.476 1.655 10.228 1.00 80.38 165 GLN A C 1
ATOM 1266 O O . GLN A 1 165 ? -5.290 1.500 9.959 1.00 80.38 165 GLN A O 1
ATOM 1271 N N . ILE A 1 166 ? -7.140 2.759 9.901 1.00 81.38 166 ILE A N 1
ATOM 1272 C CA . ILE A 1 166 ? -6.499 3.922 9.282 1.00 81.38 166 ILE A CA 1
ATOM 1273 C C . ILE A 1 166 ? -6.066 4.898 10.381 1.00 81.38 166 ILE A C 1
ATOM 1275 O O . ILE A 1 166 ? -6.825 5.191 11.308 1.00 81.38 166 ILE A O 1
ATOM 1279 N N . VAL A 1 167 ? -4.844 5.415 10.274 1.00 76.75 167 VAL A N 1
ATOM 1280 C CA . VAL A 1 167 ? -4.248 6.388 11.194 1.00 76.75 167 VAL A CA 1
ATOM 1281 C C . VAL A 1 167 ? -3.710 7.565 10.388 1.00 76.75 167 VAL A C 1
ATOM 1283 O O . VAL A 1 167 ? -2.985 7.378 9.417 1.00 76.75 167 VAL A O 1
ATOM 1286 N N . LEU A 1 168 ? -4.063 8.787 10.791 1.00 80.06 168 LEU A N 1
ATOM 1287 C CA . LEU A 1 168 ? -3.550 10.014 10.182 1.00 80.06 168 LEU A CA 1
ATOM 1288 C C . LEU A 1 168 ? -2.430 10.594 11.049 1.00 80.06 168 LEU A C 1
ATOM 1290 O O . LEU A 1 168 ? -2.664 11.016 12.186 1.00 80.06 168 LEU A O 1
ATOM 1294 N N . ASP A 1 169 ? -1.216 10.622 10.505 1.00 71.94 169 ASP A N 1
ATOM 1295 C CA . ASP A 1 169 ? -0.041 11.176 11.165 1.00 71.94 169 ASP A CA 1
ATOM 1296 C C . ASP A 1 169 ? 0.105 12.664 10.836 1.00 71.94 169 ASP A C 1
ATOM 1298 O O . ASP A 1 169 ? 0.541 13.067 9.756 1.00 71.94 169 ASP A O 1
ATOM 1302 N N . GLU A 1 170 ? -0.266 13.493 11.809 1.00 71.12 170 GLU A N 1
ATOM 1303 C CA . GLU A 1 170 ? -0.210 14.962 11.730 1.00 71.12 170 GLU A CA 1
ATOM 1304 C C . GLU A 1 170 ? 1.225 15.511 11.822 1.00 71.12 170 GLU A C 1
ATOM 1306 O O . GLU A 1 170 ? 1.560 16.610 11.350 1.00 71.12 170 GLU A O 1
ATOM 1311 N N . ASP A 1 171 ? 2.100 14.751 12.477 1.00 69.62 171 ASP A N 1
ATOM 1312 C CA . ASP A 1 171 ? 3.505 15.090 12.637 1.00 69.62 171 ASP A CA 1
ATOM 1313 C C . ASP A 1 171 ? 4.300 14.765 11.367 1.00 69.62 171 ASP A C 1
ATOM 1315 O O . ASP A 1 171 ? 3.901 13.973 10.519 1.00 69.62 171 ASP A O 1
ATOM 1319 N N . SER A 1 172 ? 5.448 15.426 11.196 1.00 72.88 172 SER A N 1
ATOM 1320 C CA . SER A 1 172 ? 6.297 15.158 10.033 1.00 72.88 172 SER A CA 1
ATOM 1321 C C . SER A 1 172 ? 6.945 13.783 10.174 1.00 72.88 172 SER A C 1
ATOM 1323 O O . SER A 1 172 ? 7.774 13.579 11.060 1.00 72.88 172 SER A O 1
ATOM 1325 N N . VAL A 1 173 ? 6.621 12.881 9.256 1.00 70.69 173 VAL A N 1
ATOM 1326 C CA . VAL A 1 173 ? 7.171 11.523 9.169 1.00 70.69 173 VAL A CA 1
ATOM 1327 C C . VAL A 1 173 ? 7.849 11.313 7.805 1.00 70.69 173 VAL A C 1
ATOM 1329 O O . VAL A 1 173 ? 7.559 12.050 6.862 1.00 70.69 173 VAL A O 1
ATOM 1332 N N . PRO A 1 174 ? 8.806 10.373 7.674 1.00 75.94 174 PRO A N 1
ATOM 1333 C CA . PRO A 1 174 ? 9.613 10.212 6.459 1.00 75.94 174 PRO A CA 1
ATOM 1334 C C . PRO A 1 174 ? 8.938 9.365 5.364 1.00 75.94 174 PRO A C 1
ATOM 1336 O O . PRO A 1 174 ? 9.623 8.898 4.456 1.00 75.94 174 PRO A O 1
ATOM 1339 N N . TYR A 1 175 ? 7.629 9.141 5.455 1.00 79.38 175 TYR A N 1
ATOM 1340 C CA . TYR A 1 175 ? 6.836 8.365 4.503 1.00 79.38 175 TYR A CA 1
ATOM 1341 C C . TYR A 1 175 ? 5.580 9.139 4.091 1.00 79.38 175 TYR A C 1
ATOM 1343 O O . TYR A 1 175 ? 5.219 10.132 4.725 1.00 79.38 175 TYR A O 1
ATOM 1351 N N . LEU A 1 176 ? 4.939 8.691 3.011 1.00 85.50 176 LEU A N 1
ATOM 1352 C CA . LEU A 1 176 ? 3.593 9.131 2.642 1.00 85.50 176 LEU A CA 1
ATOM 1353 C C . LEU A 1 176 ? 2.550 8.204 3.262 1.00 85.50 176 LEU A C 1
ATOM 1355 O O . LEU A 1 176 ? 1.647 8.683 3.940 1.00 85.50 176 LEU A O 1
ATOM 1359 N N . ALA A 1 177 ? 2.740 6.895 3.110 1.00 86.81 177 ALA A N 1
ATOM 1360 C CA . ALA A 1 177 ? 1.980 5.873 3.807 1.00 86.81 177 ALA A CA 1
ATOM 1361 C C . ALA A 1 177 ? 2.919 4.792 4.367 1.00 86.81 177 ALA A C 1
ATOM 1363 O O . ALA A 1 177 ? 4.054 4.669 3.903 1.00 86.81 177 ALA A O 1
ATOM 1364 N N . ALA A 1 178 ? 2.470 4.056 5.384 1.00 81.81 178 ALA A N 1
ATOM 1365 C CA . ALA A 1 178 ? 3.173 2.900 5.939 1.00 81.81 178 ALA A CA 1
ATOM 1366 C C . ALA A 1 178 ? 2.198 1.945 6.644 1.00 81.81 178 ALA A C 1
ATOM 1368 O O . ALA A 1 178 ? 1.259 2.399 7.296 1.00 81.81 178 ALA A O 1
ATOM 1369 N N . ILE A 1 179 ? 2.446 0.633 6.606 1.00 85.25 179 ILE A N 1
ATOM 1370 C CA . ILE A 1 179 ? 1.716 -0.334 7.448 1.00 85.25 179 ILE A CA 1
ATOM 1371 C C . ILE A 1 179 ? 2.508 -0.701 8.712 1.00 85.25 179 ILE A C 1
ATOM 1373 O O . ILE A 1 179 ? 3.669 -1.111 8.641 1.00 85.25 179 ILE A O 1
ATOM 1377 N N . MET A 1 180 ? 1.854 -0.657 9.877 1.00 81.44 180 MET A N 1
ATOM 1378 C CA . MET A 1 180 ? 2.335 -1.284 11.115 1.00 81.44 180 MET A CA 1
ATOM 1379 C C . MET A 1 180 ? 1.476 -2.504 11.474 1.00 81.44 180 MET A C 1
ATOM 1381 O O . MET A 1 180 ? 0.304 -2.579 11.119 1.00 81.44 180 MET A O 1
ATOM 1385 N N . TYR A 1 181 ? 2.068 -3.498 12.141 1.00 83.88 181 TYR A N 1
AT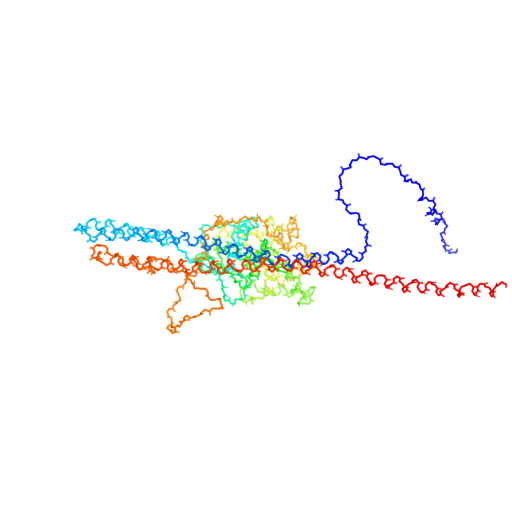OM 1386 C CA . TYR A 1 181 ? 1.394 -4.758 12.481 1.00 83.88 181 TYR A CA 1
ATOM 1387 C C . TYR A 1 181 ? 2.143 -5.551 13.561 1.00 83.88 181 TYR A C 1
ATOM 1389 O O . TYR A 1 181 ? 3.322 -5.315 13.843 1.00 83.88 181 TYR A O 1
ATOM 1397 N N . ASN A 1 182 ? 1.474 -6.554 14.133 1.00 76.19 182 ASN A N 1
ATOM 1398 C CA . ASN A 1 182 ? 2.098 -7.634 14.901 1.00 76.19 182 ASN A CA 1
ATOM 1399 C C . ASN A 1 182 ? 2.052 -8.950 14.116 1.00 76.19 182 ASN A C 1
ATOM 1401 O O . ASN A 1 182 ? 1.331 -9.054 13.131 1.00 76.19 182 ASN A O 1
ATOM 1405 N N . TYR A 1 183 ? 2.790 -9.965 14.569 1.00 86.75 183 TYR A N 1
ATOM 1406 C CA . TYR A 1 183 ? 2.697 -11.315 14.012 1.00 86.75 183 TYR A CA 1
ATOM 1407 C C . TYR A 1 183 ? 1.938 -12.248 14.951 1.00 86.75 183 TYR A C 1
ATOM 1409 O O . TYR A 1 183 ? 2.121 -12.186 16.171 1.00 86.75 183 TYR A O 1
ATOM 1417 N N . ASP A 1 184 ? 1.120 -13.132 14.386 1.00 83.12 184 ASP A N 1
ATOM 1418 C CA . ASP A 1 184 ? 0.605 -14.290 15.112 1.00 83.12 184 ASP A CA 1
ATOM 1419 C C . ASP A 1 184 ? 1.629 -15.441 15.156 1.00 83.12 184 ASP A C 1
ATOM 1421 O O . ASP A 1 184 ? 2.770 -15.326 14.704 1.00 83.12 184 ASP A O 1
ATOM 1425 N N . LYS A 1 185 ? 1.225 -16.579 15.731 1.00 88.12 185 LYS A N 1
ATOM 1426 C CA . LYS A 1 185 ? 2.084 -17.766 15.871 1.00 88.12 185 LYS A CA 1
ATOM 1427 C C . LYS A 1 185 ? 2.465 -18.430 14.539 1.00 88.12 185 LYS A C 1
ATOM 1429 O O . LYS A 1 185 ? 3.431 -19.187 14.518 1.00 88.12 185 LYS A O 1
ATOM 1434 N N . ASP A 1 186 ? 1.688 -18.200 13.482 1.00 88.62 186 ASP A N 1
ATOM 1435 C CA . ASP A 1 186 ? 1.882 -18.788 12.154 1.00 88.62 186 ASP A CA 1
ATOM 1436 C C . ASP A 1 186 ? 2.615 -17.807 11.216 1.00 88.62 186 ASP A C 1
ATOM 1438 O O . ASP A 1 186 ? 2.908 -18.140 10.069 1.00 88.62 186 ASP A O 1
ATOM 1442 N N . GLY A 1 187 ? 2.957 -16.616 11.726 1.00 88.94 187 GLY A N 1
ATOM 1443 C CA . GLY A 1 187 ? 3.707 -15.581 11.026 1.00 88.94 187 GLY A CA 1
ATOM 1444 C C . GLY A 1 187 ? 2.848 -14.669 10.151 1.00 88.94 187 GLY A C 1
ATOM 1445 O O . GLY A 1 187 ? 3.403 -13.885 9.378 1.00 88.94 187 GLY A O 1
ATOM 1446 N N . LYS A 1 188 ? 1.514 -14.726 10.272 1.00 91.12 188 LYS A N 1
ATOM 1447 C CA . LYS A 1 188 ? 0.614 -13.762 9.625 1.00 91.12 188 LYS A CA 1
ATOM 1448 C C . LYS A 1 188 ? 0.657 -12.424 10.347 1.00 91.12 188 LYS A C 1
ATOM 1450 O O . LYS A 1 188 ? 0.782 -12.376 11.571 1.00 91.12 188 LYS A O 1
ATOM 1455 N N . ALA A 1 189 ? 0.500 -11.338 9.602 1.00 86.31 189 ALA A N 1
ATOM 1456 C CA . ALA A 1 189 ? 0.304 -10.014 10.170 1.00 86.31 189 ALA A CA 1
ATOM 1457 C C . ALA A 1 189 ? -1.110 -9.891 10.770 1.00 86.31 189 ALA A C 1
ATOM 1459 O O . ALA A 1 189 ? -2.107 -10.234 10.132 1.00 86.31 189 ALA A O 1
ATOM 1460 N N . ILE A 1 190 ? -1.200 -9.393 11.999 1.00 82.62 190 ILE A N 1
ATOM 1461 C CA . ILE A 1 190 ? -2.432 -9.094 12.742 1.00 82.62 190 ILE A CA 1
ATOM 1462 C C . ILE A 1 190 ? -2.365 -7.656 13.269 1.00 82.62 190 ILE A C 1
ATOM 1464 O O . ILE A 1 190 ? -1.273 -7.092 13.360 1.00 82.62 190 ILE A O 1
ATOM 1468 N N . ASN A 1 191 ? -3.511 -7.089 13.661 1.00 79.38 191 ASN A N 1
ATOM 1469 C CA . ASN A 1 191 ? -3.614 -5.714 14.171 1.00 79.38 191 ASN A CA 1
ATOM 1470 C C . ASN A 1 191 ? -2.971 -4.702 13.203 1.00 79.38 191 ASN A C 1
ATOM 1472 O O . ASN A 1 191 ? -2.088 -3.939 13.591 1.00 79.38 191 ASN A O 1
ATOM 1476 N N . GLN A 1 192 ? -3.339 -4.779 11.920 1.00 82.12 192 GLN A N 1
ATOM 1477 C CA . GLN A 1 192 ? -2.743 -3.951 10.874 1.00 82.12 192 GLN A CA 1
ATOM 1478 C C . GLN A 1 192 ? -3.276 -2.516 10.965 1.00 82.12 192 GLN A C 1
ATOM 1480 O O . GLN A 1 192 ? -4.490 -2.298 10.950 1.00 82.12 192 GLN A O 1
ATOM 1485 N N . THR A 1 193 ? -2.363 -1.548 11.023 1.00 79.31 193 THR A N 1
ATOM 1486 C CA . THR A 1 193 ? -2.667 -0.117 10.956 1.00 79.31 193 THR A CA 1
ATOM 1487 C C . THR A 1 193 ? -2.009 0.485 9.714 1.00 79.31 193 THR A C 1
ATOM 1489 O O . THR A 1 193 ? -0.804 0.339 9.515 1.00 79.31 193 THR A O 1
ATOM 1492 N N . MET A 1 194 ? -2.785 1.156 8.863 1.00 88.38 194 MET A N 1
ATOM 1493 C CA . MET A 1 194 ? -2.284 1.964 7.754 1.00 88.38 194 MET A CA 1
ATOM 1494 C C . MET A 1 194 ? -2.145 3.410 8.212 1.00 88.38 194 MET A C 1
ATOM 1496 O O . MET A 1 194 ? -3.127 4.085 8.510 1.00 88.38 194 MET A O 1
ATOM 1500 N N . HIS A 1 195 ? -0.908 3.867 8.256 1.00 85.94 195 HIS A N 1
ATOM 1501 C CA . HIS A 1 195 ? -0.517 5.216 8.612 1.00 85.94 195 HIS A CA 1
ATOM 1502 C C . HIS A 1 195 ? -0.413 6.071 7.356 1.00 85.94 195 HIS A C 1
ATOM 1504 O O . HIS A 1 195 ? 0.294 5.684 6.431 1.00 85.94 195 HIS A O 1
ATOM 1510 N N . ILE A 1 196 ? -1.085 7.222 7.331 1.00 84.94 196 ILE A N 1
ATOM 1511 C CA . ILE A 1 196 ? -1.016 8.211 6.251 1.00 84.94 196 ILE A CA 1
ATOM 1512 C C . ILE A 1 196 ? -0.463 9.514 6.814 1.00 84.94 196 ILE A C 1
ATOM 1514 O O . ILE A 1 196 ? -1.034 10.120 7.721 1.00 84.94 196 ILE A O 1
ATOM 1518 N N . ALA A 1 197 ? 0.651 9.967 6.254 1.00 82.62 197 ALA A N 1
ATOM 1519 C CA . ALA A 1 197 ? 1.298 11.208 6.635 1.00 82.62 197 ALA A CA 1
ATOM 1520 C C . ALA A 1 197 ? 0.547 12.402 6.043 1.00 82.62 197 ALA A C 1
ATOM 1522 O O . ALA A 1 197 ? 0.701 12.713 4.858 1.00 82.62 197 ALA A O 1
ATOM 1523 N N . VAL A 1 198 ? -0.211 13.119 6.877 1.00 78.44 198 VAL A N 1
ATOM 1524 C CA . VAL A 1 198 ? -1.121 14.190 6.435 1.00 78.44 198 VAL A CA 1
ATOM 1525 C C . VAL A 1 198 ? -0.388 15.241 5.601 1.00 78.44 198 VAL A C 1
ATOM 1527 O O . VAL A 1 198 ? -0.833 15.626 4.530 1.00 78.44 198 VAL A O 1
ATOM 1530 N N . LYS A 1 199 ? 0.803 15.669 6.029 1.00 78.94 199 LYS A N 1
ATOM 1531 C CA . LYS A 1 199 ? 1.582 16.696 5.311 1.00 78.94 199 LYS A CA 1
ATOM 1532 C C . LYS A 1 199 ? 2.133 16.232 3.963 1.00 78.94 199 LYS A C 1
ATOM 1534 O O . LYS A 1 199 ? 2.356 17.075 3.095 1.00 78.94 199 LYS A O 1
ATOM 1539 N N . SER A 1 200 ? 2.417 14.939 3.820 1.00 80.06 200 SER A N 1
ATOM 1540 C CA . SER A 1 200 ? 3.005 14.369 2.604 1.00 80.06 200 SER A CA 1
ATOM 1541 C C . SER A 1 200 ? 1.934 14.067 1.562 1.00 80.06 200 SER A C 1
ATOM 1543 O O . SER A 1 200 ? 2.174 14.322 0.388 1.00 80.06 200 SER A O 1
ATOM 1545 N N . ALA A 1 201 ? 0.769 13.590 2.009 1.00 80.50 201 ALA A N 1
ATOM 1546 C CA . ALA A 1 201 ? -0.375 13.250 1.167 1.00 80.50 201 ALA A CA 1
ATOM 1547 C C . ALA A 1 201 ? -1.161 14.479 0.673 1.00 80.50 201 ALA A C 1
ATOM 1549 O O . ALA A 1 201 ? -2.141 14.340 -0.042 1.00 80.50 201 ALA A O 1
ATOM 1550 N N . LEU A 1 202 ? -0.785 15.702 1.079 1.00 77.62 202 LEU A N 1
ATOM 1551 C CA . LEU A 1 202 ? -1.486 16.916 0.658 1.00 77.62 202 LEU A CA 1
ATOM 1552 C C . LEU A 1 202 ? -0.784 17.661 -0.491 1.00 77.62 202 LEU A C 1
ATOM 1554 O O . LEU A 1 202 ? 0.430 17.919 -0.442 1.00 77.62 202 LEU A O 1
ATOM 1558 N N . PRO A 1 203 ? -1.559 18.169 -1.469 1.00 68.75 203 PRO A N 1
ATOM 1559 C CA . PRO A 1 203 ? -3.020 18.040 -1.574 1.00 68.75 203 PRO A CA 1
ATOM 1560 C C . PRO A 1 203 ? -3.414 16.627 -2.032 1.00 68.75 203 PRO A C 1
ATOM 1562 O O . PRO A 1 203 ? -2.870 16.186 -3.032 1.00 68.75 203 PRO A O 1
ATOM 1565 N N . ALA A 1 204 ? -4.364 15.963 -1.363 1.00 75.00 204 ALA A N 1
ATOM 1566 C CA . ALA A 1 204 ? -4.815 14.605 -1.706 1.00 75.00 204 ALA A CA 1
ATOM 1567 C C . ALA A 1 204 ? -5.787 14.661 -2.897 1.00 75.00 204 ALA A C 1
ATOM 1569 O O . ALA A 1 204 ? -6.977 14.362 -2.803 1.00 75.00 204 ALA A O 1
ATOM 1570 N N . ALA A 1 205 ? -5.289 15.177 -4.019 1.00 72.94 205 ALA A N 1
ATOM 1571 C CA . ALA A 1 205 ? -6.113 15.608 -5.130 1.00 72.94 205 ALA A CA 1
ATOM 1572 C C . ALA A 1 205 ? -6.635 14.414 -5.931 1.00 72.94 205 ALA A C 1
ATOM 1574 O O . ALA A 1 205 ? -5.870 13.730 -6.603 1.00 72.94 205 ALA A O 1
ATOM 1575 N N . LEU A 1 206 ? -7.951 14.219 -5.940 1.00 72.12 206 LEU A N 1
ATOM 1576 C CA . LEU A 1 206 ? -8.578 13.214 -6.792 1.00 72.12 206 LEU A CA 1
ATOM 1577 C C . LEU A 1 206 ? -8.265 13.428 -8.290 1.00 72.12 206 LEU A C 1
ATOM 1579 O O . LEU A 1 206 ? -8.162 14.576 -8.745 1.00 72.12 206 LEU A O 1
ATOM 1583 N N . PRO A 1 207 ? -8.160 12.338 -9.069 1.00 70.31 207 PRO A N 1
ATOM 1584 C CA . PRO A 1 207 ? -8.463 10.969 -8.641 1.00 70.31 207 PRO A CA 1
ATOM 1585 C C . PRO A 1 207 ? -7.288 10.224 -7.984 1.00 70.31 207 PRO A C 1
ATOM 1587 O O . PRO A 1 207 ? -7.524 9.365 -7.158 1.00 70.31 207 PRO A O 1
ATOM 1590 N N . ASN A 1 208 ? -6.033 10.611 -8.219 1.00 73.88 208 ASN A N 1
ATOM 1591 C CA . ASN A 1 208 ? -4.853 9.792 -7.872 1.00 73.88 208 ASN A CA 1
ATOM 1592 C C . ASN A 1 208 ? -3.903 10.416 -6.826 1.00 73.88 208 ASN A C 1
ATOM 1594 O O . ASN A 1 208 ? -2.801 9.935 -6.579 1.00 73.88 208 ASN A O 1
ATOM 1598 N N . GLY A 1 209 ? -4.288 11.537 -6.224 1.00 74.38 209 GLY A N 1
ATOM 1599 C CA . GLY A 1 209 ? -3.525 12.243 -5.184 1.00 74.38 209 GLY A CA 1
ATOM 1600 C C . GLY A 1 209 ? -2.568 13.297 -5.710 1.00 74.38 209 GLY A C 1
ATOM 1601 O O . GLY A 1 209 ? -2.239 14.225 -4.992 1.00 74.38 209 GLY A O 1
ATOM 1602 N N . GLY A 1 210 ? -2.195 13.225 -6.988 1.00 72.06 210 GLY A N 1
ATOM 1603 C CA . GLY A 1 210 ? -1.473 14.264 -7.717 1.00 72.06 210 GLY A CA 1
ATOM 1604 C C . GLY A 1 210 ? -0.217 14.857 -7.053 1.00 72.06 210 GLY A C 1
ATOM 1605 O O . GLY A 1 210 ? -0.303 15.852 -6.341 1.00 72.06 210 GLY A O 1
ATOM 1606 N N . ARG A 1 211 ? 0.974 14.420 -7.497 1.00 60.62 211 ARG A N 1
ATOM 1607 C CA . ARG A 1 211 ? 2.205 15.235 -7.664 1.00 60.62 211 ARG A CA 1
ATOM 1608 C C . ARG A 1 211 ? 3.246 14.487 -8.511 1.00 60.62 211 ARG A C 1
ATOM 1610 O O . ARG A 1 211 ? 3.550 13.351 -8.197 1.00 60.62 211 ARG A O 1
ATOM 1617 N N . ASP A 1 212 ? 3.847 15.197 -9.481 1.00 54.00 212 ASP A N 1
ATOM 1618 C CA . ASP A 1 212 ? 4.984 14.809 -10.360 1.00 54.00 212 ASP A CA 1
ATOM 1619 C C . ASP A 1 212 ? 4.794 13.490 -11.166 1.00 54.00 212 ASP A C 1
ATOM 1621 O O . ASP A 1 212 ? 4.170 12.546 -10.689 1.00 54.00 212 ASP A O 1
ATOM 1625 N N . PRO A 1 213 ? 5.321 13.346 -12.398 1.00 51.41 213 PRO A N 1
ATOM 1626 C CA . PRO A 1 213 ? 5.263 12.066 -13.097 1.00 51.41 213 PRO A CA 1
ATOM 1627 C C . PRO A 1 213 ? 6.071 11.013 -12.319 1.00 51.41 213 PRO A C 1
ATOM 1629 O O . PRO A 1 213 ? 7.302 11.074 -12.284 1.00 51.41 213 PRO A O 1
ATOM 1632 N N . GLY A 1 214 ? 5.389 10.045 -11.697 1.00 55.81 214 GLY A N 1
ATOM 1633 C CA . GLY A 1 214 ? 6.015 8.821 -11.181 1.00 55.81 214 GLY A CA 1
ATOM 1634 C C . GLY A 1 214 ? 5.724 8.421 -9.730 1.00 55.81 214 GLY A C 1
ATOM 1635 O O . GLY A 1 214 ? 6.093 7.305 -9.372 1.00 55.81 214 GLY A O 1
ATOM 1636 N N . GLN A 1 215 ? 5.077 9.251 -8.901 1.00 67.75 215 GLN A N 1
ATOM 1637 C CA . GLN A 1 215 ? 4.662 8.873 -7.535 1.00 67.75 215 GLN A CA 1
ATOM 1638 C C . GLN A 1 215 ? 3.316 9.510 -7.163 1.00 67.75 215 GLN A C 1
ATOM 1640 O O . GLN A 1 215 ? 3.270 10.516 -6.464 1.00 67.75 215 GLN A O 1
ATOM 1645 N N . TYR A 1 216 ? 2.236 8.905 -7.650 1.00 87.25 216 TYR A N 1
ATOM 1646 C CA . TYR A 1 216 ? 0.869 9.227 -7.242 1.00 87.25 216 TYR A CA 1
ATOM 1647 C C . TYR A 1 216 ? 0.533 8.545 -5.909 1.00 87.25 216 TYR A C 1
ATOM 1649 O O . TYR A 1 216 ? 1.055 7.463 -5.618 1.00 87.25 216 TYR A O 1
ATOM 1657 N N . ASP A 1 217 ? -0.292 9.187 -5.084 1.00 88.94 217 ASP A N 1
ATOM 1658 C CA . ASP A 1 217 ? -0.577 8.722 -3.722 1.00 88.94 217 ASP A CA 1
ATOM 1659 C C . ASP A 1 217 ? -1.351 7.402 -3.742 1.00 88.94 217 ASP A C 1
ATOM 1661 O O . ASP A 1 217 ? -1.085 6.527 -2.923 1.00 88.94 217 ASP A O 1
ATOM 1665 N N . ASP A 1 218 ? -2.232 7.212 -4.724 1.00 89.69 218 ASP A N 1
ATOM 1666 C CA . ASP A 1 218 ? -2.965 5.964 -4.961 1.00 89.69 218 ASP A CA 1
ATOM 1667 C C . ASP A 1 218 ? -2.036 4.759 -5.212 1.00 89.69 218 ASP A C 1
ATOM 1669 O O . ASP A 1 218 ? -2.273 3.660 -4.705 1.00 89.69 218 ASP A O 1
ATOM 1673 N N . ARG A 1 219 ? -0.914 4.954 -5.917 1.00 92.56 219 ARG A N 1
ATOM 1674 C CA . ARG A 1 219 ? 0.135 3.944 -6.121 1.00 92.56 219 ARG A CA 1
ATOM 1675 C C . ARG A 1 219 ? 0.843 3.631 -4.818 1.00 92.56 219 ARG A C 1
ATOM 1677 O O . ARG A 1 219 ? 1.143 2.465 -4.571 1.00 92.56 219 ARG A O 1
ATOM 1684 N N . VAL A 1 220 ? 1.097 4.641 -3.986 1.00 92.31 220 VAL A N 1
ATOM 1685 C CA . VAL A 1 220 ? 1.715 4.441 -2.669 1.00 92.31 220 VAL A CA 1
ATOM 1686 C C . VAL A 1 220 ? 0.754 3.710 -1.730 1.00 92.31 220 VAL A C 1
ATOM 1688 O O . VAL A 1 220 ? 1.156 2.767 -1.058 1.00 92.31 220 VAL A O 1
ATOM 1691 N N . VAL A 1 221 ? -0.531 4.061 -1.727 1.00 94.00 221 VAL A N 1
ATOM 1692 C CA . VAL A 1 221 ? -1.554 3.328 -0.968 1.00 94.00 221 VAL A CA 1
ATOM 1693 C C . VAL A 1 221 ? -1.686 1.893 -1.482 1.00 94.00 221 VAL A C 1
ATOM 1695 O O . VAL A 1 221 ? -1.741 0.965 -0.677 1.00 94.00 221 VAL A O 1
ATOM 1698 N N . THR A 1 222 ? -1.635 1.673 -2.799 1.00 96.31 222 THR A N 1
ATOM 1699 C CA . THR A 1 222 ? -1.635 0.323 -3.385 1.00 96.31 222 THR A CA 1
ATOM 1700 C C . THR A 1 222 ? -0.395 -0.478 -2.976 1.00 96.31 222 THR A C 1
ATOM 1702 O O . THR A 1 222 ? -0.512 -1.661 -2.654 1.00 96.31 222 THR A O 1
ATOM 1705 N N . HIS A 1 223 ? 0.786 0.148 -2.942 1.00 96.12 223 HIS A N 1
ATOM 1706 C CA . HIS A 1 223 ? 2.019 -0.460 -2.424 1.00 96.12 223 HIS A CA 1
ATOM 1707 C C . HIS A 1 223 ? 1.817 -0.947 -0.986 1.00 96.12 223 HIS A C 1
ATOM 1709 O O . HIS A 1 223 ? 2.063 -2.114 -0.683 1.00 96.12 223 HIS A O 1
ATOM 1715 N N . GLU A 1 224 ? 1.285 -0.095 -0.110 1.00 97.31 224 GLU A N 1
ATOM 1716 C CA . GLU A 1 224 ? 1.001 -0.477 1.274 1.00 97.31 224 GLU A CA 1
ATOM 1717 C C . GLU A 1 224 ? -0.081 -1.570 1.372 1.00 97.31 224 GLU A C 1
ATOM 1719 O O . GLU A 1 224 ? 0.038 -2.499 2.175 1.00 97.31 224 GLU A O 1
ATOM 1724 N N . MET A 1 225 ? -1.101 -1.544 0.510 1.00 97.94 225 MET A N 1
ATOM 1725 C CA . MET A 1 225 ? -2.135 -2.585 0.453 1.00 97.94 225 MET A CA 1
ATOM 1726 C C . MET A 1 225 ? -1.597 -3.959 0.033 1.00 97.94 225 MET A C 1
ATOM 1728 O O . MET A 1 225 ? -2.128 -4.979 0.484 1.00 97.94 225 MET A O 1
ATOM 1732 N N . VAL A 1 226 ? -0.511 -4.032 -0.751 1.00 98.62 226 VAL A N 1
ATOM 1733 C CA . VAL A 1 226 ? 0.176 -5.311 -1.017 1.00 98.62 226 VAL A CA 1
ATOM 1734 C C . VAL A 1 226 ? 0.683 -5.914 0.289 1.00 98.62 226 VAL A C 1
ATOM 1736 O O . VAL A 1 226 ? 0.449 -7.099 0.543 1.00 98.62 226 VAL A O 1
ATOM 1739 N N . HIS A 1 227 ? 1.304 -5.112 1.159 1.00 97.50 227 HIS A N 1
ATOM 1740 C CA . HIS A 1 227 ? 1.746 -5.573 2.479 1.00 97.50 227 HIS A CA 1
ATOM 1741 C C . HIS A 1 227 ? 0.572 -5.995 3.359 1.00 97.50 227 HIS A C 1
ATOM 1743 O O . HIS A 1 227 ? 0.669 -7.012 4.052 1.00 97.50 227 HIS A O 1
ATOM 1749 N N . VAL A 1 228 ? -0.549 -5.264 3.307 1.00 96.69 228 VAL A N 1
ATOM 1750 C CA . VAL A 1 228 ? -1.775 -5.620 4.039 1.00 96.69 228 VAL A CA 1
ATOM 1751 C C . VAL A 1 228 ? -2.246 -7.025 3.647 1.00 96.69 228 VAL A C 1
ATOM 1753 O O . VAL A 1 228 ? -2.353 -7.911 4.503 1.00 96.69 228 VAL A O 1
ATOM 1756 N N . LEU A 1 229 ? -2.460 -7.254 2.350 1.00 97.88 229 LEU A N 1
ATOM 1757 C CA . LEU A 1 229 ? -2.987 -8.509 1.813 1.00 97.88 229 LEU A CA 1
ATOM 1758 C C . LEU A 1 229 ? -2.002 -9.674 1.953 1.00 97.88 229 LEU A C 1
ATOM 1760 O O . LEU A 1 229 ? -2.409 -10.768 2.356 1.00 97.88 229 LEU A O 1
ATOM 1764 N N . MET A 1 230 ? -0.706 -9.467 1.703 1.00 98.31 230 MET A N 1
ATOM 1765 C CA . MET A 1 230 ? 0.314 -10.485 1.984 1.00 98.31 230 MET A CA 1
ATOM 1766 C C . MET A 1 230 ? 0.328 -10.843 3.473 1.00 98.31 230 MET A C 1
ATOM 1768 O O . MET A 1 230 ? 0.308 -12.018 3.835 1.00 98.31 230 MET A O 1
ATOM 1772 N N . GLY A 1 231 ? 0.265 -9.838 4.347 1.00 96.12 231 GLY A N 1
ATOM 1773 C CA . GLY A 1 231 ? 0.201 -10.006 5.793 1.00 96.12 231 GLY A CA 1
ATOM 1774 C C . GLY A 1 231 ? -0.902 -10.961 6.259 1.00 96.12 231 GLY A C 1
ATOM 1775 O O . GLY A 1 231 ? -0.660 -11.804 7.122 1.00 96.12 231 GLY A O 1
ATOM 1776 N N . ARG A 1 232 ? -2.099 -10.877 5.670 1.00 95.38 232 ARG A N 1
ATOM 1777 C CA . ARG A 1 232 ? -3.253 -11.716 6.049 1.00 95.38 232 ARG A CA 1
ATOM 1778 C C . ARG A 1 232 ? -3.275 -13.098 5.404 1.00 95.38 232 ARG A C 1
ATOM 1780 O O . ARG A 1 232 ? -3.908 -14.020 5.932 1.00 95.38 232 ARG A O 1
ATOM 1787 N N . THR A 1 233 ? -2.603 -13.273 4.272 1.00 96.00 233 THR A N 1
ATOM 1788 C CA . THR A 1 233 ? -2.779 -14.464 3.426 1.00 96.00 233 THR A CA 1
ATOM 1789 C C . THR A 1 233 ? -1.685 -15.513 3.582 1.00 96.00 233 THR A C 1
ATOM 1791 O O . THR A 1 233 ? -1.966 -16.685 3.349 1.00 96.00 233 THR A O 1
ATOM 1794 N N . MET A 1 234 ? -0.486 -15.144 4.034 1.00 96.38 234 MET A N 1
ATOM 1795 C CA . MET A 1 234 ? 0.677 -16.044 4.094 1.00 96.38 234 MET A CA 1
ATOM 1796 C C . MET A 1 234 ? 1.552 -15.795 5.332 1.00 96.38 234 MET A C 1
ATOM 1798 O O . MET A 1 234 ? 1.301 -14.871 6.106 1.00 96.38 234 MET A O 1
ATOM 1802 N N . ASN A 1 235 ? 2.610 -16.596 5.504 1.00 97.19 235 ASN A N 1
ATOM 1803 C CA . ASN A 1 235 ? 3.618 -16.409 6.551 1.00 97.19 235 ASN A CA 1
ATOM 1804 C C . ASN A 1 235 ? 4.502 -15.194 6.230 1.00 97.19 235 ASN A C 1
ATOM 1806 O O . ASN A 1 235 ? 5.646 -15.308 5.786 1.00 97.19 235 ASN A O 1
ATOM 1810 N N . PHE A 1 236 ? 3.947 -14.005 6.434 1.00 96.06 236 PHE A N 1
ATOM 1811 C CA . PHE A 1 236 ? 4.600 -12.741 6.133 1.00 96.06 236 PHE A CA 1
ATOM 1812 C C . PHE A 1 236 ? 5.877 -12.536 6.955 1.00 96.06 236 PHE A C 1
ATOM 1814 O O . PHE A 1 236 ? 6.838 -11.937 6.471 1.00 96.06 236 PHE A O 1
ATOM 1821 N N . GLN A 1 237 ? 5.942 -13.073 8.177 1.00 93.69 237 GLN A N 1
ATOM 1822 C CA . GLN A 1 237 ? 7.138 -13.012 9.017 1.00 93.69 237 GLN A CA 1
ATOM 1823 C C . GLN A 1 237 ? 8.344 -13.706 8.373 1.00 93.69 237 GLN A C 1
ATOM 1825 O O . GLN A 1 237 ? 9.465 -13.208 8.485 1.00 93.69 237 GLN A O 1
ATOM 1830 N N . ALA A 1 238 ? 8.124 -14.832 7.692 1.00 92.81 238 ALA A N 1
ATOM 1831 C CA . ALA A 1 238 ? 9.181 -15.609 7.049 1.00 92.81 238 ALA A CA 1
ATOM 1832 C C . ALA A 1 238 ? 9.666 -15.017 5.712 1.00 92.81 238 ALA A C 1
ATOM 1834 O O . ALA A 1 238 ? 10.650 -15.510 5.155 1.00 92.81 238 ALA A O 1
ATOM 1835 N N . MET A 1 239 ? 9.006 -13.979 5.187 1.00 94.56 239 MET A N 1
ATOM 1836 C CA . MET A 1 239 ? 9.365 -13.382 3.899 1.00 94.56 239 MET A CA 1
ATOM 1837 C C . MET A 1 239 ? 10.527 -12.382 4.039 1.00 94.56 239 MET A C 1
ATOM 1839 O O . MET A 1 239 ? 10.502 -11.528 4.934 1.00 94.56 239 MET A O 1
ATOM 1843 N N . PRO A 1 240 ? 11.537 -12.429 3.152 1.00 96.12 240 PRO A N 1
ATOM 1844 C CA . PRO A 1 240 ? 12.606 -11.437 3.135 1.00 96.12 240 PRO A CA 1
ATOM 1845 C C . PRO A 1 240 ? 12.099 -10.082 2.617 1.00 96.12 240 PRO A C 1
ATOM 1847 O O . PRO A 1 240 ? 11.206 -10.023 1.771 1.00 96.12 240 PRO A O 1
ATOM 1850 N N . ASN A 1 241 ? 12.700 -8.986 3.086 1.00 95.25 241 ASN A N 1
ATOM 1851 C CA . ASN A 1 241 ? 12.269 -7.619 2.771 1.00 95.25 241 ASN A CA 1
ATOM 1852 C C . ASN A 1 241 ? 12.305 -7.323 1.270 1.00 95.25 241 ASN A C 1
ATOM 1854 O O . ASN A 1 241 ? 11.385 -6.697 0.759 1.00 95.25 241 ASN A O 1
ATOM 1858 N N . TRP A 1 242 ? 13.314 -7.822 0.547 1.00 97.38 242 TRP A N 1
ATOM 1859 C CA . TRP A 1 242 ? 13.379 -7.630 -0.904 1.00 97.38 242 TRP A CA 1
ATOM 1860 C C . TRP A 1 242 ? 12.168 -8.234 -1.619 1.00 97.38 242 TRP A C 1
ATOM 1862 O O . TRP A 1 242 ? 11.739 -7.705 -2.636 1.00 97.38 242 TRP A O 1
ATOM 1872 N N . PHE A 1 243 ? 11.613 -9.338 -1.109 1.00 98.62 243 PHE A N 1
ATOM 1873 C CA . PHE A 1 243 ? 10.438 -9.942 -1.719 1.00 98.62 243 PHE A CA 1
ATOM 1874 C C . PHE A 1 243 ? 9.205 -9.109 -1.390 1.00 98.62 243 PHE A C 1
ATOM 1876 O O . PHE A 1 243 ? 8.508 -8.721 -2.315 1.00 98.62 243 PHE A O 1
ATOM 1883 N N . LYS A 1 244 ? 9.010 -8.746 -0.111 1.00 98.19 244 LYS A N 1
ATOM 1884 C CA . LYS A 1 244 ? 7.900 -7.889 0.347 1.00 98.19 244 LYS A CA 1
ATOM 1885 C C . LYS A 1 244 ? 7.832 -6.576 -0.435 1.00 98.19 244 LYS A C 1
ATOM 1887 O O . LYS A 1 244 ? 6.850 -6.305 -1.119 1.00 98.19 244 LYS A O 1
ATOM 1892 N N . GLU A 1 245 ? 8.900 -5.784 -0.375 1.00 97.75 245 GLU A N 1
ATOM 1893 C CA . GLU A 1 245 ? 8.953 -4.472 -1.027 1.00 97.75 245 GLU A CA 1
ATOM 1894 C C . GLU A 1 245 ? 9.030 -4.597 -2.546 1.00 97.75 245 GLU A C 1
ATOM 1896 O O . GLU A 1 245 ? 8.464 -3.787 -3.270 1.00 97.75 245 GLU A O 1
ATOM 1901 N N . GLY A 1 246 ? 9.691 -5.638 -3.058 1.00 98.56 246 GLY A N 1
ATOM 1902 C CA . GLY A 1 246 ? 9.762 -5.878 -4.494 1.00 98.56 246 GLY A CA 1
ATOM 1903 C C . GLY A 1 246 ? 8.395 -6.177 -5.097 1.00 98.56 246 GLY A C 1
ATOM 1904 O O . GLY A 1 246 ? 8.093 -5.682 -6.178 1.00 98.56 246 GLY A O 1
ATOM 1905 N N . THR A 1 247 ? 7.552 -6.950 -4.405 1.00 98.75 247 THR A N 1
ATOM 1906 C CA . THR A 1 247 ? 6.180 -7.228 -4.848 1.00 98.75 247 THR A CA 1
ATOM 1907 C C . THR A 1 247 ? 5.268 -6.020 -4.675 1.00 98.75 247 THR A C 1
ATOM 1909 O O . THR A 1 247 ? 4.395 -5.811 -5.518 1.00 98.75 247 THR A O 1
ATOM 1912 N N . ALA A 1 248 ? 5.495 -5.206 -3.643 1.00 98.38 248 ALA A N 1
ATOM 1913 C CA . ALA A 1 248 ? 4.760 -3.966 -3.423 1.00 98.38 248 ALA A CA 1
ATOM 1914 C C . ALA A 1 248 ? 5.088 -2.898 -4.484 1.00 98.38 248 ALA A C 1
ATOM 1916 O O . ALA A 1 248 ? 4.176 -2.283 -5.015 1.00 98.38 248 ALA A O 1
ATOM 1917 N N . GLU A 1 249 ? 6.341 -2.783 -4.933 1.00 97.69 249 GLU A N 1
ATOM 1918 C CA . GLU A 1 249 ? 6.706 -1.880 -6.038 1.00 97.69 249 GLU A CA 1
ATOM 1919 C C . GLU A 1 249 ? 6.310 -2.454 -7.419 1.00 97.69 249 GLU A C 1
ATOM 1921 O O . GLU A 1 249 ? 5.989 -1.719 -8.356 1.00 97.69 249 GLU A O 1
ATOM 1926 N N . PHE A 1 250 ? 6.327 -3.783 -7.590 1.00 98.56 250 PHE A N 1
ATOM 1927 C CA . PHE A 1 250 ? 6.003 -4.429 -8.871 1.00 98.56 250 PHE A CA 1
ATOM 1928 C C . PHE A 1 250 ? 4.508 -4.373 -9.225 1.00 98.56 250 PHE A C 1
ATOM 1930 O O . PHE A 1 250 ? 4.175 -4.422 -10.411 1.00 98.56 250 PHE A O 1
ATOM 1937 N N . ILE A 1 251 ? 3.610 -4.216 -8.240 1.00 98.31 251 ILE A N 1
ATOM 1938 C CA . ILE A 1 251 ? 2.158 -4.151 -8.490 1.00 98.31 251 ILE A CA 1
ATOM 1939 C C . ILE A 1 251 ? 1.776 -2.952 -9.363 1.00 98.31 251 ILE A C 1
ATOM 1941 O O . ILE A 1 251 ? 0.943 -3.087 -10.258 1.00 98.31 251 ILE A O 1
ATOM 1945 N N . HIS A 1 252 ? 2.417 -1.804 -9.124 1.00 95.19 252 HIS A N 1
ATOM 1946 C CA . HIS A 1 252 ? 2.168 -0.542 -9.814 1.00 95.19 252 HIS A CA 1
ATOM 1947 C C . HIS A 1 252 ? 3.285 -0.178 -10.801 1.00 95.19 252 HIS A C 1
ATOM 1949 O O . HIS A 1 252 ? 3.163 0.803 -11.534 1.00 95.19 252 HIS A O 1
ATOM 1955 N N . GLY A 1 253 ? 4.380 -0.946 -10.820 1.00 95.62 253 GLY A N 1
ATOM 1956 C CA . GLY A 1 253 ? 5.528 -0.741 -11.699 1.00 95.62 253 GLY A CA 1
ATOM 1957 C C . GLY A 1 253 ? 6.399 0.438 -11.250 1.00 95.62 253 GLY A C 1
ATOM 1958 O O . GLY A 1 253 ? 5.876 1.536 -11.082 1.00 95.62 253 GLY A O 1
ATOM 1959 N N . PRO A 1 254 ? 7.714 0.266 -11.036 1.00 93.12 254 PRO A N 1
ATOM 1960 C CA . PRO A 1 254 ? 8.582 1.341 -10.552 1.00 93.12 254 PRO A CA 1
ATOM 1961 C C . PRO A 1 254 ? 9.600 1.798 -11.606 1.00 93.12 254 PRO A C 1
ATOM 1963 O O . PRO A 1 254 ? 10.686 2.269 -11.255 1.00 93.12 254 PRO A O 1
ATOM 1966 N N . ASN A 1 255 ? 9.311 1.617 -12.900 1.00 96.06 255 ASN A N 1
ATOM 1967 C CA . ASN A 1 255 ? 10.289 1.851 -13.965 1.00 96.06 255 ASN A CA 1
ATOM 1968 C C . ASN A 1 255 ? 10.887 3.268 -13.939 1.00 96.06 255 ASN A C 1
ATOM 1970 O O . ASN A 1 255 ? 12.067 3.428 -14.250 1.00 96.06 255 ASN A O 1
ATOM 1974 N N . GLU A 1 256 ? 10.129 4.293 -13.545 1.00 94.38 256 GLU A N 1
ATOM 1975 C CA . GLU A 1 256 ? 10.632 5.663 -13.409 1.00 94.38 256 GLU A CA 1
ATOM 1976 C C . GLU A 1 256 ? 11.703 5.764 -12.313 1.00 94.38 256 GLU A C 1
ATOM 1978 O O . GLU A 1 256 ? 12.774 6.339 -12.537 1.00 94.38 256 GLU A O 1
ATOM 1983 N N . ARG A 1 257 ? 11.464 5.139 -11.151 1.00 93.75 257 ARG A N 1
ATOM 1984 C CA . ARG A 1 257 ? 12.434 5.054 -10.046 1.00 93.75 257 ARG A CA 1
ATOM 1985 C C . ARG A 1 257 ? 13.686 4.295 -10.485 1.00 93.75 257 ARG A C 1
ATOM 1987 O O . ARG A 1 257 ? 14.803 4.789 -10.313 1.00 93.75 257 ARG A O 1
ATOM 1994 N N . VAL A 1 258 ? 13.494 3.141 -11.124 1.00 97.44 258 VAL A N 1
ATOM 1995 C CA . VAL A 1 258 ? 14.576 2.296 -11.648 1.00 97.44 258 VAL A CA 1
ATOM 1996 C C . VAL A 1 258 ? 15.428 3.069 -12.654 1.00 97.44 258 VAL A C 1
ATOM 1998 O O . VAL A 1 258 ? 16.655 3.019 -12.577 1.00 97.44 258 VAL A O 1
ATOM 2001 N N . ALA A 1 259 ? 14.812 3.848 -13.548 1.00 96.56 259 ALA A N 1
ATOM 2002 C CA . ALA A 1 259 ? 15.518 4.679 -14.520 1.00 96.56 259 ALA A CA 1
ATOM 2003 C C . ALA A 1 259 ? 16.440 5.707 -13.842 1.00 96.56 259 ALA A C 1
ATOM 2005 O O . ALA A 1 259 ? 17.596 5.897 -14.244 1.00 96.56 259 ALA A O 1
ATOM 2006 N N . LEU A 1 260 ? 15.932 6.376 -12.802 1.00 95.44 260 LEU A N 1
ATOM 2007 C CA . LEU A 1 260 ? 16.680 7.378 -12.048 1.00 95.44 260 LEU A CA 1
ATOM 2008 C C . LEU A 1 260 ? 17.846 6.748 -11.282 1.00 95.44 260 LEU A C 1
ATOM 2010 O O . LEU A 1 260 ? 18.966 7.264 -11.353 1.00 95.44 260 LEU A O 1
ATOM 2014 N N . ASP A 1 261 ? 17.617 5.629 -10.598 1.00 97.50 261 ASP A N 1
ATOM 2015 C CA . ASP A 1 261 ? 18.648 4.937 -9.821 1.00 97.50 261 ASP A CA 1
ATOM 2016 C C . ASP A 1 261 ? 19.708 4.280 -10.716 1.00 97.50 261 ASP A C 1
ATOM 2018 O O . ASP A 1 261 ? 20.905 4.369 -10.422 1.00 97.50 261 ASP A O 1
ATOM 2022 N N . LEU A 1 262 ? 19.313 3.725 -11.867 1.00 98.19 262 LEU A N 1
ATOM 2023 C CA . LEU A 1 262 ? 20.231 3.196 -12.879 1.00 98.19 262 LEU A CA 1
ATOM 2024 C C . LEU A 1 262 ? 21.160 4.297 -13.392 1.00 98.19 262 LEU A C 1
ATOM 2026 O O . LEU A 1 262 ? 22.382 4.115 -13.446 1.00 98.19 262 LEU A O 1
ATOM 2030 N N . LYS A 1 263 ? 20.604 5.471 -13.715 1.00 97.38 263 LYS A N 1
ATOM 2031 C CA . LYS A 1 263 ? 21.382 6.630 -14.165 1.00 97.38 263 LYS A CA 1
ATOM 2032 C C . LYS A 1 263 ? 22.316 7.147 -13.068 1.00 97.38 263 LYS A C 1
ATOM 2034 O O . LYS A 1 263 ? 23.495 7.376 -13.345 1.00 97.38 263 LYS A O 1
ATOM 2039 N N . ARG A 1 264 ? 21.823 7.307 -11.832 1.00 97.62 264 ARG A N 1
ATOM 2040 C CA . ARG A 1 264 ? 22.626 7.737 -10.666 1.00 97.62 264 ARG A CA 1
ATOM 2041 C C . ARG A 1 264 ? 23.773 6.771 -10.366 1.00 97.62 264 ARG A C 1
ATOM 2043 O O . ARG A 1 264 ? 24.845 7.214 -9.964 1.00 97.62 264 ARG A O 1
ATOM 2050 N N . SER A 1 265 ? 23.583 5.484 -10.647 1.00 97.94 265 SER A N 1
ATOM 2051 C CA . SER A 1 265 ? 24.580 4.430 -10.426 1.00 97.94 265 SER A CA 1
ATOM 2052 C C . SER A 1 265 ? 25.578 4.256 -11.583 1.00 97.94 265 SER A C 1
ATOM 2054 O O . SER A 1 265 ? 26.414 3.351 -11.575 1.00 97.94 265 SER A O 1
ATOM 2056 N N . GLY A 1 266 ? 25.545 5.146 -12.580 1.00 97.00 266 GLY A N 1
ATOM 2057 C CA . GLY A 1 266 ? 26.514 5.197 -13.677 1.00 97.00 266 GLY A CA 1
ATOM 2058 C C . GLY A 1 266 ? 25.985 4.757 -15.042 1.00 97.00 266 GLY A C 1
ATOM 2059 O O . GLY A 1 266 ? 26.740 4.844 -16.010 1.00 97.00 266 GLY A O 1
ATOM 2060 N N . GLY A 1 267 ? 24.719 4.341 -15.139 1.00 96.19 267 GLY A N 1
ATOM 2061 C CA . GLY A 1 267 ? 24.048 3.992 -16.393 1.00 96.19 267 GLY A CA 1
ATOM 2062 C C . GLY A 1 267 ? 24.545 2.706 -17.066 1.00 96.19 267 GLY A C 1
ATOM 2063 O O . GLY A 1 267 ? 25.566 2.127 -16.681 1.00 96.19 267 GLY A O 1
ATOM 2064 N N . GLY A 1 268 ? 23.808 2.253 -18.087 1.00 96.75 268 GLY A N 1
ATOM 2065 C CA . GLY A 1 268 ? 24.132 1.050 -18.859 1.00 96.75 268 GLY A CA 1
ATOM 2066 C C . GLY A 1 268 ? 24.367 -0.178 -17.973 1.00 96.75 268 GLY A C 1
ATOM 2067 O O . GLY A 1 268 ? 23.743 -0.331 -16.924 1.00 96.75 268 GLY A O 1
ATOM 2068 N N . MET A 1 269 ? 25.316 -1.034 -18.364 1.00 98.38 269 MET A N 1
ATOM 2069 C CA . MET A 1 269 ? 25.652 -2.234 -17.589 1.00 98.38 269 MET A CA 1
ATOM 2070 C C . MET A 1 269 ? 26.149 -1.906 -16.175 1.00 98.38 269 MET A C 1
ATOM 2072 O O . MET A 1 269 ? 25.832 -2.625 -15.240 1.00 98.38 269 MET A O 1
ATOM 2076 N N . LYS A 1 270 ? 26.884 -0.801 -15.983 1.00 98.56 270 LYS A N 1
ATOM 2077 C CA . LYS A 1 270 ? 27.393 -0.421 -14.656 1.00 98.56 270 LYS A CA 1
ATOM 2078 C C . LYS A 1 270 ? 26.251 -0.109 -13.685 1.00 98.56 270 LYS A C 1
ATOM 2080 O O . LYS A 1 270 ? 26.270 -0.585 -12.555 1.00 98.56 270 LYS A O 1
ATOM 2085 N N . GLY A 1 271 ? 25.268 0.672 -14.136 1.00 98.50 271 GLY A N 1
ATOM 2086 C CA . GLY A 1 271 ? 24.064 0.955 -13.360 1.00 98.50 271 GLY A CA 1
ATOM 2087 C C . GLY A 1 271 ? 23.252 -0.313 -13.097 1.00 98.50 271 GLY A C 1
ATOM 2088 O O . GLY A 1 271 ? 22.866 -0.559 -11.962 1.00 98.50 271 GLY A O 1
ATOM 2089 N N . ALA A 1 272 ? 23.077 -1.164 -14.112 1.00 98.81 272 ALA A N 1
ATOM 2090 C CA . ALA A 1 272 ? 22.374 -2.437 -13.971 1.00 98.81 272 ALA A CA 1
ATOM 2091 C C . ALA A 1 272 ? 23.039 -3.386 -12.953 1.00 98.81 272 ALA A C 1
ATOM 2093 O O . ALA A 1 272 ? 22.347 -3.981 -12.130 1.00 98.81 272 ALA A O 1
ATOM 2094 N N . THR A 1 273 ? 24.373 -3.486 -12.954 1.00 98.81 273 THR A N 1
ATOM 2095 C CA . THR A 1 273 ? 25.128 -4.239 -11.941 1.00 98.81 273 THR A CA 1
ATOM 2096 C C . THR A 1 273 ? 24.930 -3.654 -10.547 1.00 98.81 273 THR A C 1
ATOM 2098 O O . THR A 1 273 ? 24.701 -4.409 -9.615 1.00 98.81 273 THR A O 1
ATOM 2101 N N . ALA A 1 274 ? 24.930 -2.327 -10.392 1.00 98.50 274 ALA A N 1
ATOM 2102 C CA . ALA A 1 274 ? 24.692 -1.707 -9.089 1.00 98.50 274 ALA A CA 1
ATOM 2103 C C . ALA A 1 274 ? 23.285 -2.002 -8.532 1.00 98.50 274 ALA A C 1
ATOM 2105 O O . ALA A 1 274 ? 23.160 -2.298 -7.347 1.00 98.50 274 ALA A O 1
ATOM 2106 N N . LEU A 1 275 ? 22.239 -1.963 -9.371 1.00 98.38 275 LEU A N 1
ATOM 2107 C CA . LEU A 1 275 ? 20.888 -2.366 -8.956 1.00 98.38 275 LEU A CA 1
ATOM 2108 C C . LEU A 1 275 ? 20.831 -3.851 -8.592 1.00 98.38 275 LEU A C 1
ATOM 2110 O O . LEU A 1 275 ? 20.253 -4.208 -7.574 1.00 98.38 275 LEU A O 1
ATOM 2114 N N . GLN A 1 276 ? 21.433 -4.723 -9.402 1.00 98.44 276 GLN A N 1
ATOM 2115 C CA . GLN A 1 276 ? 21.502 -6.151 -9.096 1.00 98.44 276 GLN A CA 1
ATOM 2116 C C . GLN A 1 276 ? 22.192 -6.403 -7.746 1.00 98.44 276 GLN A C 1
ATOM 2118 O O . GLN A 1 276 ? 21.670 -7.142 -6.913 1.00 98.44 276 GLN A O 1
ATOM 2123 N N . ASP A 1 277 ? 23.362 -5.801 -7.536 1.00 98.00 277 ASP A N 1
ATOM 2124 C CA . ASP A 1 277 ? 24.206 -6.048 -6.368 1.00 98.00 277 ASP A CA 1
ATOM 2125 C C . ASP A 1 277 ? 23.575 -5.515 -5.075 1.00 98.00 277 ASP A C 1
ATOM 2127 O O . ASP A 1 277 ? 23.801 -6.089 -4.010 1.00 98.00 277 ASP A O 1
ATOM 2131 N N . ALA A 1 278 ? 22.728 -4.483 -5.161 1.00 97.50 278 ALA A N 1
ATOM 2132 C CA . ALA A 1 278 ? 21.954 -3.974 -4.027 1.00 97.50 278 ALA A CA 1
ATOM 2133 C C . ALA A 1 278 ? 20.929 -4.987 -3.477 1.00 97.50 278 ALA A C 1
ATOM 2135 O O . ALA A 1 278 ? 20.499 -4.859 -2.335 1.00 97.50 278 ALA A O 1
ATOM 2136 N N . LEU A 1 279 ? 20.569 -6.038 -4.229 1.00 96.62 279 LEU A N 1
ATOM 2137 C CA . LEU A 1 279 ? 19.788 -7.152 -3.676 1.00 96.62 279 LEU A CA 1
ATOM 2138 C C . LEU A 1 279 ? 20.589 -7.945 -2.621 1.00 96.62 279 LEU A C 1
ATOM 2140 O O . LEU A 1 279 ? 20.014 -8.547 -1.712 1.00 96.62 279 LEU A O 1
ATOM 2144 N N . GLY A 1 280 ? 21.920 -7.945 -2.732 1.00 95.25 280 GLY A N 1
ATOM 2145 C CA . GLY A 1 280 ? 22.822 -8.626 -1.812 1.00 95.25 280 GLY A CA 1
ATOM 2146 C C . GLY A 1 280 ? 22.706 -10.150 -1.862 1.00 95.25 280 GLY A C 1
ATOM 2147 O O . GLY A 1 280 ? 22.699 -10.762 -2.931 1.00 95.25 280 GLY A O 1
ATOM 2148 N N . ASP A 1 281 ? 22.658 -10.785 -0.690 1.00 93.88 281 ASP A N 1
ATOM 2149 C CA . ASP A 1 281 ? 22.569 -12.244 -0.556 1.00 93.88 281 ASP A CA 1
ATOM 2150 C C . ASP A 1 281 ? 21.122 -12.770 -0.463 1.00 93.88 281 ASP A C 1
ATOM 2152 O O . ASP A 1 281 ? 20.913 -13.970 -0.265 1.00 93.88 281 ASP A O 1
ATOM 2156 N N . GLY A 1 282 ? 20.136 -11.882 -0.638 1.00 91.75 282 GLY A N 1
ATOM 2157 C CA . GLY A 1 282 ? 18.704 -12.168 -0.528 1.00 91.75 282 GLY A CA 1
ATOM 2158 C C . GLY A 1 282 ? 18.191 -12.315 0.903 1.00 91.75 282 GLY A C 1
ATOM 2159 O O . GLY A 1 282 ? 17.034 -12.696 1.086 1.00 91.75 282 GLY A O 1
ATOM 2160 N N . THR A 1 283 ? 19.019 -12.024 1.909 1.00 92.94 283 THR A N 1
ATOM 2161 C CA . THR A 1 283 ? 18.604 -11.915 3.312 1.00 92.94 283 THR A CA 1
ATOM 2162 C C . THR A 1 283 ? 18.328 -10.458 3.688 1.00 92.94 283 THR A C 1
ATOM 2164 O O . THR A 1 283 ? 18.651 -9.529 2.953 1.00 92.94 283 THR A O 1
ATOM 2167 N N . ASN A 1 284 ? 17.776 -10.229 4.880 1.00 90.88 284 ASN A N 1
ATOM 2168 C CA . ASN A 1 284 ? 17.540 -8.870 5.382 1.00 90.88 284 ASN A CA 1
ATOM 2169 C C . ASN A 1 284 ? 18.829 -8.150 5.823 1.00 90.88 284 ASN A C 1
ATOM 2171 O O . ASN A 1 284 ? 18.768 -6.975 6.171 1.00 90.88 284 ASN A O 1
ATOM 2175 N N . SER A 1 285 ? 19.986 -8.824 5.832 1.00 90.06 285 SER A N 1
ATOM 2176 C CA . SER A 1 285 ? 21.250 -8.221 6.281 1.00 90.06 285 SER A CA 1
ATOM 2177 C C . SER A 1 285 ? 21.808 -7.177 5.310 1.00 90.06 285 SER A C 1
ATOM 2179 O O . SER A 1 285 ? 22.542 -6.290 5.740 1.00 90.06 285 SER A O 1
ATOM 2181 N N . SER A 1 286 ? 21.435 -7.256 4.030 1.00 83.94 286 SER A N 1
ATOM 2182 C CA . SER A 1 286 ? 21.810 -6.290 2.995 1.00 83.94 286 SER A CA 1
ATOM 2183 C C . SER A 1 286 ? 20.780 -5.180 2.792 1.00 83.94 286 SER A C 1
ATOM 2185 O O . SER A 1 286 ? 20.998 -4.323 1.952 1.00 83.94 286 SER A O 1
ATOM 2187 N N . TRP A 1 287 ? 19.655 -5.178 3.515 1.00 86.50 287 TRP A N 1
ATOM 2188 C CA . TRP A 1 287 ? 18.585 -4.206 3.293 1.00 86.50 287 TRP A CA 1
ATOM 2189 C C . TRP A 1 287 ? 18.851 -2.882 4.019 1.00 86.50 287 TRP A C 1
ATOM 2191 O O . TRP A 1 287 ? 18.781 -2.820 5.245 1.00 86.50 287 TRP A O 1
ATOM 2201 N N . GLU A 1 288 ? 19.081 -1.803 3.266 1.00 88.38 288 GLU A N 1
ATOM 2202 C CA . GLU A 1 288 ? 19.350 -0.468 3.835 1.00 88.38 288 GLU A CA 1
ATOM 2203 C C . GLU A 1 288 ? 18.175 0.519 3.729 1.00 88.38 288 GLU A C 1
ATOM 2205 O O . GLU A 1 288 ? 18.322 1.685 4.090 1.00 88.38 288 GLU A O 1
ATOM 2210 N N . ASN A 1 289 ? 17.008 0.079 3.245 1.00 85.06 289 ASN A N 1
ATOM 2211 C CA . ASN A 1 289 ? 15.818 0.926 3.092 1.00 85.06 289 ASN A CA 1
ATOM 2212 C C . ASN A 1 289 ? 16.073 2.213 2.267 1.00 85.06 289 ASN A C 1
ATOM 2214 O O . ASN A 1 289 ? 15.713 3.319 2.667 1.00 85.06 289 ASN A O 1
ATOM 2218 N N . THR A 1 290 ? 16.736 2.082 1.114 1.00 89.31 290 THR A N 1
ATOM 2219 C CA . THR A 1 290 ? 17.032 3.203 0.200 1.00 89.31 290 THR A CA 1
ATOM 2220 C C . THR A 1 290 ? 16.350 3.010 -1.151 1.00 89.31 290 THR A C 1
ATOM 2222 O O . THR A 1 290 ? 16.061 1.877 -1.525 1.00 89.31 290 THR A O 1
ATOM 2225 N N . SER A 1 291 ? 16.152 4.088 -1.928 1.00 92.88 291 SER A N 1
ATOM 2226 C CA . SER A 1 291 ? 15.554 4.015 -3.283 1.00 92.88 291 SER A CA 1
ATOM 2227 C C . SER A 1 291 ? 16.183 2.919 -4.150 1.00 92.88 291 SER A C 1
ATOM 2229 O O . SER A 1 291 ? 15.469 2.159 -4.798 1.00 92.88 291 SER A O 1
ATOM 2231 N N . LEU A 1 292 ? 17.513 2.769 -4.081 1.00 93.81 292 LEU A N 1
ATOM 2232 C CA . LEU A 1 292 ? 18.240 1.742 -4.824 1.00 93.81 292 LEU A CA 1
ATOM 2233 C C . LEU A 1 292 ? 17.793 0.320 -4.447 1.00 93.81 292 LEU A C 1
ATOM 2235 O O . LEU A 1 292 ? 17.695 -0.523 -5.330 1.00 93.81 292 LEU A O 1
ATOM 2239 N N . HIS A 1 293 ? 17.492 0.057 -3.172 1.00 95.00 293 HIS A N 1
ATOM 2240 C CA . HIS A 1 293 ? 17.028 -1.255 -2.710 1.00 95.00 293 HIS A CA 1
ATOM 2241 C C . HIS A 1 293 ? 15.591 -1.554 -3.156 1.00 95.00 293 HIS A C 1
ATOM 2243 O O . HIS A 1 293 ? 15.322 -2.687 -3.543 1.00 95.00 293 HIS A O 1
ATOM 2249 N N . TYR A 1 294 ? 14.698 -0.559 -3.193 1.00 96.12 294 TYR A N 1
ATOM 2250 C CA . TYR A 1 294 ? 13.354 -0.710 -3.779 1.00 96.12 294 TYR A CA 1
ATOM 2251 C C . TYR A 1 294 ? 13.428 -0.993 -5.291 1.00 96.12 294 TYR A C 1
ATOM 2253 O O . TYR A 1 294 ? 12.807 -1.932 -5.798 1.00 96.12 294 TYR A O 1
ATOM 2261 N N . SER A 1 295 ? 14.278 -0.255 -6.013 1.00 97.88 295 SER A N 1
ATOM 2262 C CA . SER A 1 295 ? 14.570 -0.500 -7.434 1.00 97.88 295 SER A CA 1
ATOM 2263 C C . SER A 1 295 ? 15.184 -1.891 -7.672 1.00 97.88 295 SER A C 1
ATOM 2265 O O . SER A 1 295 ? 14.826 -2.582 -8.623 1.00 97.88 295 SER A O 1
ATOM 2267 N N . ALA A 1 296 ? 16.092 -2.340 -6.804 1.00 98.38 296 ALA A N 1
ATOM 2268 C CA . ALA A 1 296 ? 16.710 -3.664 -6.885 1.00 98.38 296 ALA A CA 1
ATOM 2269 C C . ALA A 1 296 ? 15.705 -4.796 -6.630 1.00 98.38 296 ALA A C 1
ATOM 2271 O O . ALA A 1 296 ? 15.648 -5.765 -7.389 1.00 98.38 296 ALA A O 1
ATOM 2272 N N . ALA A 1 297 ? 14.907 -4.656 -5.571 1.00 98.56 297 ALA A N 1
ATOM 2273 C CA . ALA A 1 297 ? 13.892 -5.608 -5.145 1.00 98.56 297 ALA A CA 1
ATOM 2274 C C . ALA A 1 297 ? 12.818 -5.821 -6.217 1.00 98.56 297 ALA A C 1
ATOM 2276 O O . ALA A 1 297 ? 12.527 -6.958 -6.586 1.00 98.56 297 ALA A O 1
ATOM 2277 N N . SER A 1 298 ? 12.286 -4.736 -6.779 1.00 98.44 298 SER A N 1
ATOM 2278 C CA . SER A 1 298 ? 11.284 -4.806 -7.847 1.00 98.44 298 SER A CA 1
ATOM 2279 C C . SER A 1 298 ? 11.814 -5.473 -9.117 1.00 98.44 298 SER A C 1
ATOM 2281 O O . SER A 1 298 ? 11.141 -6.328 -9.694 1.00 98.44 298 SER A O 1
ATOM 2283 N N . MET A 1 299 ? 13.048 -5.166 -9.535 1.00 98.81 299 MET A N 1
ATOM 2284 C CA . MET A 1 299 ? 13.672 -5.831 -10.685 1.00 98.81 299 MET A CA 1
ATOM 2285 C C . MET A 1 299 ? 13.965 -7.310 -10.424 1.00 98.81 299 MET A C 1
ATOM 2287 O O . MET A 1 299 ? 13.810 -8.127 -11.333 1.00 98.81 299 MET A O 1
ATOM 2291 N N . ALA A 1 300 ? 14.313 -7.681 -9.189 1.00 98.88 300 ALA A N 1
ATOM 2292 C CA . ALA A 1 300 ? 14.468 -9.079 -8.803 1.00 98.88 300 ALA A CA 1
ATOM 2293 C C . ALA A 1 300 ? 13.132 -9.833 -8.880 1.00 98.88 300 ALA A C 1
ATOM 2295 O O . ALA A 1 300 ? 13.074 -10.914 -9.467 1.00 98.88 300 ALA A O 1
ATOM 2296 N N . VAL A 1 301 ? 12.043 -9.246 -8.373 1.00 98.94 301 VAL A N 1
ATOM 2297 C CA . VAL A 1 301 ? 10.692 -9.823 -8.464 1.00 98.94 301 VAL A CA 1
ATOM 2298 C C . VAL A 1 301 ? 10.227 -9.931 -9.918 1.00 98.94 301 VAL A C 1
ATOM 2300 O O . VAL A 1 301 ? 9.705 -10.973 -10.311 1.00 98.94 301 VAL A O 1
ATOM 2303 N N . ARG A 1 302 ? 10.480 -8.924 -10.761 1.00 98.75 302 ARG A N 1
ATOM 2304 C CA . ARG A 1 302 ? 10.141 -8.973 -12.193 1.00 98.75 302 ARG A CA 1
ATOM 2305 C C . ARG A 1 302 ? 10.963 -10.010 -12.968 1.00 98.75 302 ARG A C 1
ATOM 2307 O O . ARG A 1 302 ? 10.441 -10.699 -13.851 1.00 98.75 302 ARG A O 1
ATOM 2314 N N . TYR A 1 303 ? 12.245 -10.165 -12.642 1.00 98.88 303 TYR A N 1
ATOM 2315 C CA . TYR A 1 303 ? 13.061 -11.243 -13.199 1.00 98.88 303 TYR A CA 1
ATOM 2316 C C . TYR A 1 303 ? 12.525 -12.610 -12.758 1.00 98.88 303 TYR A C 1
ATOM 2318 O O . TYR A 1 303 ? 12.329 -13.491 -13.594 1.00 98.88 303 TYR A O 1
ATOM 2326 N N . LEU A 1 304 ? 12.209 -12.771 -11.469 1.00 98.88 304 LEU A N 1
ATOM 2327 C CA . LEU A 1 304 ? 11.615 -13.992 -10.928 1.00 98.88 304 LEU A CA 1
ATOM 2328 C C . LEU A 1 304 ? 10.278 -14.324 -11.606 1.00 98.88 304 LEU A C 1
ATOM 2330 O O . LEU A 1 304 ? 10.091 -15.459 -12.035 1.00 98.88 304 LEU A O 1
ATOM 2334 N N . HIS A 1 305 ? 9.400 -13.334 -11.791 1.00 98.88 305 HIS A N 1
ATOM 2335 C CA . HIS A 1 305 ? 8.161 -13.453 -12.565 1.00 98.88 305 HIS A CA 1
ATOM 2336 C C . HIS A 1 305 ? 8.428 -14.060 -13.950 1.00 98.88 305 HIS A C 1
ATOM 2338 O O . HIS A 1 305 ? 7.785 -15.033 -14.343 1.00 98.88 305 HIS A O 1
ATOM 2344 N N . THR A 1 306 ? 9.425 -13.529 -14.665 1.00 98.56 306 THR A N 1
ATOM 2345 C CA . THR A 1 306 ? 9.809 -14.014 -15.998 1.00 98.56 306 THR A CA 1
ATOM 2346 C C . THR A 1 306 ? 10.287 -15.467 -15.951 1.00 98.56 306 THR A C 1
ATOM 2348 O O . THR A 1 306 ? 9.891 -16.273 -16.792 1.00 98.56 306 THR A O 1
ATOM 2351 N N . LYS A 1 307 ? 11.101 -15.837 -14.956 1.00 98.81 307 LYS A N 1
ATOM 2352 C CA . LYS A 1 307 ? 11.637 -17.202 -14.824 1.00 98.81 307 LYS A CA 1
ATOM 2353 C C . LYS A 1 307 ? 10.585 -18.233 -14.449 1.00 98.81 307 LYS A C 1
ATOM 2355 O O . LYS A 1 307 ? 10.578 -19.306 -15.040 1.00 98.81 307 LYS A O 1
ATOM 2360 N N . ILE A 1 308 ? 9.654 -17.879 -13.572 1.00 98.88 308 ILE A N 1
ATOM 2361 C CA . ILE A 1 308 ? 8.507 -18.729 -13.236 1.00 98.88 308 ILE A CA 1
ATOM 2362 C C . ILE A 1 308 ? 7.649 -18.995 -14.487 1.00 98.88 308 ILE A C 1
ATOM 2364 O O . ILE A 1 308 ? 7.292 -20.141 -14.763 1.00 98.88 308 ILE A O 1
ATOM 2368 N N . LYS A 1 309 ? 7.412 -17.971 -15.320 1.00 98.69 309 LYS A N 1
ATOM 2369 C CA . LYS A 1 309 ? 6.701 -18.137 -16.601 1.00 98.69 309 LYS A CA 1
ATOM 2370 C C . LYS A 1 309 ? 7.448 -19.024 -17.589 1.00 98.69 309 LYS A C 1
ATOM 2372 O O . LYS A 1 309 ? 6.832 -19.878 -18.223 1.00 98.69 309 LYS A O 1
ATOM 2377 N N . GLU A 1 310 ? 8.766 -18.859 -17.707 1.00 98.44 310 GLU A N 1
ATOM 2378 C CA . GLU A 1 310 ? 9.616 -19.750 -18.512 1.00 98.44 310 GLU A CA 1
ATOM 2379 C C . GLU A 1 310 ? 9.552 -21.214 -18.035 1.00 98.44 310 GLU A C 1
ATOM 2381 O O . GLU A 1 310 ? 9.721 -22.121 -18.849 1.00 98.44 310 GLU A O 1
ATOM 2386 N N . ASP A 1 311 ? 9.286 -21.444 -16.746 1.00 98.44 311 ASP A N 1
ATOM 2387 C CA . ASP A 1 311 ? 9.159 -22.776 -16.141 1.00 98.44 311 ASP A CA 1
ATOM 2388 C C . ASP A 1 311 ? 7.758 -23.400 -16.313 1.00 98.44 311 ASP A C 1
ATOM 2390 O O . ASP A 1 311 ? 7.525 -24.525 -15.876 1.00 98.44 311 ASP A O 1
ATOM 2394 N N . GLY A 1 312 ? 6.838 -22.713 -17.002 1.00 98.06 312 GLY A N 1
ATOM 2395 C CA . GLY A 1 312 ? 5.508 -23.223 -17.351 1.00 98.06 312 GLY A CA 1
ATOM 2396 C C . GLY A 1 312 ? 4.366 -22.728 -16.461 1.00 98.06 312 GLY A C 1
ATOM 2397 O O . GLY A 1 312 ? 3.212 -23.068 -16.719 1.00 98.06 312 GLY A O 1
ATOM 2398 N N . TYR A 1 313 ? 4.658 -21.892 -15.465 1.00 98.25 313 TYR A N 1
ATOM 2399 C CA . TYR A 1 313 ? 3.672 -21.256 -14.591 1.00 98.25 313 TYR A CA 1
ATOM 2400 C C . TYR A 1 313 ? 3.294 -19.885 -15.164 1.00 98.25 313 TYR A C 1
ATOM 2402 O O . TYR A 1 313 ? 3.951 -18.872 -14.918 1.00 98.25 313 TYR A O 1
ATOM 2410 N N . SER A 1 314 ? 2.280 -19.866 -16.033 1.00 96.44 314 SER A N 1
ATOM 2411 C CA . SER A 1 314 ? 1.962 -18.717 -16.895 1.00 96.44 314 SER A CA 1
ATOM 2412 C C . SER A 1 314 ? 1.609 -17.420 -16.157 1.00 96.44 314 SER A C 1
ATOM 2414 O O . SER A 1 314 ? 1.729 -16.351 -16.754 1.00 96.44 314 SER A O 1
ATOM 2416 N N . GLY A 1 315 ? 1.176 -17.500 -14.897 1.00 97.06 315 GLY A N 1
ATOM 2417 C CA . GLY A 1 315 ? 0.885 -16.357 -14.032 1.00 97.06 315 GLY A CA 1
ATOM 2418 C C . GLY A 1 315 ? 2.117 -15.777 -13.329 1.00 97.06 315 GLY A C 1
ATOM 2419 O O . GLY A 1 315 ? 2.033 -14.698 -12.738 1.00 97.06 315 GLY A O 1
ATOM 2420 N N . GLY A 1 316 ? 3.276 -16.440 -13.387 1.00 98.62 316 GLY A N 1
ATOM 2421 C CA . GLY A 1 316 ? 4.517 -15.916 -12.819 1.00 98.62 316 GLY A CA 1
ATOM 2422 C C . GLY A 1 316 ? 4.423 -15.745 -11.302 1.00 98.62 316 GLY A C 1
ATOM 2423 O O . GLY A 1 316 ? 4.069 -16.666 -10.570 1.00 98.62 316 GLY A O 1
ATOM 2424 N N . ILE A 1 317 ? 4.687 -14.529 -10.817 1.00 98.75 317 ILE A N 1
ATOM 2425 C CA . ILE A 1 317 ? 4.525 -14.179 -9.393 1.00 98.75 317 ILE A CA 1
ATOM 2426 C C . ILE A 1 317 ? 3.108 -14.461 -8.877 1.00 98.75 317 ILE A C 1
ATOM 2428 O O . ILE A 1 317 ? 2.973 -14.827 -7.716 1.00 98.75 317 ILE A O 1
ATOM 2432 N N . LYS A 1 318 ? 2.062 -14.383 -9.712 1.00 98.56 318 LYS A N 1
ATOM 2433 C CA . LYS A 1 318 ? 0.702 -14.748 -9.288 1.00 98.56 318 LYS A CA 1
ATOM 2434 C C . LYS A 1 318 ? 0.596 -16.219 -8.873 1.00 98.56 318 LYS A C 1
ATOM 2436 O O . LYS A 1 318 ? -0.063 -16.524 -7.881 1.00 98.56 318 LYS A O 1
ATOM 2441 N N . ASP A 1 319 ? 1.266 -17.120 -9.591 1.00 98.75 319 ASP A N 1
ATOM 2442 C CA . ASP A 1 319 ? 1.287 -18.548 -9.250 1.00 98.75 319 ASP A CA 1
ATOM 2443 C C . ASP A 1 319 ? 2.060 -18.784 -7.942 1.00 98.75 319 ASP A C 1
ATOM 2445 O O . ASP A 1 319 ? 1.605 -19.538 -7.084 1.00 98.75 319 ASP A O 1
ATOM 2449 N N . LEU A 1 320 ? 3.166 -18.057 -7.729 1.00 98.69 320 LEU A N 1
ATOM 2450 C CA . LEU A 1 320 ? 3.916 -18.079 -6.465 1.00 98.69 320 LEU A CA 1
ATOM 2451 C C . LEU A 1 320 ? 3.093 -17.564 -5.278 1.00 98.69 320 LEU A C 1
ATOM 2453 O O . LEU A 1 320 ? 3.069 -18.194 -4.225 1.00 98.69 320 LEU A O 1
ATOM 2457 N N . MET A 1 321 ? 2.393 -16.440 -5.442 1.00 98.50 321 MET A N 1
ATOM 2458 C CA . MET A 1 321 ? 1.504 -15.895 -4.410 1.00 98.50 321 MET A CA 1
ATOM 2459 C C . MET A 1 321 ? 0.341 -16.844 -4.106 1.00 98.50 321 MET A C 1
ATOM 2461 O O . MET A 1 321 ? -0.074 -16.968 -2.954 1.00 98.50 321 MET A O 1
ATOM 2465 N N . THR A 1 322 ? -0.159 -17.551 -5.122 1.00 98.12 322 THR A N 1
ATOM 2466 C CA . THR A 1 322 ? -1.212 -18.562 -4.965 1.00 98.12 322 THR A CA 1
ATOM 2467 C C . THR A 1 322 ? -0.728 -19.761 -4.146 1.00 98.12 322 THR A C 1
ATOM 2469 O O . THR A 1 322 ? -1.477 -20.239 -3.290 1.00 98.12 322 THR A O 1
ATOM 2472 N N . ASP A 1 323 ? 0.509 -20.222 -4.355 1.00 98.31 323 ASP A N 1
ATOM 2473 C CA . ASP A 1 323 ? 1.122 -21.293 -3.554 1.00 98.31 323 ASP A CA 1
ATOM 2474 C C . ASP A 1 323 ? 1.299 -20.859 -2.090 1.00 98.31 323 ASP A C 1
ATOM 2476 O O . ASP A 1 323 ? 0.756 -21.502 -1.190 1.00 98.31 323 ASP A O 1
ATOM 2480 N N . LEU A 1 324 ? 1.893 -19.680 -1.865 1.00 98.06 324 LEU A N 1
ATOM 2481 C CA . LEU A 1 324 ? 2.093 -19.097 -0.530 1.00 98.06 324 LEU A CA 1
ATOM 2482 C C . LEU A 1 324 ? 0.782 -18.914 0.246 1.00 98.06 324 LEU A C 1
ATOM 2484 O O . LEU A 1 324 ? 0.710 -19.188 1.445 1.00 98.06 324 LEU A O 1
ATOM 2488 N N . LYS A 1 325 ? -0.275 -18.462 -0.436 1.00 96.69 325 LYS A N 1
ATOM 2489 C CA . LYS A 1 325 ? -1.625 -18.343 0.133 1.00 96.69 325 LYS A CA 1
ATOM 2490 C C . LYS A 1 325 ? -2.221 -19.709 0.481 1.00 96.69 325 LYS A C 1
ATOM 2492 O O . LYS A 1 325 ? -2.905 -19.845 1.494 1.00 96.69 325 LYS A O 1
ATOM 2497 N N . SER A 1 326 ? -1.996 -20.712 -0.367 1.00 97.12 326 SER A N 1
ATOM 2498 C CA . SER A 1 326 ? -2.521 -22.071 -0.175 1.00 97.12 326 SER A CA 1
ATOM 2499 C C . SER A 1 326 ? -1.788 -22.826 0.938 1.00 97.12 326 SER A C 1
ATOM 2501 O O . SER A 1 326 ? -2.373 -23.708 1.567 1.00 97.12 326 SER A O 1
ATOM 2503 N N . ASN A 1 327 ? -0.546 -22.434 1.229 1.00 96.44 327 ASN A N 1
ATOM 2504 C CA . ASN A 1 327 ? 0.314 -23.014 2.255 1.00 96.44 327 ASN A CA 1
ATOM 2505 C C . ASN A 1 327 ? 0.780 -21.930 3.253 1.00 96.44 327 ASN A C 1
ATOM 2507 O O . ASN A 1 327 ? 1.973 -21.647 3.361 1.00 96.44 327 ASN A O 1
ATOM 2511 N N . PRO A 1 328 ? -0.124 -21.336 4.054 1.00 92.94 328 PRO A N 1
ATOM 2512 C CA . PRO A 1 328 ? 0.109 -20.068 4.755 1.00 92.94 328 PRO A CA 1
ATOM 2513 C C . PRO A 1 328 ? 1.156 -20.106 5.879 1.00 92.94 328 PRO A C 1
ATOM 2515 O O . PRO A 1 328 ? 1.364 -19.093 6.535 1.00 92.94 328 PRO A O 1
ATOM 2518 N N . THR A 1 329 ? 1.798 -21.248 6.133 1.00 94.44 329 THR A N 1
ATOM 2519 C CA . THR A 1 329 ? 2.894 -21.399 7.103 1.00 94.44 329 THR A CA 1
ATOM 2520 C C . THR A 1 329 ? 4.267 -21.539 6.442 1.00 94.44 329 THR A C 1
ATOM 2522 O O . THR A 1 329 ? 5.275 -21.548 7.149 1.00 94.44 329 THR A O 1
ATOM 2525 N N . GLU A 1 330 ? 4.330 -21.714 5.120 1.00 94.69 330 GLU A N 1
ATOM 2526 C CA . GLU A 1 330 ? 5.579 -21.995 4.410 1.00 94.69 330 GLU A CA 1
ATOM 2527 C C . GLU A 1 330 ? 6.454 -20.750 4.217 1.00 94.69 330 GLU A C 1
ATOM 2529 O O . GLU A 1 330 ? 5.988 -19.611 4.267 1.00 94.69 330 GLU A O 1
ATOM 2534 N N . SER A 1 331 ? 7.749 -20.969 4.002 1.00 96.31 331 SER A N 1
ATOM 2535 C CA . SER A 1 331 ? 8.686 -19.908 3.637 1.00 96.31 331 SER A CA 1
ATOM 2536 C C . SER A 1 331 ? 8.765 -19.712 2.122 1.00 96.31 331 SER A C 1
ATOM 2538 O O . SER A 1 331 ? 8.427 -20.600 1.338 1.00 96.31 331 SER A O 1
ATOM 2540 N N . LEU A 1 332 ? 9.337 -18.580 1.698 1.00 97.81 332 LEU A N 1
ATOM 2541 C CA . LEU A 1 332 ? 9.631 -18.330 0.284 1.00 97.81 332 LEU A CA 1
ATOM 2542 C C . LEU A 1 332 ? 10.539 -19.408 -0.333 1.00 97.81 332 LEU A C 1
ATOM 2544 O O . LEU A 1 332 ? 10.422 -19.701 -1.518 1.00 97.81 332 LEU A O 1
ATOM 2548 N N . ASP A 1 333 ? 11.427 -20.024 0.456 1.00 98.00 333 ASP A N 1
ATOM 2549 C CA . ASP A 1 333 ? 12.280 -21.113 -0.029 1.00 98.00 333 ASP A CA 1
ATOM 2550 C C . ASP A 1 333 ? 11.457 -22.313 -0.511 1.00 98.00 333 ASP A C 1
ATOM 2552 O O . ASP A 1 333 ? 11.779 -22.909 -1.539 1.00 98.00 333 ASP A O 1
ATOM 2556 N N . GLN A 1 334 ? 10.410 -22.665 0.240 1.00 98.06 334 GLN A N 1
ATOM 2557 C CA . GLN A 1 334 ? 9.544 -23.802 -0.061 1.00 98.06 334 GLN A CA 1
ATOM 2558 C C . GLN A 1 334 ? 8.679 -23.504 -1.283 1.00 98.06 334 GLN A C 1
ATOM 2560 O O . GLN A 1 334 ? 8.686 -24.292 -2.227 1.00 98.06 334 GLN A O 1
ATOM 2565 N N . ALA A 1 335 ? 8.050 -22.329 -1.310 1.00 98.19 335 ALA A N 1
ATOM 2566 C CA . ALA A 1 335 ? 7.192 -21.921 -2.415 1.00 98.19 335 ALA A CA 1
ATOM 2567 C C . ALA A 1 335 ? 7.957 -21.833 -3.746 1.00 98.19 335 ALA A C 1
ATOM 2569 O O . ALA A 1 335 ? 7.523 -22.363 -4.770 1.00 98.19 335 ALA A O 1
ATOM 2570 N N . LEU A 1 336 ? 9.170 -21.261 -3.739 1.00 98.62 336 LEU A N 1
ATOM 2571 C CA . LEU A 1 336 ? 10.034 -21.240 -4.925 1.00 98.62 336 LEU A CA 1
ATOM 2572 C C . LEU A 1 336 ? 10.330 -22.646 -5.453 1.00 98.62 336 LEU A C 1
ATOM 2574 O O . LEU A 1 336 ? 10.328 -22.850 -6.666 1.00 98.62 336 LEU A O 1
ATOM 2578 N N . ASN A 1 337 ? 10.549 -23.613 -4.563 1.00 98.44 337 ASN A N 1
ATOM 2579 C CA . ASN A 1 337 ? 10.815 -24.995 -4.947 1.00 98.44 337 ASN A CA 1
ATOM 2580 C C . ASN A 1 337 ? 9.581 -25.703 -5.542 1.00 98.44 337 ASN A C 1
ATOM 2582 O O . ASN A 1 337 ? 9.743 -26.684 -6.266 1.00 98.44 337 ASN A O 1
ATOM 2586 N N . HIS A 1 338 ? 8.363 -25.234 -5.256 1.00 97.69 338 HIS A N 1
ATOM 2587 C CA . HIS A 1 338 ? 7.141 -25.752 -5.872 1.00 97.69 338 HIS A CA 1
ATOM 2588 C C . HIS A 1 338 ? 6.899 -25.141 -7.257 1.00 97.69 338 HIS A C 1
ATOM 2590 O O . HIS A 1 338 ? 6.627 -25.868 -8.215 1.00 97.69 338 HIS A O 1
ATOM 2596 N N . VAL A 1 339 ? 7.017 -23.813 -7.373 1.00 97.25 339 VAL A N 1
ATOM 2597 C CA . VAL A 1 339 ? 6.546 -23.061 -8.550 1.00 97.25 339 VAL A CA 1
ATOM 2598 C C . VAL A 1 339 ? 7.659 -22.484 -9.429 1.00 97.25 339 VAL A C 1
ATOM 2600 O O . VAL A 1 339 ? 7.416 -21.611 -10.256 1.00 97.25 339 VAL A O 1
ATOM 2603 N N . SER A 1 340 ? 8.906 -22.920 -9.264 1.00 98.25 340 SER A N 1
ATOM 2604 C CA . SER A 1 340 ? 10.015 -22.439 -10.091 1.00 98.25 340 SER A CA 1
ATOM 2605 C C . SER A 1 340 ? 11.152 -23.453 -10.192 1.00 98.25 340 SER A C 1
ATOM 2607 O O . SER A 1 340 ? 11.207 -24.447 -9.471 1.00 98.25 340 SER A O 1
ATOM 2609 N N . ARG A 1 341 ? 12.128 -23.162 -11.053 1.00 98.06 341 ARG A N 1
ATOM 2610 C CA . ARG A 1 341 ? 13.413 -23.873 -11.123 1.00 98.06 341 ARG A CA 1
ATOM 2611 C C . ARG A 1 341 ? 14.296 -23.714 -9.882 1.00 98.06 341 ARG A C 1
ATOM 2613 O O . ARG A 1 341 ? 15.316 -24.397 -9.775 1.00 98.06 341 ARG A O 1
ATOM 2620 N N . TYR A 1 342 ? 13.993 -22.773 -8.990 1.00 98.62 342 TYR A N 1
ATOM 2621 C CA . TYR A 1 342 ? 14.845 -22.450 -7.852 1.00 98.62 342 TYR A CA 1
ATOM 2622 C C . TYR A 1 342 ? 14.443 -23.258 -6.625 1.00 98.62 342 TYR A C 1
ATOM 2624 O O . TYR A 1 342 ? 13.350 -23.114 -6.101 1.00 98.62 342 TYR A O 1
ATOM 2632 N N . SER A 1 343 ? 15.376 -24.043 -6.089 1.00 98.06 343 SER A N 1
ATOM 2633 C CA . SER A 1 343 ? 15.129 -24.857 -4.892 1.00 98.06 343 SER A CA 1
ATOM 2634 C C . SER A 1 343 ? 14.973 -24.055 -3.590 1.00 98.06 343 SER A C 1
ATOM 2636 O O . SER A 1 343 ? 14.742 -24.651 -2.542 1.00 98.06 343 SER A O 1
ATOM 2638 N N . ASN A 1 344 ? 15.292 -22.755 -3.613 1.00 98.38 344 ASN A N 1
ATOM 2639 C CA . ASN A 1 344 ? 15.237 -21.804 -2.496 1.00 98.38 344 ASN A CA 1
ATOM 2640 C C . ASN A 1 344 ? 15.682 -20.401 -2.962 1.00 98.38 344 ASN A C 1
ATOM 2642 O O . ASN A 1 344 ? 16.226 -20.239 -4.061 1.00 98.38 344 ASN A O 1
ATOM 2646 N N . VAL A 1 345 ? 15.554 -19.398 -2.089 1.00 97.88 345 VAL A N 1
ATOM 2647 C CA . VAL A 1 345 ? 16.004 -18.013 -2.299 1.00 97.88 345 VAL A CA 1
ATOM 2648 C C . VAL A 1 345 ? 17.494 -17.950 -2.625 1.00 97.88 345 VAL A C 1
ATOM 2650 O O . VAL A 1 345 ? 17.901 -17.218 -3.523 1.00 97.88 345 VAL A O 1
ATOM 2653 N N . LYS A 1 346 ? 18.341 -18.754 -1.972 1.00 97.75 346 LYS A N 1
ATOM 2654 C CA . LYS A 1 346 ? 19.787 -18.758 -2.257 1.00 97.75 346 LYS A CA 1
ATOM 2655 C C . LYS A 1 346 ? 20.096 -19.220 -3.685 1.00 97.75 346 LYS A C 1
ATOM 2657 O O . LYS A 1 346 ? 21.021 -18.693 -4.305 1.00 97.75 346 LYS A O 1
ATOM 2662 N N . ALA A 1 347 ? 19.359 -20.198 -4.211 1.00 98.62 347 ALA A N 1
ATOM 2663 C CA . ALA A 1 347 ? 19.493 -20.637 -5.598 1.00 98.62 347 ALA A CA 1
ATOM 2664 C C . ALA A 1 347 ? 19.091 -19.520 -6.573 1.00 98.62 347 ALA A C 1
ATOM 2666 O O . ALA A 1 347 ? 19.834 -19.253 -7.517 1.00 98.62 347 ALA A O 1
ATOM 2667 N N . PHE A 1 348 ? 17.986 -18.823 -6.289 1.00 98.75 348 PHE A N 1
ATOM 2668 C CA . PHE A 1 348 ? 17.557 -17.644 -7.040 1.00 98.75 348 PHE A CA 1
ATOM 2669 C C . PHE A 1 348 ? 18.613 -16.531 -7.030 1.00 98.75 348 PHE A C 1
ATOM 2671 O O . PHE A 1 348 ? 19.032 -16.068 -8.085 1.00 98.75 348 PHE A O 1
ATOM 2678 N N . VAL A 1 349 ? 19.126 -16.151 -5.859 1.00 98.25 349 VAL A N 1
ATOM 2679 C CA . VAL A 1 349 ? 20.137 -15.090 -5.719 1.00 98.25 349 VAL A CA 1
ATOM 2680 C C . VAL A 1 349 ? 21.450 -15.452 -6.410 1.00 98.25 349 VAL A C 1
ATOM 2682 O O . VAL A 1 349 ? 22.106 -14.587 -6.987 1.00 98.25 349 VAL A O 1
ATOM 2685 N N . ASN A 1 350 ? 21.864 -16.723 -6.385 1.00 98.50 350 ASN A N 1
ATOM 2686 C CA . ASN A 1 350 ? 23.043 -17.145 -7.142 1.00 98.50 350 ASN A CA 1
ATOM 2687 C C . ASN A 1 350 ? 22.839 -16.927 -8.647 1.00 98.50 350 ASN A C 1
ATOM 2689 O O . ASN A 1 350 ? 23.757 -16.467 -9.320 1.00 98.50 350 ASN A O 1
ATOM 2693 N N . ASP A 1 351 ? 21.653 -17.235 -9.166 1.00 98.69 351 ASP A N 1
ATOM 2694 C CA . ASP A 1 351 ? 21.330 -16.993 -10.568 1.00 98.69 351 ASP A CA 1
ATOM 2695 C C . ASP A 1 351 ? 21.237 -15.498 -10.891 1.00 98.69 351 ASP A C 1
ATOM 2697 O O . ASP A 1 351 ? 21.876 -15.024 -11.825 1.00 98.69 351 ASP A O 1
ATOM 2701 N N . TYR A 1 352 ? 20.499 -14.741 -10.085 1.00 98.69 352 TYR A N 1
ATOM 2702 C CA . TYR A 1 352 ? 20.267 -13.322 -10.315 1.00 98.69 352 TYR A CA 1
ATOM 2703 C C . TYR A 1 352 ? 21.537 -12.488 -10.120 1.00 98.69 352 TYR A C 1
ATOM 2705 O O . TYR A 1 352 ? 21.926 -11.755 -11.021 1.00 98.69 352 TYR A O 1
ATOM 2713 N N . VAL A 1 353 ? 22.212 -12.623 -8.975 1.00 98.12 353 VAL A N 1
ATOM 2714 C CA . VAL A 1 353 ? 23.365 -11.792 -8.599 1.00 98.12 353 VAL A CA 1
ATOM 2715 C C . VAL A 1 353 ? 24.681 -12.427 -9.040 1.00 98.12 353 VAL A C 1
ATOM 2717 O O . VAL A 1 353 ? 25.422 -11.850 -9.833 1.00 98.12 353 VAL A O 1
ATOM 2720 N N . LYS A 1 354 ? 24.998 -13.636 -8.556 1.00 96.62 354 LYS A N 1
ATOM 2721 C CA . LYS A 1 354 ? 26.350 -14.206 -8.744 1.00 96.62 354 LYS A CA 1
ATOM 2722 C C . LYS A 1 354 ? 26.659 -14.567 -10.192 1.00 96.62 354 LYS A C 1
ATOM 2724 O O . LYS A 1 354 ? 27.804 -14.417 -10.610 1.00 96.62 354 LYS A O 1
ATOM 2729 N N . ASN A 1 355 ? 25.664 -15.029 -10.944 1.00 98.19 355 ASN A N 1
ATOM 2730 C CA . ASN A 1 355 ? 25.828 -15.322 -12.366 1.00 98.19 355 ASN A CA 1
ATOM 2731 C C . ASN A 1 355 ? 25.687 -14.064 -13.243 1.00 98.19 355 ASN A C 1
ATOM 2733 O O . ASN A 1 355 ? 25.938 -14.142 -14.443 1.00 98.19 355 ASN A O 1
ATOM 2737 N N . GLY A 1 356 ? 25.310 -12.914 -12.671 1.00 98.12 356 GLY A N 1
ATOM 2738 C CA . GLY A 1 356 ? 25.164 -11.651 -13.398 1.00 98.12 356 GLY A CA 1
ATOM 2739 C C . GLY A 1 356 ? 23.902 -11.548 -14.262 1.00 98.12 356 GLY A C 1
ATOM 2740 O O . GLY A 1 356 ? 23.810 -10.647 -15.101 1.00 98.12 356 GLY A O 1
ATOM 2741 N N . ASN A 1 357 ? 22.941 -12.469 -14.109 1.00 98.81 357 ASN A N 1
ATOM 2742 C CA . ASN A 1 357 ? 21.753 -12.504 -14.965 1.00 98.81 357 ASN A CA 1
ATOM 2743 C C . ASN A 1 357 ? 20.786 -11.350 -14.669 1.00 98.81 357 ASN A C 1
ATOM 2745 O O . ASN A 1 357 ? 20.110 -10.888 -15.587 1.00 98.81 357 ASN A O 1
ATOM 2749 N N . GLY A 1 358 ? 20.753 -10.837 -13.436 1.00 98.75 358 GLY A N 1
ATOM 2750 C CA . GLY A 1 358 ? 19.950 -9.672 -13.071 1.00 98.75 358 GLY A CA 1
ATOM 2751 C C . GLY A 1 358 ? 20.432 -8.392 -13.751 1.00 98.75 358 GLY A C 1
ATOM 2752 O O . GLY A 1 358 ? 19.639 -7.658 -14.333 1.00 98.75 358 GLY A O 1
ATOM 2753 N N . ALA A 1 359 ? 21.744 -8.161 -13.779 1.00 98.88 359 ALA A N 1
ATOM 2754 C CA . ALA A 1 359 ? 22.349 -7.023 -14.458 1.00 98.88 359 ALA A CA 1
ATOM 2755 C C . ALA A 1 359 ? 22.120 -7.104 -15.972 1.00 98.88 359 ALA A C 1
ATOM 2757 O O . ALA A 1 359 ? 21.751 -6.112 -16.598 1.00 98.88 359 ALA A O 1
ATOM 2758 N N . ALA A 1 360 ? 22.274 -8.295 -16.561 1.00 98.88 360 ALA A N 1
ATOM 2759 C CA . ALA A 1 360 ? 21.962 -8.515 -17.970 1.00 98.88 360 ALA A CA 1
ATOM 2760 C C . ALA A 1 360 ? 20.480 -8.241 -18.274 1.00 98.88 360 ALA A C 1
ATOM 2762 O O . ALA A 1 360 ? 20.171 -7.569 -19.256 1.00 98.88 360 ALA A O 1
ATOM 2763 N N . PHE A 1 361 ? 19.572 -8.712 -17.416 1.00 98.81 361 PHE A N 1
ATOM 2764 C CA . PHE A 1 361 ? 18.138 -8.469 -17.536 1.00 98.81 361 PHE A CA 1
ATOM 2765 C C . PHE A 1 361 ? 17.805 -6.973 -17.497 1.00 98.81 361 PHE A C 1
ATOM 2767 O O . PHE A 1 361 ? 17.258 -6.453 -18.467 1.00 98.81 361 PHE A O 1
ATOM 2774 N N . ILE A 1 362 ? 18.214 -6.263 -16.441 1.00 98.88 362 ILE A N 1
ATOM 2775 C CA . ILE A 1 362 ? 17.969 -4.821 -16.279 1.00 98.88 362 ILE A CA 1
ATOM 2776 C C . ILE A 1 362 ? 18.567 -4.032 -17.451 1.00 98.88 362 ILE A C 1
ATOM 2778 O O . ILE A 1 362 ? 17.919 -3.145 -18.004 1.00 98.88 362 ILE A O 1
ATOM 2782 N N . HIS A 1 363 ? 19.792 -4.367 -17.867 1.00 98.75 363 HIS A N 1
ATOM 2783 C CA . HIS A 1 363 ? 20.438 -3.696 -18.991 1.00 98.75 363 HIS A CA 1
ATOM 2784 C C . HIS A 1 363 ? 19.680 -3.898 -20.308 1.00 98.75 363 HIS A C 1
ATOM 2786 O O . HIS A 1 363 ? 19.587 -2.966 -21.103 1.00 98.75 363 HIS A O 1
ATOM 2792 N N . ASN A 1 364 ? 19.122 -5.088 -20.541 1.00 98.69 364 ASN A N 1
ATOM 2793 C CA . ASN A 1 364 ? 18.335 -5.360 -21.740 1.00 98.69 364 ASN A CA 1
ATOM 2794 C C . ASN A 1 364 ? 17.019 -4.568 -21.755 1.00 98.69 364 ASN A C 1
ATOM 2796 O O . ASN A 1 364 ? 16.645 -4.074 -22.818 1.00 98.69 364 ASN A O 1
ATOM 2800 N N . LEU A 1 365 ? 16.357 -4.391 -20.605 1.00 98.44 365 LEU A N 1
ATOM 2801 C CA . LEU A 1 365 ? 15.168 -3.531 -20.489 1.00 98.44 365 LEU A CA 1
ATOM 2802 C C . LEU A 1 365 ? 15.505 -2.061 -20.801 1.00 98.44 365 LEU A C 1
ATOM 2804 O O . LEU A 1 365 ? 14.818 -1.409 -21.591 1.00 98.44 365 LEU A O 1
ATOM 2808 N N . ASP A 1 366 ? 16.613 -1.556 -20.247 1.00 97.94 366 ASP A N 1
ATOM 2809 C CA . ASP A 1 366 ? 17.113 -0.201 -20.521 1.00 97.94 366 ASP A CA 1
ATOM 2810 C C . ASP A 1 366 ? 17.460 -0.013 -22.009 1.00 97.94 366 ASP A C 1
ATOM 2812 O O . ASP A 1 366 ? 17.026 0.946 -22.652 1.00 97.94 366 ASP A O 1
ATOM 2816 N N . ALA A 1 367 ? 18.182 -0.972 -22.600 1.00 97.94 367 ALA A N 1
ATOM 2817 C CA . ALA A 1 367 ? 18.571 -0.950 -24.010 1.00 97.94 367 ALA A CA 1
ATOM 2818 C C . ALA A 1 367 ? 17.368 -1.043 -24.964 1.00 97.94 367 ALA A C 1
ATOM 2820 O O . ALA A 1 367 ? 17.384 -0.426 -26.033 1.00 97.94 367 ALA A O 1
ATOM 2821 N N . ALA A 1 368 ? 16.311 -1.761 -24.570 1.00 97.38 368 ALA A N 1
ATOM 2822 C CA . ALA A 1 368 ? 15.032 -1.788 -25.279 1.00 97.38 368 ALA A CA 1
ATOM 2823 C C . ALA A 1 368 ? 14.278 -0.445 -25.197 1.00 97.38 368 ALA A C 1
ATOM 2825 O O . ALA A 1 368 ? 13.327 -0.218 -25.943 1.00 97.38 368 ALA A O 1
ATOM 2826 N N . GLY A 1 369 ? 14.732 0.478 -24.345 1.00 97.00 369 GLY A N 1
ATOM 2827 C CA . GLY A 1 369 ? 14.152 1.803 -24.170 1.00 97.00 369 GLY A CA 1
ATOM 2828 C C . GLY A 1 369 ? 12.936 1.820 -23.253 1.00 97.00 369 GLY A C 1
ATOM 2829 O O . GLY A 1 369 ? 12.226 2.824 -23.255 1.00 97.00 369 GLY A O 1
ATOM 2830 N N . GLU A 1 370 ? 12.704 0.756 -22.482 1.00 97.19 370 GLU A N 1
ATOM 2831 C CA . GLU A 1 370 ? 11.526 0.632 -21.627 1.00 97.19 370 GLU A CA 1
ATOM 2832 C C . GLU A 1 370 ? 11.494 1.728 -20.557 1.00 97.19 370 GLU A C 1
ATOM 2834 O O . GLU A 1 370 ? 10.559 2.519 -20.507 1.00 97.19 370 GLU A O 1
ATOM 2839 N N . PHE A 1 371 ? 12.574 1.869 -19.787 1.00 96.44 371 PHE A N 1
ATOM 2840 C CA . PHE A 1 371 ? 12.683 2.892 -18.744 1.00 96.44 371 PHE A CA 1
ATOM 2841 C C . PHE A 1 371 ? 12.562 4.319 -19.296 1.00 96.44 371 PHE A C 1
ATOM 2843 O O . PHE A 1 371 ? 11.972 5.199 -18.671 1.00 96.44 371 PHE A O 1
ATOM 2850 N N . ARG A 1 372 ? 13.084 4.559 -20.507 1.00 94.94 372 ARG A N 1
ATOM 2851 C CA . ARG A 1 372 ? 12.924 5.847 -21.198 1.00 94.94 372 ARG A CA 1
ATOM 2852 C C . ARG A 1 372 ? 11.469 6.099 -21.593 1.00 94.94 372 ARG A C 1
ATOM 2854 O O . ARG A 1 372 ? 11.049 7.250 -21.568 1.00 94.94 372 ARG A O 1
ATOM 2861 N N . ALA A 1 373 ? 10.737 5.062 -21.996 1.00 94.88 373 ALA A N 1
ATOM 2862 C CA . ALA A 1 373 ? 9.324 5.178 -22.325 1.00 94.88 373 ALA A CA 1
ATOM 2863 C C . ALA A 1 373 ? 8.498 5.503 -21.074 1.00 94.88 373 ALA A C 1
ATOM 2865 O O . ALA A 1 373 ? 7.697 6.428 -21.136 1.00 94.88 373 ALA A O 1
ATOM 2866 N N . SER A 1 374 ? 8.752 4.845 -19.936 1.00 93.44 374 SER A N 1
ATOM 2867 C CA . SER A 1 374 ? 8.075 5.141 -18.659 1.00 93.44 374 SER A CA 1
ATOM 2868 C C . SER A 1 374 ? 8.270 6.599 -18.232 1.00 93.44 374 SER A C 1
ATOM 2870 O O . SER A 1 374 ? 7.302 7.307 -17.987 1.00 93.44 374 SER A O 1
ATOM 2872 N N . LEU A 1 375 ? 9.508 7.114 -18.289 1.00 91.56 375 LEU A N 1
ATOM 2873 C CA . LEU A 1 375 ? 9.804 8.531 -18.008 1.00 91.56 375 LEU A CA 1
ATOM 2874 C C . LEU A 1 375 ? 9.100 9.524 -18.954 1.00 91.56 375 LEU A C 1
ATOM 2876 O O . LEU A 1 375 ? 9.061 10.718 -18.668 1.00 91.56 375 LEU A O 1
ATOM 2880 N N . ALA A 1 376 ? 8.592 9.055 -20.094 1.00 91.00 376 ALA A N 1
ATOM 2881 C CA . ALA A 1 376 ? 7.839 9.845 -21.061 1.00 91.00 376 ALA A CA 1
ATOM 2882 C C . ALA A 1 376 ? 6.315 9.614 -20.966 1.00 91.00 376 ALA A C 1
ATOM 2884 O O . ALA A 1 376 ? 5.605 9.936 -21.918 1.00 91.00 376 ALA A O 1
ATOM 2885 N N . GLY A 1 377 ? 5.823 9.050 -19.855 1.00 88.88 377 GLY A N 1
ATOM 2886 C CA . GLY A 1 377 ? 4.404 8.732 -19.641 1.00 88.88 377 GLY A CA 1
ATOM 2887 C C . GLY A 1 377 ? 3.960 7.406 -20.268 1.00 88.88 377 GLY A C 1
ATOM 2888 O O . GLY A 1 377 ? 2.782 7.219 -20.556 1.00 88.88 377 GLY A O 1
ATOM 2889 N N . GLY A 1 378 ? 4.906 6.512 -20.564 1.00 91.88 378 GLY A N 1
ATOM 2890 C CA . GLY A 1 378 ? 4.638 5.163 -21.058 1.00 91.88 378 GLY A CA 1
ATOM 2891 C C . GLY A 1 378 ? 4.329 4.163 -19.942 1.00 91.88 378 GLY A C 1
ATOM 2892 O O . GLY A 1 378 ? 4.035 4.538 -18.813 1.00 91.88 378 GLY A O 1
ATOM 2893 N N . ASP A 1 379 ? 4.420 2.875 -20.274 1.00 96.00 379 ASP A N 1
ATOM 2894 C CA . ASP A 1 379 ? 4.140 1.779 -19.339 1.00 96.00 379 ASP A CA 1
ATOM 2895 C C . ASP A 1 379 ? 5.074 1.803 -18.116 1.00 96.00 379 ASP A C 1
ATOM 2897 O O . ASP A 1 379 ? 6.287 1.957 -18.278 1.00 96.00 379 ASP A O 1
ATOM 2901 N N . THR A 1 380 ? 4.540 1.628 -16.909 1.00 95.50 380 THR A N 1
ATOM 2902 C CA . THR A 1 380 ? 5.294 1.685 -15.644 1.00 95.50 380 THR A CA 1
ATOM 2903 C C . THR A 1 380 ? 6.095 0.415 -15.349 1.00 95.50 380 THR A C 1
ATOM 2905 O O . THR A 1 380 ? 6.881 0.392 -14.397 1.00 95.50 380 THR A O 1
ATOM 2908 N N . GLY A 1 381 ? 5.922 -0.651 -16.138 1.00 96.44 381 GLY A N 1
ATOM 2909 C CA . GLY A 1 381 ? 6.526 -1.957 -15.875 1.00 96.44 381 GLY A CA 1
ATOM 2910 C C . GLY A 1 381 ? 5.827 -2.732 -14.759 1.00 96.44 381 GLY A C 1
ATOM 2911 O O . GLY A 1 381 ? 6.458 -3.572 -14.112 1.00 96.44 381 GLY A O 1
ATOM 2912 N N . ALA A 1 382 ? 4.551 -2.430 -14.512 1.00 97.44 382 ALA A N 1
ATOM 2913 C CA . ALA A 1 382 ? 3.701 -3.159 -13.581 1.00 97.44 382 ALA A CA 1
ATOM 2914 C C . ALA A 1 382 ? 3.390 -4.572 -14.087 1.00 97.44 382 ALA A C 1
ATOM 2916 O O . ALA A 1 382 ? 3.259 -4.801 -15.293 1.00 97.44 382 ALA A O 1
ATOM 2917 N N . ILE A 1 383 ? 3.194 -5.520 -13.169 1.00 98.25 383 ILE A N 1
ATOM 2918 C CA . ILE A 1 383 ? 2.572 -6.806 -13.511 1.00 98.25 383 ILE A CA 1
ATOM 2919 C C . ILE A 1 383 ? 1.198 -6.576 -14.171 1.00 98.25 383 ILE A C 1
ATOM 2921 O O . ILE A 1 383 ? 0.447 -5.687 -13.781 1.00 98.25 383 ILE A O 1
ATOM 2925 N N . GLY A 1 384 ? 0.885 -7.341 -15.214 1.00 95.88 384 GLY A N 1
ATOM 2926 C CA . GLY A 1 384 ? -0.282 -7.142 -16.077 1.00 95.88 384 GLY A CA 1
ATOM 2927 C C . GLY A 1 384 ? -0.099 -6.066 -17.157 1.00 95.88 384 GLY A C 1
ATOM 2928 O O . GLY A 1 384 ? -0.892 -6.011 -18.097 1.00 95.88 384 GLY A O 1
ATOM 2929 N N . GLY A 1 385 ? 0.951 -5.242 -17.068 1.00 96.00 385 GLY A N 1
ATOM 2930 C CA . GLY A 1 385 ? 1.260 -4.188 -18.032 1.00 96.00 385 GLY A CA 1
ATOM 2931 C C . GLY A 1 385 ? 1.754 -4.703 -19.383 1.00 96.00 385 GLY A C 1
ATOM 2932 O O . GLY A 1 385 ? 2.100 -5.878 -19.567 1.00 96.00 385 GLY A O 1
ATOM 2933 N N . SER A 1 386 ? 1.815 -3.801 -20.358 1.00 96.88 386 SER A N 1
ATOM 2934 C CA . SER A 1 386 ? 2.144 -4.130 -21.748 1.00 96.88 386 SER A CA 1
ATOM 2935 C C . SER A 1 386 ? 3.563 -4.672 -21.924 1.00 96.88 386 SER A C 1
ATOM 2937 O O . SER A 1 386 ? 3.778 -5.580 -22.728 1.00 96.88 386 SER A O 1
ATOM 2939 N N . THR A 1 387 ? 4.531 -4.172 -21.153 1.00 95.12 387 THR A N 1
ATOM 2940 C CA . THR A 1 387 ? 5.946 -4.567 -21.262 1.00 95.12 387 THR A CA 1
ATOM 2941 C C . THR A 1 387 ? 6.298 -5.794 -20.421 1.00 95.12 387 THR A C 1
ATOM 2943 O O . THR A 1 387 ? 7.361 -6.389 -20.610 1.00 95.12 387 THR A O 1
ATOM 2946 N N . VAL A 1 388 ? 5.419 -6.189 -19.497 1.00 97.19 388 VAL A N 1
ATOM 2947 C CA . VAL A 1 388 ? 5.618 -7.333 -18.594 1.00 97.19 388 VAL A CA 1
ATOM 2948 C C . VAL A 1 388 ? 4.835 -8.552 -19.071 1.00 97.19 388 VAL A C 1
ATOM 2950 O O . VAL A 1 388 ? 5.403 -9.632 -19.239 1.00 97.19 388 VAL A O 1
ATOM 2953 N N . ASP A 1 389 ? 3.542 -8.369 -19.335 1.00 97.12 389 ASP A N 1
ATOM 2954 C CA . ASP A 1 389 ? 2.596 -9.451 -19.616 1.00 97.12 389 ASP A CA 1
ATOM 2955 C C . ASP A 1 389 ? 1.908 -9.328 -20.982 1.00 97.12 389 ASP A C 1
ATOM 2957 O O . ASP A 1 389 ? 1.164 -10.225 -21.378 1.00 97.12 389 ASP A O 1
ATOM 2961 N N . GLY A 1 390 ? 2.173 -8.255 -21.736 1.00 95.25 390 GLY A N 1
ATOM 2962 C CA . GLY A 1 390 ? 1.509 -7.996 -23.016 1.00 95.25 390 GLY A CA 1
ATOM 2963 C C . GLY A 1 390 ? 0.066 -7.507 -22.868 1.00 95.25 390 GLY A C 1
ATOM 2964 O O . GLY A 1 390 ? -0.701 -7.585 -23.829 1.00 95.25 390 GLY A O 1
ATOM 2965 N N . GLY A 1 391 ? -0.310 -7.031 -21.677 1.00 95.56 391 GLY A N 1
ATOM 2966 C CA . GLY A 1 391 ? -1.600 -6.398 -21.424 1.00 95.56 391 GLY A CA 1
ATOM 2967 C C . GLY A 1 391 ? -1.686 -4.962 -21.961 1.00 95.56 391 GLY A C 1
ATOM 2968 O O . GLY A 1 391 ? -0.853 -4.533 -22.767 1.00 95.56 391 GLY A O 1
ATOM 2969 N N . PRO A 1 392 ? -2.710 -4.196 -21.548 1.00 93.62 392 PRO A N 1
ATOM 2970 C CA . PRO A 1 392 ? -2.805 -2.771 -21.852 1.00 93.62 392 PRO A CA 1
ATOM 2971 C C . PRO A 1 392 ? -1.609 -1.990 -21.298 1.00 93.62 392 PRO A C 1
ATOM 2973 O O . PRO A 1 392 ? -1.009 -2.388 -20.302 1.00 93.62 392 PRO A O 1
ATOM 2976 N N . VAL A 1 393 ? -1.290 -0.856 -21.924 1.00 93.88 393 VAL A N 1
ATOM 2977 C CA . VAL A 1 393 ? -0.307 0.086 -21.371 1.00 93.88 393 VAL A CA 1
ATOM 2978 C C . VAL A 1 393 ? -0.829 0.607 -20.035 1.00 93.88 393 VAL A C 1
ATOM 2980 O O . VAL A 1 393 ? -1.938 1.132 -19.982 1.00 93.88 393 VAL A O 1
ATOM 2983 N N . GLN A 1 394 ? -0.030 0.460 -18.982 1.00 93.81 394 GLN A N 1
ATOM 2984 C CA . GLN A 1 394 ? -0.330 0.961 -17.641 1.00 93.81 394 GLN A CA 1
ATOM 2985 C C . GLN A 1 394 ? 0.558 2.183 -17.385 1.00 93.81 394 GLN A C 1
ATOM 2987 O O . GLN A 1 394 ? 1.747 2.009 -17.138 1.00 93.81 394 GLN A O 1
ATOM 2992 N N . THR A 1 395 ? 0.037 3.404 -17.524 1.00 92.00 395 THR A N 1
ATOM 2993 C CA . THR A 1 395 ? 0.820 4.624 -17.245 1.00 92.00 395 THR A CA 1
ATOM 2994 C C . THR A 1 395 ? 0.878 4.899 -15.750 1.00 92.00 395 THR A C 1
ATOM 2996 O O . THR A 1 395 ? 0.202 4.244 -14.958 1.00 92.00 395 THR A O 1
ATOM 2999 N N . ALA A 1 396 ? 1.677 5.889 -15.352 1.00 89.31 396 ALA A N 1
ATOM 3000 C CA . ALA A 1 396 ? 1.743 6.317 -13.965 1.00 89.31 396 ALA A CA 1
ATOM 3001 C C . ALA A 1 396 ? 0.360 6.714 -13.411 1.00 89.31 396 ALA A C 1
ATOM 3003 O O . ALA A 1 396 ? 0.107 6.448 -12.245 1.00 89.31 396 ALA A O 1
ATOM 3004 N N . GLU A 1 397 ? -0.520 7.279 -14.240 1.00 86.50 397 GLU A N 1
ATOM 3005 C CA . GLU A 1 397 ? -1.899 7.638 -13.891 1.00 86.50 397 GLU A CA 1
ATOM 3006 C C . GLU A 1 397 ? -2.895 6.485 -14.043 1.00 86.50 397 GLU A C 1
ATOM 3008 O O . GLU A 1 397 ? -3.892 6.460 -13.344 1.00 86.50 397 GLU A O 1
ATOM 3013 N N . SER A 1 398 ? -2.686 5.563 -14.988 1.00 87.94 398 SER A N 1
ATOM 3014 C CA . SER A 1 398 ? -3.696 4.545 -15.313 1.00 87.94 398 SER A CA 1
ATOM 3015 C C . SER A 1 398 ? -3.446 3.191 -14.654 1.00 87.94 398 SER A C 1
ATOM 3017 O O . SER A 1 398 ? -4.226 2.263 -14.874 1.00 87.94 398 SER A O 1
ATOM 3019 N N . VAL A 1 399 ? -2.312 3.027 -13.962 1.00 90.94 399 VAL A N 1
ATOM 3020 C CA . VAL A 1 399 ? -1.919 1.730 -13.400 1.00 90.94 399 VAL A CA 1
ATOM 3021 C C . VAL A 1 399 ? -2.816 1.291 -12.248 1.00 90.94 399 VAL A C 1
ATOM 3023 O O . VAL A 1 399 ? -3.040 0.086 -12.079 1.00 90.94 399 VAL A O 1
ATOM 3026 N N . ILE A 1 400 ? -3.336 2.274 -11.512 1.00 91.19 400 ILE A N 1
ATOM 3027 C CA . ILE A 1 400 ? -4.423 2.158 -10.547 1.00 91.19 400 ILE A CA 1
ATOM 3028 C C . ILE A 1 400 ? -5.634 2.843 -11.203 1.00 91.19 400 ILE A C 1
ATOM 3030 O O . ILE A 1 400 ? -5.588 4.044 -11.440 1.00 91.19 400 ILE A O 1
ATOM 3034 N N . PRO A 1 401 ? -6.659 2.093 -11.643 1.00 82.44 401 PRO A N 1
ATOM 3035 C CA . PRO A 1 401 ? -7.803 2.680 -12.339 1.00 82.44 401 PRO A CA 1
ATOM 3036 C C . PRO A 1 401 ? -8.632 3.657 -11.492 1.00 82.44 401 PRO A C 1
ATOM 3038 O O . PRO A 1 401 ? -9.130 3.295 -10.436 1.00 82.44 401 PRO A O 1
ATOM 3041 N N . ASP A 1 402 ? -8.911 4.847 -12.017 1.00 77.00 402 ASP A N 1
ATOM 3042 C CA . ASP A 1 402 ? -9.789 5.817 -11.352 1.00 77.00 402 ASP A CA 1
ATOM 3043 C C . ASP A 1 402 ? -11.279 5.463 -11.561 1.00 77.00 402 ASP A C 1
ATOM 3045 O O . ASP A 1 402 ? -11.798 5.553 -12.682 1.00 77.00 402 ASP A O 1
ATOM 3049 N N . ILE A 1 403 ? -12.007 5.096 -10.499 1.00 63.12 403 ILE A N 1
ATOM 3050 C CA . ILE A 1 403 ? -13.454 4.782 -10.567 1.00 63.12 403 ILE A CA 1
ATOM 3051 C C . ILE A 1 403 ? -14.355 5.854 -9.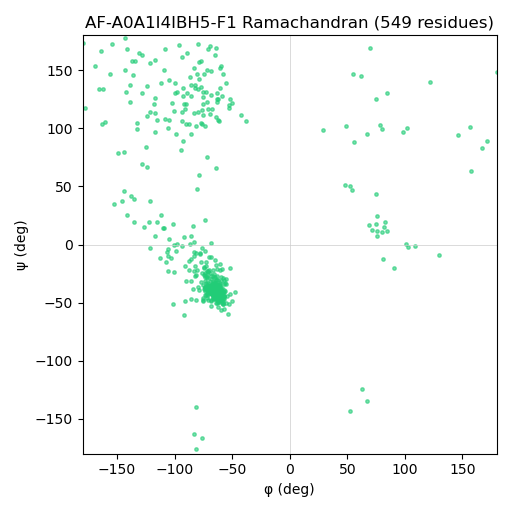930 1.00 63.12 403 ILE A C 1
ATOM 3053 O O . ILE A 1 403 ? -15.550 5.888 -10.225 1.00 63.12 403 ILE A O 1
ATOM 3057 N N . ASN A 1 404 ? -13.793 6.774 -9.129 1.00 61.12 404 ASN A N 1
ATOM 3058 C CA . ASN A 1 404 ? -14.490 7.906 -8.493 1.00 61.12 404 ASN A CA 1
ATOM 3059 C C . ASN A 1 404 ? -15.808 7.530 -7.776 1.00 61.12 404 ASN A C 1
ATOM 3061 O O . ASN A 1 404 ? -16.854 8.146 -8.003 1.00 61.12 404 ASN A O 1
ATOM 3065 N N . HIS A 1 405 ? -15.761 6.523 -6.899 1.00 63.53 405 HIS A N 1
ATOM 3066 C CA . HIS A 1 405 ? -16.926 6.017 -6.168 1.00 63.53 405 HIS A CA 1
ATOM 3067 C C . HIS A 1 405 ? -16.690 6.039 -4.643 1.00 63.53 405 HIS A C 1
ATOM 3069 O O . HIS A 1 405 ? -16.285 5.036 -4.070 1.00 63.53 405 HIS A O 1
ATOM 3075 N N . PRO A 1 406 ? -16.908 7.180 -3.958 1.00 62.88 406 PRO A N 1
ATOM 3076 C CA . PRO A 1 406 ? -16.682 7.269 -2.520 1.00 62.88 406 PRO A CA 1
ATOM 3077 C C . PRO A 1 406 ? -17.696 6.440 -1.721 1.00 62.88 406 PRO A C 1
ATOM 3079 O O . PRO A 1 406 ? -18.909 6.605 -1.871 1.00 62.88 406 PRO A O 1
ATOM 3082 N N . THR A 1 407 ? -17.196 5.593 -0.824 1.00 68.44 407 THR A N 1
ATOM 3083 C CA . THR A 1 407 ? -17.988 4.745 0.073 1.00 68.44 407 THR A CA 1
ATOM 3084 C C . THR A 1 407 ? -17.337 4.627 1.455 1.00 68.44 407 THR A C 1
ATOM 3086 O O . THR A 1 407 ? -16.121 4.681 1.610 1.00 68.44 407 THR A O 1
ATOM 3089 N N . GLU A 1 408 ? -18.152 4.450 2.497 1.00 65.56 408 GLU A N 1
ATOM 3090 C CA . GLU A 1 408 ? -17.663 4.208 3.865 1.00 65.56 408 GLU A CA 1
ATOM 3091 C C . GLU A 1 408 ? -17.080 2.797 4.045 1.00 65.56 408 GLU A C 1
ATOM 3093 O O . GLU A 1 408 ? -16.384 2.532 5.026 1.00 65.56 408 GLU A O 1
ATOM 3098 N N . THR A 1 409 ? -17.345 1.891 3.102 1.00 71.75 409 THR A N 1
ATOM 3099 C CA . THR A 1 409 ? -16.843 0.512 3.093 1.00 71.75 409 THR A CA 1
ATOM 3100 C C . THR A 1 409 ? -16.179 0.205 1.745 1.00 71.75 409 THR A C 1
ATOM 3102 O O . THR A 1 409 ? -16.757 -0.543 0.957 1.00 71.75 409 THR A O 1
ATOM 3105 N N . PRO A 1 410 ? -15.013 0.810 1.441 1.00 79.94 410 PRO A N 1
ATOM 3106 C CA . PRO A 1 410 ? -14.353 0.655 0.141 1.00 79.94 410 PRO A CA 1
ATOM 3107 C C . PRO A 1 410 ? -13.677 -0.706 -0.035 1.00 79.94 410 PRO A C 1
ATOM 3109 O O . PRO A 1 410 ? -13.415 -1.109 -1.156 1.00 79.94 410 PRO A O 1
ATOM 3112 N N . LEU A 1 411 ? -13.397 -1.423 1.056 1.00 85.00 411 LEU A N 1
ATOM 3113 C CA . LEU A 1 411 ? -12.829 -2.770 1.004 1.00 85.00 411 LEU A CA 1
ATOM 3114 C C . LEU A 1 411 ? -13.928 -3.815 1.202 1.00 85.00 411 LEU A C 1
ATOM 3116 O O . LEU A 1 411 ? -14.689 -3.745 2.170 1.00 85.00 411 LEU A O 1
ATOM 3120 N N . GLU A 1 412 ? -13.973 -4.814 0.324 1.00 83.06 412 GLU A N 1
ATOM 3121 C CA . GLU A 1 412 ? -14.903 -5.940 0.417 1.00 83.06 412 GLU A CA 1
ATOM 3122 C C . GLU A 1 412 ? -14.420 -6.986 1.430 1.00 83.06 412 GLU A C 1
ATOM 3124 O O . GLU A 1 412 ? -15.228 -7.584 2.148 1.00 83.06 412 GLU A O 1
ATOM 3129 N N . ASN A 1 413 ? -13.101 -7.211 1.517 1.00 81.25 413 ASN A N 1
ATOM 3130 C CA . ASN A 1 413 ? -12.528 -8.307 2.311 1.00 81.25 413 ASN A CA 1
ATOM 3131 C C . ASN A 1 413 ? -11.801 -7.839 3.579 1.00 81.25 413 ASN A C 1
ATOM 3133 O O . ASN A 1 413 ? -11.100 -8.631 4.221 1.00 81.25 413 ASN A O 1
ATOM 3137 N N . PHE A 1 414 ? -12.011 -6.584 3.976 1.00 80.62 414 PHE A N 1
ATOM 3138 C CA . PHE A 1 414 ? -11.538 -6.008 5.233 1.00 80.62 414 PHE A CA 1
ATOM 3139 C C . PHE A 1 414 ? -12.627 -5.171 5.896 1.00 80.62 414 PHE A C 1
ATOM 3141 O O . PHE A 1 414 ? -13.392 -4.471 5.238 1.00 80.62 414 PHE A O 1
ATOM 3148 N N . ARG A 1 415 ? -12.649 -5.173 7.231 1.00 76.69 415 ARG A N 1
ATOM 3149 C CA . ARG A 1 415 ? -13.393 -4.168 7.993 1.00 76.69 415 ARG A CA 1
ATOM 3150 C C . ARG A 1 415 ? -12.487 -2.958 8.206 1.00 76.69 415 ARG A C 1
ATOM 3152 O O . ARG A 1 415 ? -11.595 -3.003 9.052 1.00 76.69 415 ARG A O 1
ATOM 3159 N N . VAL A 1 416 ? -12.714 -1.882 7.456 1.00 76.75 416 VAL A N 1
ATOM 3160 C CA . VAL A 1 416 ? -11.965 -0.634 7.652 1.00 76.75 416 VAL A CA 1
ATOM 3161 C C . VAL A 1 416 ? -12.420 0.033 8.946 1.00 76.75 416 VAL A C 1
ATOM 3163 O O . VAL A 1 416 ? -13.600 0.334 9.125 1.00 76.75 416 VAL A O 1
ATOM 3166 N N . ILE A 1 417 ? -11.475 0.264 9.852 1.00 72.94 417 ILE A N 1
ATOM 3167 C CA . ILE A 1 417 ? -11.674 1.100 11.031 1.00 72.94 417 ILE A CA 1
ATOM 3168 C C . ILE A 1 417 ? -11.096 2.466 10.696 1.00 72.94 417 ILE A C 1
ATOM 3170 O O . ILE A 1 417 ? -9.890 2.700 10.786 1.00 72.94 417 ILE A O 1
ATOM 3174 N N . TRP A 1 418 ? -11.972 3.360 10.251 1.00 72.62 418 TRP A N 1
ATOM 3175 C CA . TRP A 1 418 ? -11.603 4.740 9.976 1.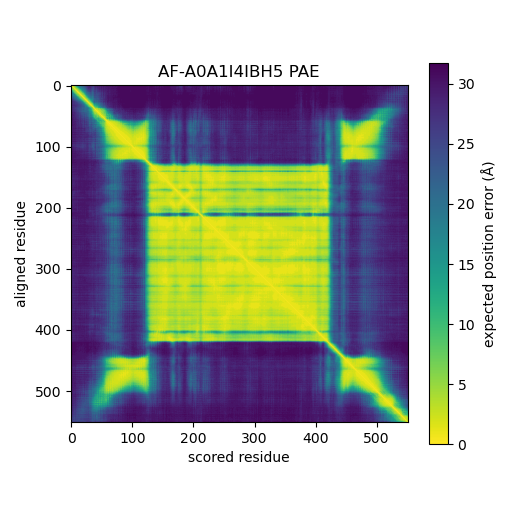00 72.62 418 TRP A CA 1
ATOM 3176 C C . TRP A 1 418 ? -11.093 5.426 11.243 1.00 72.62 418 TRP A C 1
ATOM 3178 O O . TRP A 1 418 ? -11.521 5.062 12.345 1.00 72.62 418 TRP A O 1
ATOM 3188 N N . PRO A 1 419 ? -10.208 6.432 11.120 1.00 61.69 419 PRO A N 1
ATOM 3189 C CA . PRO A 1 419 ? -9.735 7.161 12.273 1.00 61.69 419 PRO A CA 1
ATOM 3190 C C . PRO A 1 419 ? -10.944 7.839 12.919 1.00 61.69 419 PRO A C 1
ATOM 3192 O O . PRO A 1 419 ? -11.463 8.841 12.430 1.00 61.69 419 PRO A O 1
ATOM 3195 N N . THR A 1 420 ? -11.396 7.320 14.054 1.00 50.44 420 THR A N 1
ATOM 3196 C CA . THR A 1 420 ? -12.182 8.122 14.985 1.00 50.44 420 THR A CA 1
ATOM 3197 C C . THR A 1 420 ? -11.211 9.169 15.512 1.00 50.44 420 THR A C 1
ATOM 3199 O O . THR A 1 420 ? -10.186 8.776 16.074 1.00 50.44 420 THR A O 1
ATOM 3202 N N . ARG A 1 421 ? -11.445 10.471 15.261 1.00 39.50 421 ARG A N 1
ATOM 3203 C CA . ARG A 1 421 ? -10.471 11.547 15.564 1.00 39.50 421 ARG A CA 1
ATOM 3204 C C . ARG A 1 421 ? -9.838 11.293 16.943 1.00 39.50 421 ARG A C 1
ATOM 3206 O O . ARG A 1 421 ? -10.523 11.325 17.953 1.00 39.50 421 ARG A O 1
ATOM 3213 N N . ARG A 1 422 ? -8.540 10.970 16.939 1.00 33.38 422 ARG A N 1
ATOM 3214 C CA . ARG A 1 422 ? -7.694 10.591 18.087 1.00 33.38 422 ARG A CA 1
ATOM 3215 C C . ARG A 1 422 ? -8.409 9.909 19.268 1.00 33.38 422 ARG A C 1
ATOM 3217 O O . ARG A 1 422 ? -8.804 10.567 20.229 1.00 33.38 422 ARG A O 1
ATOM 3224 N N . GLU A 1 423 ? -8.337 8.585 19.303 1.00 32.09 423 GLU A N 1
ATOM 3225 C CA . GLU A 1 423 ? -8.109 7.866 20.557 1.00 32.09 423 GLU A CA 1
ATOM 3226 C C . GLU A 1 423 ? -6.758 7.158 20.453 1.00 32.09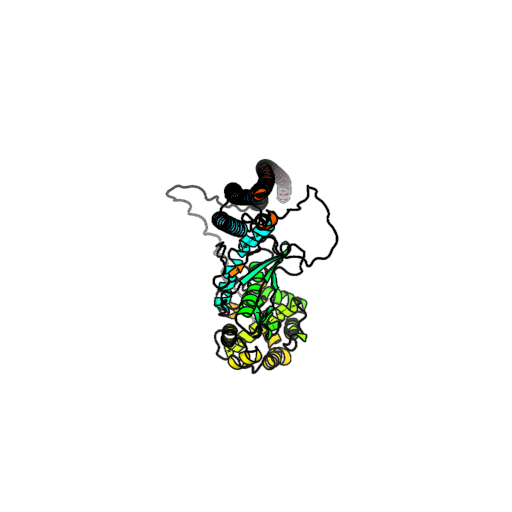 423 GLU A C 1
ATOM 3228 O O . GLU A 1 423 ? -6.632 6.182 19.733 1.00 32.09 423 GLU A O 1
ATOM 3233 N N . ASP A 1 424 ? -5.751 7.660 21.169 1.00 28.31 424 ASP A N 1
ATOM 3234 C CA . ASP A 1 424 ? -4.840 6.759 21.867 1.00 28.31 424 ASP A CA 1
ATOM 3235 C C . ASP A 1 424 ? -4.466 7.370 23.228 1.00 28.31 424 ASP A C 1
ATOM 3237 O O . ASP A 1 424 ? -4.109 8.556 23.306 1.00 28.31 424 ASP A O 1
ATOM 3241 N N . PRO A 1 425 ? -4.560 6.602 24.330 1.00 29.77 425 PRO A N 1
ATOM 3242 C CA . PRO A 1 425 ? -4.072 7.017 25.633 1.00 29.77 425 PRO A CA 1
ATOM 3243 C C . PRO A 1 425 ? -2.544 7.059 25.598 1.00 29.77 425 PRO A C 1
ATOM 3245 O O . PRO A 1 425 ? -1.873 6.030 25.539 1.00 29.77 425 PRO A O 1
ATOM 3248 N N . ILE A 1 426 ? -1.975 8.258 25.700 1.00 29.88 426 ILE A N 1
ATOM 3249 C CA . ILE A 1 426 ? -0.555 8.419 26.012 1.00 29.88 426 ILE A CA 1
ATOM 3250 C C . ILE A 1 426 ? -0.307 7.737 27.371 1.00 29.88 426 ILE A C 1
ATOM 3252 O O . ILE A 1 426 ? -1.000 8.068 28.341 1.00 29.88 426 ILE A O 1
ATOM 3256 N N . PRO A 1 427 ? 0.680 6.830 27.498 1.00 27.08 427 PRO A N 1
ATOM 3257 C CA . PRO A 1 427 ? 1.135 6.364 28.798 1.00 27.08 427 PRO A CA 1
ATOM 3258 C C . PRO A 1 427 ? 1.484 7.579 29.654 1.00 27.08 427 PRO A C 1
ATOM 3260 O O . PRO A 1 427 ? 2.363 8.362 29.296 1.00 27.08 427 PRO A O 1
ATOM 3263 N N . TYR A 1 428 ? 0.762 7.747 30.761 1.00 26.98 428 TYR A N 1
ATOM 3264 C CA . TYR A 1 428 ? 0.952 8.804 31.748 1.00 26.98 428 TYR A CA 1
ATOM 3265 C C . TYR A 1 428 ? 2.441 9.117 31.963 1.00 26.98 428 TYR A C 1
ATOM 3267 O O . TYR A 1 428 ? 3.162 8.362 32.616 1.00 26.98 428 TYR A O 1
ATOM 3275 N N . GLN A 1 429 ? 2.892 10.258 31.442 1.00 26.55 429 GLN A N 1
ATOM 3276 C CA . GLN A 1 429 ? 4.088 10.937 31.917 1.00 26.55 429 GLN A CA 1
ATOM 3277 C C . GLN A 1 429 ? 3.696 12.354 32.309 1.00 26.55 429 GLN A C 1
ATOM 3279 O O . GLN A 1 429 ? 3.304 13.188 31.495 1.00 26.55 429 GLN A O 1
ATOM 3284 N N . ALA A 1 430 ? 3.750 12.582 33.617 1.00 30.69 430 ALA A N 1
ATOM 3285 C CA . ALA A 1 430 ? 3.508 13.857 34.250 1.00 30.69 430 ALA A CA 1
ATOM 3286 C C . ALA A 1 430 ? 4.358 14.961 33.605 1.00 30.69 430 ALA A C 1
ATOM 3288 O O . ALA A 1 430 ? 5.581 14.853 33.555 1.00 30.69 430 ALA A O 1
ATOM 3289 N N . ASN A 1 431 ? 3.685 16.027 33.166 1.00 27.47 431 ASN A N 1
ATOM 3290 C CA . ASN A 1 431 ? 4.035 17.442 33.348 1.00 27.47 431 ASN A CA 1
ATOM 3291 C C . ASN A 1 431 ? 3.611 18.273 32.135 1.00 27.47 431 ASN A C 1
ATOM 3293 O O . ASN A 1 431 ? 4.377 18.449 31.193 1.00 27.47 431 ASN A O 1
ATOM 3297 N N . LYS A 1 432 ? 2.413 18.853 32.237 1.00 26.14 432 LYS A N 1
ATOM 3298 C CA . LYS A 1 432 ? 2.100 20.285 32.069 1.00 26.14 432 LYS A CA 1
ATOM 3299 C C . LYS A 1 432 ? 0.628 20.413 31.695 1.00 26.14 432 LYS A C 1
ATOM 3301 O O . LYS A 1 432 ? 0.245 20.259 30.543 1.00 26.14 432 LYS A O 1
ATOM 3306 N N . ALA A 1 433 ? -0.186 20.760 32.684 1.00 33.72 433 ALA A N 1
ATOM 3307 C CA . ALA A 1 433 ? -1.365 21.557 32.401 1.00 33.72 433 ALA A CA 1
ATOM 3308 C C . ALA A 1 433 ? -0.889 22.912 31.847 1.00 33.72 433 ALA A C 1
ATOM 3310 O O . ALA A 1 433 ? -0.076 23.573 32.495 1.00 33.72 433 ALA A O 1
ATOM 3311 N N . ALA A 1 434 ? -1.361 23.311 30.666 1.00 24.47 434 ALA A N 1
ATOM 3312 C CA . ALA A 1 434 ? -1.401 24.711 30.243 1.00 24.47 434 ALA A CA 1
ATOM 3313 C C . ALA A 1 434 ? -2.414 24.855 29.090 1.00 24.47 434 ALA A C 1
ATOM 3315 O O . ALA A 1 434 ? -2.241 24.227 28.054 1.00 24.47 434 ALA A O 1
ATOM 3316 N N . THR A 1 435 ? -3.602 25.414 29.331 1.00 22.69 435 THR A N 1
ATOM 3317 C CA . THR A 1 435 ? -3.984 26.844 29.221 1.00 22.69 435 THR A CA 1
ATOM 3318 C C . THR A 1 435 ? -4.388 27.254 27.796 1.00 22.69 435 THR A C 1
ATOM 3320 O O . THR A 1 435 ? -3.683 26.998 26.828 1.00 22.69 435 THR A O 1
ATOM 3323 N N . ILE A 1 436 ? -5.547 27.911 27.704 1.00 34.47 436 ILE A N 1
ATOM 3324 C CA . ILE A 1 436 ? -6.257 28.370 26.498 1.00 34.47 436 ILE A CA 1
ATOM 3325 C C . ILE A 1 436 ? -5.690 29.712 25.992 1.00 34.47 436 ILE A C 1
ATOM 3327 O O . ILE A 1 436 ? -5.539 30.612 26.815 1.00 34.47 436 ILE A O 1
ATOM 3331 N N . GLN A 1 437 ? -5.500 29.897 24.669 1.00 26.83 437 GLN A N 1
ATOM 3332 C CA . GLN A 1 437 ? -5.944 31.112 23.943 1.00 26.83 437 GLN A CA 1
ATOM 3333 C C . GLN A 1 437 ? -5.876 31.030 22.398 1.00 26.83 437 GLN A C 1
ATOM 3335 O O . GLN A 1 437 ? -5.101 30.279 21.818 1.00 26.83 437 GLN A O 1
ATOM 3340 N N . SER A 1 438 ? -6.748 31.836 21.782 1.00 42.12 438 SER A N 1
ATOM 3341 C CA . SER A 1 438 ? -7.213 31.955 20.389 1.00 42.12 438 SER A CA 1
ATOM 3342 C C . SER A 1 438 ? -6.221 32.480 19.327 1.00 42.12 438 SER A C 1
ATOM 3344 O O . SER A 1 438 ? -5.215 33.099 19.659 1.00 42.12 438 SER A O 1
ATOM 3346 N N . SER A 1 439 ? -6.648 32.381 18.052 1.00 30.38 439 SER A N 1
ATOM 3347 C CA . SER A 1 439 ? -6.252 33.127 16.824 1.00 30.38 439 SER A CA 1
ATOM 3348 C C . SER A 1 439 ? -5.312 32.491 15.777 1.00 30.38 439 SER A C 1
ATOM 3350 O O . SER A 1 439 ? -5.158 33.078 14.711 1.00 30.38 439 SER A O 1
ATOM 3352 N N . THR A 1 440 ? -4.789 31.273 15.970 1.00 30.05 440 THR A N 1
ATOM 3353 C CA . THR A 1 440 ? -3.858 30.636 14.998 1.00 30.05 440 THR A CA 1
ATOM 3354 C C . THR A 1 440 ? -4.004 29.108 14.842 1.00 30.05 440 THR A C 1
ATOM 3356 O O . THR A 1 440 ? -3.014 28.389 14.792 1.00 30.05 440 THR A O 1
ATOM 3359 N N . GLY A 1 441 ? -5.227 28.582 14.701 1.00 32.16 441 GLY A N 1
ATOM 3360 C CA . GLY A 1 441 ? -5.406 27.215 14.172 1.00 32.16 441 GLY A CA 1
ATOM 3361 C C . GLY A 1 441 ? -5.070 26.060 15.126 1.00 32.16 441 GLY A C 1
ATOM 3362 O O . GLY A 1 441 ? -4.486 25.073 14.703 1.00 32.16 441 GLY A O 1
ATOM 3363 N N . ASN A 1 442 ? -5.485 26.143 16.392 1.00 29.67 442 ASN A N 1
ATOM 3364 C CA . ASN A 1 442 ? -5.552 24.969 17.268 1.00 29.67 442 ASN A CA 1
ATOM 3365 C C . ASN A 1 442 ? -7.013 24.543 17.440 1.00 29.67 442 ASN A C 1
ATOM 3367 O O . ASN A 1 442 ? -7.785 25.213 18.129 1.00 29.67 442 ASN A O 1
ATOM 3371 N N . TYR A 1 443 ? -7.378 23.427 16.813 1.00 39.12 443 TYR A N 1
ATOM 3372 C CA . TYR A 1 443 ? -8.710 22.840 16.899 1.00 39.12 443 TYR A CA 1
ATOM 3373 C C . TYR A 1 443 ? -8.780 21.856 18.065 1.00 39.12 443 TYR A C 1
ATOM 3375 O O . TYR A 1 443 ? -8.027 20.887 18.133 1.00 39.12 443 TYR A O 1
ATOM 3383 N N . THR A 1 444 ? -9.681 22.108 19.011 1.00 36.78 444 THR A N 1
ATOM 3384 C CA . THR A 1 444 ? -9.892 21.210 20.150 1.00 36.78 444 THR A CA 1
ATOM 3385 C C . THR A 1 444 ? -10.768 20.024 19.717 1.00 36.78 444 THR A C 1
ATOM 3387 O O . THR A 1 444 ? -11.793 20.251 19.066 1.00 36.78 444 THR A O 1
ATOM 3390 N N . PRO A 1 445 ? -10.415 18.773 20.067 1.00 41.22 445 PRO A N 1
ATOM 3391 C CA . PRO A 1 445 ? -11.318 17.629 19.989 1.00 41.22 445 PRO A CA 1
ATOM 3392 C C . PRO A 1 445 ? -12.622 17.927 20.725 1.00 41.22 445 PRO A C 1
ATOM 3394 O O . PRO A 1 445 ? -12.610 18.208 21.926 1.00 41.22 445 PRO A O 1
ATOM 3397 N N . LEU A 1 446 ? -13.746 17.888 20.011 1.00 50.31 446 LEU A N 1
ATOM 3398 C CA . LEU A 1 446 ? -15.051 17.788 20.644 1.00 50.31 446 LEU A CA 1
ATOM 3399 C C . LEU A 1 446 ? -15.249 16.311 20.981 1.00 50.31 446 LEU A C 1
ATOM 3401 O O . LEU A 1 446 ? -15.487 15.521 20.078 1.00 50.31 446 LEU A O 1
ATOM 3405 N N . LYS A 1 447 ? -15.054 15.940 22.248 1.00 55.28 447 LYS A N 1
ATOM 3406 C CA . LYS A 1 447 ? -15.288 14.579 22.736 1.00 55.28 447 LYS A CA 1
ATOM 3407 C C . LYS A 1 447 ? -16.617 14.560 23.480 1.00 55.28 447 LYS A C 1
ATOM 3409 O O . LYS A 1 447 ? -16.798 15.335 24.419 1.00 55.28 447 LYS A O 1
ATOM 3414 N N . VAL A 1 448 ? -17.537 13.720 23.023 1.00 63.62 448 VAL A N 1
ATOM 3415 C CA . VAL A 1 448 ? -18.874 13.558 23.593 1.00 63.62 448 VAL A CA 1
ATOM 3416 C C . VAL A 1 448 ? -19.122 12.064 23.742 1.00 63.62 448 VAL A C 1
ATOM 3418 O O . VAL A 1 448 ? -19.409 11.385 22.767 1.00 63.62 448 VAL A O 1
ATOM 3421 N N . ASP A 1 449 ? -18.941 11.561 24.956 1.00 75.38 449 ASP A N 1
ATOM 3422 C CA . ASP A 1 449 ? -19.279 10.195 25.352 1.00 75.38 449 ASP A CA 1
ATOM 3423 C C . ASP A 1 449 ? -19.850 10.211 26.775 1.00 75.38 449 ASP A C 1
ATOM 3425 O O . ASP A 1 449 ? -19.781 11.229 27.479 1.00 75.38 449 ASP A O 1
ATOM 3429 N N . SER A 1 450 ? -20.431 9.092 27.197 1.00 74.88 450 SER A N 1
ATOM 3430 C CA . SER A 1 450 ? -21.083 8.942 28.498 1.00 74.88 450 SER A CA 1
ATOM 3431 C C . SER A 1 450 ? -20.147 9.225 29.676 1.00 74.88 450 SER A C 1
ATOM 3433 O O . SER A 1 450 ? -20.591 9.739 30.704 1.00 74.88 450 SER A O 1
ATOM 3435 N N . HIS A 1 451 ? -18.845 8.988 29.507 1.00 76.06 451 HIS A N 1
ATOM 3436 C CA . HIS A 1 451 ? -17.824 9.246 30.515 1.00 76.06 451 HIS A CA 1
ATOM 3437 C C . HIS A 1 451 ? -17.494 10.738 30.650 1.00 76.06 451 HIS A C 1
ATOM 3439 O O . HIS A 1 451 ? -17.452 11.279 31.756 1.00 76.06 451 HIS A O 1
ATOM 3445 N N . VAL A 1 452 ? -17.307 11.445 29.533 1.00 69.88 452 VAL A N 1
ATOM 3446 C CA . VAL A 1 452 ? -17.069 12.899 29.508 1.00 69.88 452 VAL A CA 1
ATOM 3447 C C . VAL A 1 452 ? -18.292 13.662 30.010 1.00 69.88 452 VAL A C 1
ATOM 3449 O O . VAL A 1 452 ? -18.152 14.672 30.704 1.00 69.88 452 VAL A O 1
ATOM 3452 N N . LEU A 1 453 ? -19.488 13.171 29.686 1.00 77.12 453 LEU A N 1
ATOM 3453 C CA . LEU A 1 453 ? -20.752 13.726 30.164 1.00 77.12 453 LEU A CA 1
ATOM 3454 C C . LEU A 1 453 ? -21.051 13.337 31.623 1.00 77.12 453 LEU A C 1
ATOM 3456 O O . LEU A 1 453 ? -21.906 13.960 32.256 1.00 77.12 453 LEU A O 1
ATOM 3460 N N . GLY A 1 454 ? -20.338 12.345 32.168 1.00 76.12 454 GLY A N 1
ATOM 3461 C CA . GLY A 1 454 ? -20.512 11.821 33.523 1.00 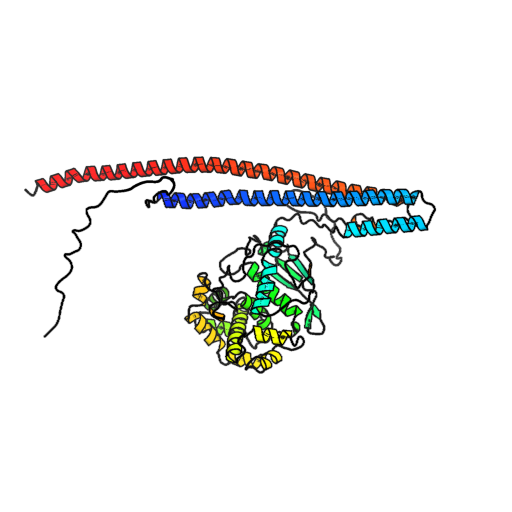76.12 454 GLY A CA 1
ATOM 3462 C C . GLY A 1 454 ? -21.826 11.064 33.734 1.00 76.12 454 GLY A C 1
ATOM 3463 O O . GLY A 1 454 ? -22.259 10.897 34.876 1.00 76.12 454 GLY A O 1
ATOM 3464 N N . THR A 1 455 ? -22.490 10.652 32.651 1.00 81.75 455 THR A N 1
ATOM 3465 C CA . THR A 1 455 ? -23.757 9.911 32.685 1.00 81.75 455 THR A CA 1
ATOM 3466 C C . THR A 1 455 ? -23.548 8.416 32.922 1.00 81.75 455 THR A C 1
ATOM 3468 O O . THR A 1 455 ? -24.472 7.737 33.367 1.00 81.75 455 THR A O 1
ATOM 3471 N N . ASP A 1 456 ? -22.335 7.906 32.696 1.00 80.44 456 ASP A N 1
ATOM 3472 C CA . ASP A 1 456 ? -21.893 6.551 33.055 1.00 80.44 456 ASP A CA 1
ATOM 3473 C C . ASP A 1 456 ? -21.841 6.318 34.579 1.00 80.44 456 ASP A C 1
ATOM 3475 O O . ASP A 1 456 ? -21.992 5.190 35.043 1.00 80.44 456 ASP A O 1
ATOM 3479 N N . GLN A 1 457 ? -21.670 7.385 35.366 1.00 82.50 457 GLN A N 1
ATOM 3480 C CA . GLN A 1 457 ? -21.617 7.337 36.832 1.00 82.50 457 GLN A CA 1
ATOM 3481 C C . GLN A 1 457 ? -22.997 7.419 37.508 1.00 82.50 457 GLN A C 1
ATOM 3483 O O . GLN A 1 457 ? -23.081 7.443 38.738 1.00 82.50 457 GLN A O 1
ATOM 3488 N N . ILE A 1 458 ? -24.085 7.519 36.740 1.00 85.50 458 ILE A N 1
ATOM 3489 C CA . ILE A 1 458 ? -25.429 7.683 37.300 1.00 85.50 458 ILE A CA 1
ATOM 3490 C C . ILE A 1 458 ? -25.924 6.353 37.870 1.00 85.50 458 ILE A C 1
ATOM 3492 O O . ILE A 1 458 ? -26.081 5.377 37.143 1.00 85.50 458 ILE A O 1
ATOM 3496 N N . ASP A 1 459 ? -26.229 6.357 39.169 1.00 87.31 459 ASP A N 1
ATOM 3497 C CA . ASP A 1 459 ? -26.832 5.241 39.899 1.00 87.31 459 ASP A CA 1
ATOM 3498 C C . ASP A 1 459 ? -28.208 5.652 40.442 1.00 87.31 459 ASP A C 1
ATOM 3500 O O . ASP A 1 459 ? -28.339 6.264 41.505 1.00 87.31 459 ASP A O 1
ATOM 3504 N N . LEU A 1 460 ? -29.259 5.302 39.704 1.00 87.94 460 LEU A N 1
ATOM 3505 C CA . LEU A 1 460 ? -30.647 5.547 40.083 1.00 87.94 460 LEU A CA 1
ATOM 3506 C C . LEU A 1 460 ? -31.139 4.635 41.207 1.00 87.94 460 LEU A C 1
ATOM 3508 O O . LEU A 1 460 ? -32.148 4.955 41.839 1.00 87.94 460 LEU A O 1
ATOM 3512 N N . VAL A 1 461 ? -30.468 3.512 41.465 1.00 85.44 461 VAL A N 1
ATOM 3513 C CA . VAL A 1 461 ? -30.887 2.553 42.491 1.00 85.44 461 VAL A CA 1
ATOM 3514 C C . VAL A 1 461 ? -30.548 3.103 43.871 1.00 85.44 461 VAL A C 1
ATOM 3516 O O . VAL A 1 461 ? -31.419 3.141 44.744 1.00 85.44 461 VAL A O 1
ATOM 3519 N N . ASN A 1 462 ? -29.319 3.592 44.045 1.00 84.56 462 ASN A N 1
ATOM 3520 C CA . ASN A 1 462 ? -28.828 4.044 45.348 1.00 84.56 462 ASN A CA 1
ATOM 3521 C C . ASN A 1 462 ? -28.738 5.574 45.488 1.00 84.56 462 ASN A C 1
ATOM 3523 O O . ASN A 1 462 ? -28.788 6.065 46.614 1.00 84.56 462 ASN A O 1
ATOM 3527 N N . HIS A 1 463 ? -28.640 6.332 44.387 1.00 84.12 463 HIS A N 1
ATOM 3528 C CA . HIS A 1 463 ? -28.314 7.771 44.399 1.00 84.12 463 HIS A CA 1
ATOM 3529 C C . HIS A 1 463 ? -29.159 8.606 43.409 1.00 84.12 463 HIS A C 1
ATOM 3531 O O . HIS A 1 463 ? -28.669 9.520 42.740 1.00 84.12 463 HIS A O 1
ATOM 3537 N N . SER A 1 464 ? -30.464 8.319 43.319 1.00 85.38 464 SER A N 1
ATOM 3538 C CA . SER A 1 464 ? -31.387 8.974 42.373 1.00 85.38 464 SER A CA 1
ATOM 3539 C C . SER A 1 464 ? -31.570 10.487 42.573 1.00 85.38 464 SER A C 1
ATOM 3541 O O . SER A 1 464 ? -32.006 11.179 41.659 1.00 85.38 464 SER A O 1
ATOM 3543 N N . ASP A 1 465 ? -31.271 11.016 43.758 1.00 81.31 465 ASP A N 1
ATOM 3544 C CA . ASP A 1 465 ? -31.461 12.424 44.131 1.00 81.31 465 ASP A CA 1
ATOM 3545 C C . ASP A 1 465 ? -30.490 13.389 43.430 1.00 81.31 465 ASP A C 1
ATOM 3547 O O . ASP A 1 465 ? -30.796 14.571 43.270 1.00 81.31 465 ASP A O 1
ATOM 3551 N N . THR A 1 466 ? -29.343 12.889 42.966 1.00 81.44 466 THR A N 1
ATOM 3552 C CA . THR A 1 466 ? -28.309 13.699 42.296 1.00 81.44 466 THR A CA 1
ATOM 3553 C C . THR A 1 466 ? -28.291 13.547 40.772 1.00 81.44 466 THR A C 1
ATOM 3555 O O . THR A 1 466 ? -27.680 14.363 40.077 1.00 81.44 466 THR A O 1
ATOM 3558 N N . ALA A 1 467 ? -29.007 12.556 40.234 1.00 85.25 467 ALA A N 1
ATOM 3559 C CA . ALA A 1 467 ? -28.958 12.177 38.823 1.00 85.25 467 ALA A CA 1
ATOM 3560 C C . ALA A 1 467 ? -29.450 13.284 37.871 1.00 85.25 467 ALA A C 1
ATOM 3562 O O . ALA A 1 467 ? -28.795 13.571 36.868 1.00 85.25 467 ALA A O 1
ATOM 3563 N N . SER A 1 468 ? -30.540 13.987 38.203 1.00 87.44 468 SER A N 1
ATOM 3564 C CA . SER A 1 468 ? -31.049 15.082 37.358 1.00 87.44 468 SER A CA 1
ATOM 3565 C C . SER A 1 468 ? -30.049 16.235 37.222 1.00 87.44 468 SER A C 1
ATOM 3567 O O . SER A 1 468 ? -29.936 16.828 36.152 1.00 87.44 468 SER A O 1
ATOM 3569 N N . ALA A 1 469 ? -29.276 16.519 38.277 1.00 81.69 469 ALA A N 1
ATOM 3570 C CA . ALA A 1 469 ? -28.255 17.563 38.254 1.00 81.69 469 ALA A CA 1
ATOM 3571 C C . ALA A 1 469 ? -27.031 17.180 37.400 1.00 81.69 469 ALA A C 1
ATOM 3573 O O . ALA A 1 469 ? -26.344 18.063 36.886 1.00 81.69 469 ALA A O 1
ATOM 3574 N N . LEU A 1 470 ? -26.742 15.882 37.247 1.00 78.19 470 LEU A N 1
ATOM 3575 C CA . LEU A 1 470 ? -25.704 15.392 36.335 1.00 78.19 470 LEU A CA 1
ATOM 3576 C C . LEU A 1 470 ? -26.148 15.528 34.875 1.00 78.19 470 LEU A C 1
ATOM 3578 O O . LEU A 1 470 ? -25.388 16.059 34.067 1.00 78.19 470 LEU A O 1
ATOM 3582 N N . PHE A 1 471 ? -27.399 15.181 34.552 1.00 85.56 471 PHE A N 1
ATOM 3583 C CA . PHE A 1 471 ? -27.940 15.422 33.211 1.00 85.56 471 PHE A CA 1
ATOM 3584 C C . PHE A 1 471 ? -28.012 16.911 32.854 1.00 85.56 471 PHE A C 1
ATOM 3586 O O . PHE A 1 471 ? -27.687 17.272 31.728 1.00 85.56 471 PHE A O 1
ATOM 3593 N N . ASP A 1 472 ? -28.347 17.795 33.800 1.00 79.06 472 ASP A N 1
ATOM 3594 C CA . ASP A 1 472 ? -28.304 19.247 33.564 1.00 79.06 472 ASP A CA 1
ATOM 3595 C C . ASP A 1 472 ? -26.898 19.737 33.182 1.00 79.06 472 ASP A C 1
ATOM 3597 O O . ASP A 1 472 ? -26.746 20.572 32.287 1.00 79.06 472 ASP A O 1
ATOM 3601 N N . LYS A 1 473 ? -25.851 19.187 33.812 1.00 73.81 473 LYS A N 1
ATOM 3602 C CA . LYS A 1 473 ? -24.457 19.490 33.452 1.00 73.81 473 LYS A CA 1
ATOM 3603 C C . LYS A 1 473 ? -24.094 18.953 32.071 1.00 73.81 473 LYS A C 1
ATOM 3605 O O . LYS A 1 473 ? -23.459 19.672 31.305 1.00 73.81 473 LYS A O 1
ATOM 3610 N N . ALA A 1 474 ? -24.510 17.730 31.749 1.00 78.56 474 ALA A N 1
ATOM 3611 C CA . ALA A 1 474 ? -24.283 17.129 30.439 1.00 78.56 474 ALA A CA 1
ATOM 3612 C C . ALA A 1 474 ? -24.976 17.932 29.321 1.00 78.56 474 ALA A C 1
ATOM 3614 O O . ALA A 1 474 ? -24.349 18.259 28.317 1.00 78.56 474 ALA A O 1
ATOM 3615 N N . ILE A 1 475 ? -26.234 18.342 29.518 1.00 81.88 475 ILE A N 1
ATOM 3616 C CA . ILE A 1 475 ? -26.984 19.184 28.569 1.00 81.88 475 ILE A CA 1
ATOM 3617 C C . ILE A 1 475 ? -26.309 20.549 28.396 1.00 81.88 475 ILE A C 1
ATOM 3619 O O . ILE A 1 475 ? -26.167 21.025 27.268 1.00 81.88 475 ILE A O 1
ATOM 3623 N N . SER A 1 476 ? -25.856 21.173 29.491 1.00 75.00 476 SER A N 1
ATOM 3624 C CA . SER A 1 476 ? -25.108 22.436 29.426 1.00 75.00 476 SER A CA 1
ATOM 3625 C C . SER A 1 476 ? -23.813 22.276 28.636 1.00 75.00 476 SER A C 1
ATOM 3627 O O . SER A 1 476 ? -23.507 23.126 27.807 1.00 75.00 476 SER A O 1
ATOM 3629 N N . TYR A 1 477 ? -23.086 21.173 28.843 1.00 74.06 477 TYR A N 1
ATOM 3630 C CA . TYR A 1 477 ? -21.883 20.866 28.078 1.00 74.06 477 TYR A CA 1
ATOM 3631 C C . TYR A 1 477 ? -22.196 20.789 26.581 1.00 74.06 477 TYR A C 1
ATOM 3633 O O . TYR A 1 477 ? -21.565 21.494 25.804 1.00 74.06 477 TYR A O 1
ATOM 3641 N N . ILE A 1 478 ? -23.204 20.013 26.166 1.00 77.06 478 ILE A N 1
ATOM 3642 C CA . ILE A 1 478 ? -23.602 19.918 24.750 1.00 77.06 478 ILE A CA 1
ATOM 3643 C C . ILE A 1 478 ? -24.002 21.284 24.184 1.00 77.06 478 ILE A C 1
ATOM 3645 O O . ILE A 1 478 ? -23.548 21.657 23.104 1.00 77.06 478 ILE A O 1
ATOM 3649 N N . THR A 1 479 ? -24.780 22.061 24.936 1.00 75.19 479 THR A N 1
ATOM 3650 C CA . THR A 1 479 ? -25.232 23.398 24.524 1.00 75.19 479 THR A CA 1
ATOM 3651 C C . THR A 1 479 ? -24.052 24.348 24.291 1.00 75.19 479 THR A C 1
ATOM 3653 O O . THR A 1 479 ? -24.007 25.042 23.273 1.00 75.19 479 THR A O 1
ATOM 3656 N N . ASP A 1 480 ? -23.051 24.336 25.176 1.00 66.75 480 ASP A N 1
ATOM 3657 C CA . ASP A 1 480 ? -21.828 25.132 25.019 1.00 66.75 480 ASP A CA 1
ATOM 3658 C C . ASP A 1 480 ? -21.045 24.720 23.764 1.00 66.75 480 ASP A C 1
ATOM 3660 O O . ASP A 1 480 ? -20.432 25.553 23.092 1.00 66.75 480 ASP A O 1
ATOM 3664 N N . LYS A 1 481 ? -21.073 23.431 23.412 1.00 67.56 481 LYS A N 1
ATOM 3665 C CA . LYS A 1 481 ? -20.414 22.913 22.207 1.00 67.56 481 LYS A CA 1
ATOM 3666 C C . LYS A 1 481 ? -21.151 23.295 20.932 1.00 67.56 481 LYS A C 1
ATOM 3668 O O . LYS A 1 481 ? -20.496 23.719 19.983 1.00 67.56 481 LYS A O 1
ATOM 3673 N N . GLN A 1 482 ? -22.480 23.255 20.927 1.00 71.06 482 GLN A N 1
ATOM 3674 C CA . GLN A 1 482 ? -23.286 23.762 19.813 1.00 71.06 482 GLN A CA 1
ATOM 3675 C C . GLN A 1 482 ? -23.051 25.260 19.581 1.00 71.06 482 GLN A C 1
ATOM 3677 O O . GLN A 1 482 ? -22.884 25.691 18.441 1.00 71.06 482 GLN A O 1
ATOM 3682 N N . ALA A 1 483 ? -22.930 26.054 20.652 1.00 66.44 483 ALA A N 1
ATOM 3683 C CA . ALA A 1 483 ? -22.580 27.471 20.544 1.00 66.44 483 ALA A CA 1
ATOM 3684 C C . ALA A 1 483 ? -21.201 27.678 19.886 1.00 66.44 483 ALA A C 1
ATOM 3686 O O . ALA A 1 483 ? -21.069 28.500 18.978 1.00 66.44 483 ALA A O 1
ATOM 3687 N N . GLN A 1 484 ? -20.197 26.881 20.272 1.00 61.19 484 GLN A N 1
ATOM 3688 C CA . GLN A 1 484 ? -18.862 26.908 19.655 1.00 61.19 484 GLN A CA 1
ATOM 3689 C C . GLN A 1 484 ? -18.900 26.532 18.165 1.00 61.19 484 GLN A C 1
ATOM 3691 O O . GLN A 1 484 ? -18.274 27.211 17.351 1.00 61.19 484 GLN A O 1
ATOM 3696 N N . LEU A 1 485 ? -19.656 25.495 17.781 1.00 63.03 485 LEU A N 1
ATOM 3697 C CA . LEU A 1 485 ? -19.836 25.136 16.368 1.00 63.03 485 LEU A CA 1
ATOM 3698 C C . LEU A 1 485 ? -20.543 26.252 15.586 1.00 63.03 485 LEU A C 1
ATOM 3700 O O . LEU A 1 485 ? -20.149 26.555 14.460 1.00 63.03 485 LEU A O 1
ATOM 3704 N N . GLY A 1 486 ? -21.535 26.909 16.192 1.00 60.38 486 GLY A N 1
ATOM 3705 C CA . GLY A 1 486 ? -22.236 28.051 15.608 1.00 60.38 486 GLY A CA 1
ATOM 3706 C C . GLY A 1 486 ? -21.318 29.244 15.327 1.00 60.38 486 GLY A C 1
ATOM 3707 O O . GLY A 1 486 ? -21.395 29.844 14.254 1.00 60.38 486 GLY A O 1
ATOM 3708 N N . GLU A 1 487 ? -20.401 29.566 16.242 1.00 60.97 487 GLU A N 1
ATOM 3709 C CA . GLU A 1 487 ? -19.393 30.614 16.030 1.00 60.97 487 GLU A CA 1
ATOM 3710 C C . GLU A 1 487 ? -18.447 30.276 14.870 1.00 60.97 487 GLU A C 1
ATOM 3712 O O . GLU A 1 487 ? -18.179 31.129 14.019 1.00 60.97 487 GLU A O 1
ATOM 3717 N N . ILE A 1 488 ? -17.980 29.026 14.789 1.00 55.25 488 ILE A N 1
ATOM 3718 C CA . ILE A 1 488 ? -17.105 28.563 13.700 1.00 55.25 488 ILE A CA 1
ATOM 3719 C C . ILE A 1 488 ? -17.846 28.613 12.361 1.00 55.25 488 ILE A C 1
ATOM 3721 O O . ILE A 1 488 ? -17.310 29.141 11.385 1.00 55.25 488 ILE A O 1
ATOM 3725 N N . LYS A 1 489 ? -19.094 28.135 12.320 1.00 59.00 489 LYS A N 1
ATOM 3726 C CA . LYS A 1 489 ? -19.952 28.188 11.132 1.00 59.00 489 LYS A CA 1
ATOM 3727 C C . LYS A 1 489 ? -20.130 29.624 10.641 1.00 59.00 489 LYS A C 1
ATOM 3729 O O . LYS A 1 489 ? -19.941 29.888 9.459 1.00 59.00 489 LYS A O 1
ATOM 3734 N N . ASN A 1 490 ? -20.421 30.561 11.544 1.00 60.31 490 ASN A N 1
ATOM 3735 C CA . ASN A 1 490 ? -20.567 31.976 11.197 1.00 60.31 490 ASN A CA 1
ATOM 3736 C C . ASN A 1 490 ? -19.263 32.572 10.645 1.00 60.31 490 ASN A C 1
ATOM 3738 O O . ASN A 1 490 ? -19.291 33.339 9.684 1.00 60.31 490 ASN A O 1
ATOM 3742 N N . ASN A 1 491 ? -18.113 32.199 11.210 1.00 55.06 491 ASN A N 1
ATOM 3743 C CA . ASN A 1 491 ? -16.813 32.639 10.707 1.00 55.06 491 ASN A CA 1
ATOM 3744 C C . ASN A 1 491 ? -16.522 32.098 9.299 1.00 55.06 491 ASN A C 1
ATOM 3746 O O . ASN A 1 491 ? -16.061 32.858 8.450 1.00 55.06 491 ASN A O 1
ATOM 3750 N N . LEU A 1 492 ? -16.842 30.829 9.030 1.00 54.00 492 LEU A N 1
ATOM 3751 C CA . LEU A 1 492 ? -16.704 30.227 7.703 1.00 54.00 492 LEU A CA 1
ATOM 3752 C C . LEU A 1 492 ? -17.635 30.883 6.677 1.00 54.00 492 LEU A C 1
ATOM 3754 O O . LEU A 1 492 ? -17.175 31.254 5.604 1.00 54.00 492 LEU A O 1
ATOM 3758 N N . SER A 1 493 ? -18.901 31.139 7.016 1.00 59.03 493 SER A N 1
ATOM 3759 C CA . SER A 1 493 ? -19.828 31.860 6.127 1.00 59.03 493 SER A CA 1
ATOM 3760 C C . SER A 1 493 ? -19.402 33.316 5.863 1.00 59.03 493 SER A C 1
ATOM 3762 O O . SER A 1 493 ? -19.627 33.861 4.779 1.00 59.03 493 SER A O 1
ATOM 3764 N N . ASN A 1 494 ? -18.731 33.960 6.822 1.00 56.09 494 ASN A N 1
ATOM 3765 C CA . ASN A 1 494 ? -18.127 35.275 6.602 1.00 56.09 494 ASN A CA 1
ATOM 3766 C C . ASN A 1 494 ? -16.919 35.190 5.654 1.00 56.09 494 ASN A C 1
ATOM 3768 O O . ASN A 1 494 ? -16.762 36.044 4.782 1.00 56.09 494 ASN A O 1
ATOM 3772 N N . GLN A 1 495 ? -16.084 34.155 5.783 1.00 51.09 495 GLN A N 1
ATOM 3773 C CA . GLN A 1 495 ? -14.981 33.899 4.854 1.00 51.09 495 GLN A CA 1
ATOM 3774 C C . GLN A 1 495 ? -15.482 33.556 3.447 1.00 51.09 495 GLN A C 1
ATOM 3776 O O . GLN A 1 495 ? -14.927 34.072 2.481 1.00 51.09 495 GLN A O 1
ATOM 3781 N N . GLU A 1 496 ? -16.557 32.774 3.329 1.00 55.12 496 GLU A N 1
ATOM 3782 C CA . GLU A 1 496 ? -17.257 32.494 2.070 1.00 55.12 496 GLU A CA 1
ATOM 3783 C C . GLU A 1 496 ? -17.622 33.797 1.353 1.00 55.12 496 GLU A C 1
ATOM 3785 O O . GLU A 1 496 ? -17.257 34.011 0.197 1.00 55.12 496 GLU A O 1
ATOM 3790 N N . SER A 1 497 ? -18.263 34.715 2.080 1.00 57.84 497 SER A N 1
ATOM 3791 C CA . SER A 1 497 ? -18.676 36.018 1.553 1.00 57.84 497 SER A CA 1
ATOM 3792 C C . SER A 1 497 ? -17.483 36.846 1.055 1.00 57.84 497 SER A C 1
ATOM 3794 O O . SER A 1 497 ? -17.546 37.433 -0.025 1.00 57.84 497 SER A O 1
ATOM 3796 N N . ILE A 1 498 ? -16.367 36.840 1.796 1.00 55.84 498 ILE A N 1
ATOM 3797 C CA . ILE A 1 498 ? -15.124 37.534 1.418 1.00 55.84 498 ILE A CA 1
ATOM 3798 C C . ILE A 1 498 ? -14.490 36.905 0.169 1.00 55.84 498 ILE A C 1
ATOM 3800 O O . ILE A 1 498 ? -14.021 37.622 -0.715 1.00 55.84 498 ILE A O 1
ATOM 3804 N N . VAL A 1 499 ? -14.457 35.574 0.072 1.00 54.03 499 VAL A N 1
ATOM 3805 C CA . VAL A 1 499 ? -13.908 34.860 -1.093 1.00 54.03 499 VAL A CA 1
ATOM 3806 C C . VAL A 1 499 ? -14.744 35.149 -2.339 1.00 54.03 499 VAL A C 1
ATOM 3808 O O . VAL A 1 499 ? -14.175 35.439 -3.391 1.00 54.03 499 VAL A O 1
ATOM 3811 N N . VAL A 1 500 ? -16.073 35.165 -2.219 1.00 59.97 500 VAL A N 1
ATOM 3812 C CA . VAL A 1 500 ? -16.991 35.530 -3.309 1.00 59.97 500 VAL A CA 1
ATOM 3813 C C . VAL A 1 500 ? -16.795 36.989 -3.743 1.00 59.97 500 VAL A C 1
ATOM 3815 O O . VAL A 1 500 ? -16.727 37.276 -4.940 1.00 59.97 500 VAL A O 1
ATOM 3818 N N . GLU A 1 501 ? -16.640 37.926 -2.805 1.00 58.31 501 GLU A N 1
ATOM 3819 C CA . GLU A 1 501 ? -16.387 39.342 -3.112 1.00 58.31 501 GLU A CA 1
ATOM 3820 C C . GLU A 1 501 ? -15.016 39.562 -3.781 1.00 58.31 501 GLU A C 1
ATOM 3822 O O . GLU A 1 501 ? -14.892 40.319 -4.751 1.00 58.31 501 GLU A O 1
ATOM 3827 N N . ASN A 1 502 ? -13.986 38.841 -3.334 1.00 56.22 502 ASN A N 1
ATOM 3828 C CA . ASN A 1 502 ? -12.654 38.863 -3.940 1.00 56.22 502 ASN A CA 1
ATOM 3829 C C . ASN A 1 502 ? -12.626 38.205 -5.327 1.00 56.22 502 ASN A C 1
ATOM 3831 O O . ASN A 1 502 ? -11.940 38.691 -6.228 1.00 56.22 502 ASN A O 1
ATOM 3835 N N . ALA A 1 503 ? -13.393 37.135 -5.541 1.00 56.69 503 ALA A N 1
ATOM 3836 C CA . ALA A 1 503 ? -13.546 36.511 -6.854 1.00 56.69 503 ALA A CA 1
ATOM 3837 C C . ALA A 1 503 ? -14.236 37.469 -7.841 1.00 56.69 503 ALA A C 1
ATOM 3839 O O . ALA A 1 503 ? -13.776 37.648 -8.968 1.00 56.69 503 ALA A O 1
ATOM 3840 N N . ASN A 1 504 ? -15.280 38.170 -7.395 1.00 56.91 504 ASN A N 1
ATOM 3841 C CA . ASN A 1 504 ? -15.996 39.138 -8.224 1.00 56.91 504 ASN A CA 1
ATOM 3842 C C . ASN A 1 504 ? -15.147 40.386 -8.535 1.00 56.91 504 ASN A C 1
ATOM 3844 O O . ASN A 1 504 ? -15.135 40.864 -9.670 1.00 56.91 504 ASN A O 1
ATOM 3848 N N . SER A 1 505 ? -14.401 40.910 -7.559 1.00 54.19 505 SER A N 1
ATOM 3849 C CA . SER A 1 505 ? -13.524 42.074 -7.759 1.00 54.19 505 SER A CA 1
ATOM 3850 C C . SER A 1 505 ? -12.271 41.757 -8.584 1.00 54.19 505 SER A C 1
ATOM 3852 O O . SER A 1 505 ? -11.872 42.577 -9.416 1.00 54.19 505 SER A O 1
ATOM 3854 N N . SER A 1 506 ? -11.677 40.568 -8.433 1.00 54.59 506 SER A N 1
ATOM 3855 C CA . SER A 1 506 ? -10.571 40.110 -9.288 1.00 54.59 506 SER A CA 1
ATOM 3856 C C . SER A 1 506 ? -11.023 39.891 -10.731 1.00 54.59 506 SER A C 1
ATOM 3858 O O . SER A 1 506 ? -10.346 40.377 -11.632 1.00 54.59 506 SER A O 1
ATOM 3860 N N . ALA A 1 507 ? -12.206 39.312 -10.963 1.00 52.66 507 ALA A N 1
ATOM 3861 C CA . ALA A 1 507 ? -12.780 39.185 -12.305 1.00 52.66 507 ALA A CA 1
ATOM 3862 C C . ALA A 1 507 ? -12.974 40.551 -12.999 1.00 52.66 507 ALA A C 1
ATOM 3864 O O . ALA A 1 507 ? -12.642 40.709 -14.175 1.00 52.66 507 ALA A O 1
ATOM 3865 N N . ILE A 1 508 ? -13.443 41.569 -12.267 1.00 52.56 508 ILE A N 1
ATOM 3866 C CA . ILE A 1 508 ? -13.587 42.943 -12.785 1.00 52.56 508 ILE A CA 1
ATOM 3867 C C . ILE A 1 508 ? -12.215 43.580 -13.066 1.00 52.56 508 ILE A C 1
ATOM 3869 O O . ILE A 1 508 ? -12.026 44.249 -14.084 1.00 52.56 508 ILE A O 1
ATOM 3873 N N . THR A 1 509 ? -11.238 43.377 -12.181 1.00 54.75 509 THR A N 1
ATOM 3874 C CA . THR A 1 509 ? -9.898 43.975 -12.306 1.00 54.75 509 THR A CA 1
ATOM 3875 C C . THR A 1 509 ? -9.097 43.342 -13.446 1.00 54.75 509 THR A C 1
ATOM 3877 O O . THR A 1 509 ? -8.431 44.061 -14.193 1.00 54.75 509 THR A O 1
ATOM 3880 N N . ASP A 1 510 ? -9.206 42.025 -13.627 1.00 52.84 510 ASP A N 1
ATOM 3881 C CA . ASP A 1 510 ? -8.571 41.287 -14.720 1.00 52.84 510 ASP A CA 1
ATOM 3882 C C . ASP A 1 510 ? -9.209 41.635 -16.072 1.00 52.84 510 ASP A C 1
ATOM 3884 O O . ASP A 1 510 ? -8.480 41.849 -17.040 1.00 52.84 510 ASP A O 1
ATOM 3888 N N . SER A 1 511 ? -10.535 41.821 -16.132 1.00 49.62 511 SER A N 1
ATOM 3889 C CA . SER A 1 511 ? -11.213 42.337 -17.333 1.00 49.62 511 SER A CA 1
ATOM 3890 C C . SER A 1 511 ? -10.683 43.722 -17.728 1.00 49.62 511 SER A C 1
ATOM 3892 O O . SER A 1 511 ? -10.298 43.942 -18.876 1.00 49.62 511 SER A O 1
ATOM 3894 N N . ASN A 1 512 ? -10.569 44.644 -16.766 1.00 49.69 512 ASN A N 1
ATOM 3895 C CA . ASN A 1 512 ? -10.050 45.995 -17.009 1.00 49.69 512 ASN A CA 1
ATOM 3896 C C . ASN A 1 512 ? -8.560 45.998 -17.398 1.00 49.69 512 ASN A C 1
ATOM 3898 O O . ASN A 1 512 ? -8.098 46.862 -18.151 1.00 49.69 512 ASN A O 1
ATOM 3902 N N . ARG A 1 513 ? -7.777 45.047 -16.876 1.00 51.53 513 ARG A N 1
ATOM 3903 C CA . ARG A 1 513 ? -6.360 44.888 -17.214 1.00 51.53 513 ARG A CA 1
ATOM 3904 C C . ARG A 1 513 ? -6.179 44.308 -18.615 1.00 51.53 513 ARG A C 1
ATOM 3906 O O . ARG A 1 513 ? -5.367 44.846 -19.364 1.00 51.53 513 ARG A O 1
ATOM 3913 N N . ALA A 1 514 ? -6.959 43.293 -18.981 1.00 44.78 514 ALA A N 1
ATOM 3914 C CA . ALA A 1 514 ? -6.964 42.718 -20.321 1.00 44.78 514 ALA A CA 1
ATOM 3915 C C . ALA A 1 514 ? -7.354 43.765 -21.376 1.00 44.78 514 ALA A C 1
ATOM 3917 O O . ALA A 1 514 ? -6.682 43.877 -22.397 1.00 44.78 514 ALA A O 1
ATOM 3918 N N . GLU A 1 515 ? -8.358 44.607 -21.107 1.00 48.69 515 GLU A N 1
ATOM 3919 C CA . GLU A 1 515 ? -8.703 45.735 -21.987 1.00 48.69 515 GLU A CA 1
ATOM 3920 C C . GLU A 1 515 ? -7.533 46.714 -22.167 1.00 48.69 515 GLU A C 1
ATOM 3922 O O . GLU A 1 515 ? -7.212 47.120 -23.287 1.00 48.69 515 GLU A O 1
ATOM 3927 N N . LYS A 1 516 ? -6.844 47.069 -21.077 1.00 49.56 516 LYS A N 1
ATOM 3928 C CA . LYS A 1 516 ? -5.712 48.005 -21.113 1.00 49.56 516 LYS A CA 1
ATOM 3929 C C . LYS A 1 516 ? -4.483 47.429 -21.824 1.00 49.56 516 LYS A C 1
ATOM 3931 O O . LYS A 1 516 ? -3.773 48.167 -22.505 1.00 49.56 516 LYS A O 1
ATOM 3936 N N . GLU A 1 517 ? -4.225 46.136 -21.666 1.00 46.06 517 GLU A N 1
ATOM 3937 C CA . GLU A 1 517 ? -3.118 45.437 -22.324 1.00 46.06 517 GLU A CA 1
ATOM 3938 C C . GLU A 1 517 ? -3.408 45.221 -23.820 1.00 46.06 517 GLU A C 1
ATOM 3940 O O . GLU A 1 517 ? -2.518 45.443 -24.640 1.00 46.06 517 GLU A O 1
ATOM 3945 N N . VAL A 1 518 ? -4.659 44.937 -24.209 1.00 47.09 518 VAL A N 1
ATOM 3946 C CA . VAL A 1 518 ? -5.093 44.928 -25.621 1.00 47.09 518 VAL A CA 1
ATOM 3947 C C . VAL A 1 518 ? -4.895 46.301 -26.267 1.00 47.09 518 VAL A C 1
ATOM 3949 O O . VAL A 1 518 ? -4.367 46.389 -27.377 1.00 47.09 518 VAL A O 1
ATOM 3952 N N . GLU A 1 519 ? -5.235 47.384 -25.567 1.00 50.28 519 GLU A N 1
ATOM 3953 C CA . GLU A 1 519 ? -5.034 48.744 -26.078 1.00 50.28 519 GLU A CA 1
ATOM 3954 C C . GLU A 1 519 ? -3.540 49.104 -26.209 1.00 50.28 519 GLU A C 1
ATOM 3956 O O . GLU A 1 519 ? -3.128 49.744 -27.179 1.00 50.28 519 GLU A O 1
ATOM 3961 N N . GLN A 1 520 ? -2.687 48.634 -25.289 1.00 49.53 520 GLN A N 1
ATOM 3962 C CA . GLN A 1 520 ? -1.230 48.791 -25.391 1.00 49.53 520 GLN A CA 1
ATOM 3963 C C . GLN A 1 520 ? -0.629 47.996 -26.555 1.00 49.53 520 GLN A C 1
ATOM 3965 O O . GLN A 1 520 ? 0.218 48.522 -27.281 1.00 49.53 520 GLN A O 1
ATOM 3970 N N . VAL A 1 521 ? -1.080 46.759 -26.773 1.00 45.78 521 VAL A N 1
ATOM 3971 C CA . VAL A 1 521 ? -0.648 45.928 -27.908 1.00 45.78 521 VAL A CA 1
ATOM 3972 C C . VAL A 1 521 ? -1.063 46.577 -29.228 1.00 45.78 521 VAL A C 1
ATOM 3974 O O . VAL A 1 521 ? -0.242 46.697 -30.142 1.00 45.78 521 VAL A O 1
ATOM 3977 N N . LYS A 1 522 ? -2.291 47.097 -29.308 1.00 46.31 522 LYS A N 1
ATOM 3978 C CA . LYS A 1 522 ? -2.789 47.845 -30.468 1.00 46.31 522 LYS A CA 1
ATOM 3979 C C . LYS A 1 522 ? -1.949 49.097 -30.747 1.00 46.31 522 LYS A C 1
ATOM 3981 O O . LYS A 1 522 ? -1.513 49.296 -31.882 1.00 46.31 522 LYS A O 1
ATOM 3986 N N . ALA A 1 523 ? -1.613 49.874 -29.716 1.00 50.47 523 ALA A N 1
ATOM 3987 C CA . ALA A 1 523 ? -0.735 51.039 -29.838 1.00 50.47 523 ALA A CA 1
ATOM 3988 C C . ALA A 1 523 ? 0.696 50.672 -30.296 1.00 50.47 523 ALA A C 1
ATOM 3990 O O . ALA A 1 523 ? 1.291 51.368 -31.125 1.00 50.47 523 ALA A O 1
ATOM 3991 N N . SER A 1 524 ? 1.257 49.557 -29.813 1.00 44.97 524 SER A N 1
ATOM 3992 C CA . SER A 1 524 ? 2.565 49.054 -30.260 1.00 44.97 524 SER A CA 1
ATOM 3993 C C . SER A 1 524 ? 2.555 48.557 -31.711 1.00 44.97 524 SER A C 1
ATOM 3995 O O . SER A 1 524 ? 3.534 48.765 -32.438 1.00 44.97 524 SER A O 1
ATOM 3997 N N . LEU A 1 525 ? 1.459 47.948 -32.168 1.00 44.50 525 LEU A N 1
ATOM 3998 C CA . LEU A 1 525 ? 1.291 47.513 -33.558 1.00 44.50 525 LEU A CA 1
ATOM 3999 C C . LEU A 1 525 ? 1.150 48.707 -34.516 1.00 44.50 525 LEU A C 1
ATOM 4001 O O . LEU A 1 525 ? 1.795 48.730 -35.568 1.00 44.50 525 LEU A O 1
ATOM 4005 N N . GLU A 1 526 ? 0.396 49.739 -34.132 1.00 51.16 526 GLU A N 1
ATOM 4006 C CA . GLU A 1 526 ? 0.281 50.987 -34.899 1.00 51.16 526 GLU A CA 1
ATOM 4007 C C . GLU A 1 526 ? 1.629 51.724 -35.007 1.00 51.16 526 GLU A C 1
ATOM 4009 O O . GLU A 1 526 ? 2.025 52.147 -36.099 1.00 51.16 526 GLU A O 1
ATOM 4014 N N . GLY A 1 527 ? 2.402 51.788 -33.916 1.00 50.03 527 GLY A N 1
ATOM 4015 C CA . GLY A 1 527 ? 3.753 52.366 -33.915 1.00 50.03 527 GLY A CA 1
ATOM 4016 C C . GLY A 1 527 ? 4.762 51.595 -34.779 1.00 50.03 527 GLY A C 1
ATOM 4017 O O . GLY A 1 527 ? 5.625 52.190 -35.434 1.00 50.03 527 GLY A O 1
ATOM 4018 N N . THR A 1 528 ? 4.637 50.268 -34.847 1.00 48.22 528 THR A N 1
ATOM 4019 C CA . THR A 1 528 ? 5.507 49.410 -35.670 1.00 48.22 528 THR A CA 1
ATOM 4020 C C . THR A 1 528 ? 5.169 49.533 -37.160 1.00 48.22 528 THR A C 1
ATOM 4022 O O . THR A 1 528 ? 6.071 49.632 -37.998 1.00 48.22 528 THR A O 1
ATOM 4025 N N . ASN A 1 529 ? 3.881 49.645 -37.501 1.00 47.31 529 ASN A N 1
ATOM 4026 C CA . ASN A 1 529 ? 3.433 49.916 -38.868 1.00 47.31 529 ASN A CA 1
ATOM 4027 C C . ASN A 1 529 ? 3.840 51.318 -39.354 1.00 47.31 529 ASN A C 1
ATOM 4029 O O . ASN A 1 529 ? 4.268 51.459 -40.502 1.00 47.31 529 ASN A O 1
ATOM 4033 N N . ALA A 1 530 ? 3.818 52.338 -38.489 1.00 44.47 530 ALA A N 1
ATOM 4034 C CA . ALA A 1 530 ? 4.306 53.680 -38.818 1.00 44.47 530 ALA A CA 1
ATOM 4035 C C . ALA A 1 530 ? 5.827 53.715 -39.090 1.00 44.47 530 ALA A C 1
ATOM 4037 O O . ALA A 1 530 ? 6.285 54.352 -40.046 1.00 44.47 530 ALA A O 1
ATOM 4038 N N . ASN A 1 531 ? 6.621 52.972 -38.310 1.00 47.47 531 ASN A N 1
ATOM 4039 C CA . ASN A 1 531 ? 8.069 52.849 -38.518 1.00 47.47 531 ASN A CA 1
ATOM 4040 C C . ASN A 1 531 ? 8.427 52.088 -39.808 1.00 47.47 531 ASN A C 1
ATOM 4042 O O . ASN A 1 531 ? 9.388 52.451 -40.496 1.00 47.47 531 ASN A O 1
ATOM 4046 N N . ASN A 1 532 ? 7.639 51.077 -40.180 1.00 41.00 532 ASN A N 1
ATOM 4047 C CA . ASN A 1 532 ? 7.824 50.337 -41.429 1.00 41.00 532 ASN A CA 1
ATOM 4048 C C . ASN A 1 532 ? 7.384 51.152 -42.659 1.00 41.00 532 ASN A C 1
ATOM 4050 O O . ASN A 1 532 ? 8.095 51.163 -43.665 1.00 41.00 532 ASN A O 1
ATOM 4054 N N . ALA A 1 533 ? 6.297 51.925 -42.567 1.00 40.44 533 ALA A N 1
ATOM 4055 C CA . ALA A 1 533 ? 5.871 52.849 -43.622 1.00 40.44 533 ALA A CA 1
ATOM 4056 C C . ALA A 1 533 ? 6.894 53.981 -43.865 1.00 40.44 533 ALA A C 1
ATOM 4058 O O . ALA A 1 533 ? 7.193 54.313 -45.013 1.00 40.44 533 ALA A O 1
ATOM 4059 N N . SER A 1 534 ? 7.510 54.513 -42.800 1.00 41.19 534 SER A N 1
ATOM 4060 C CA . SER A 1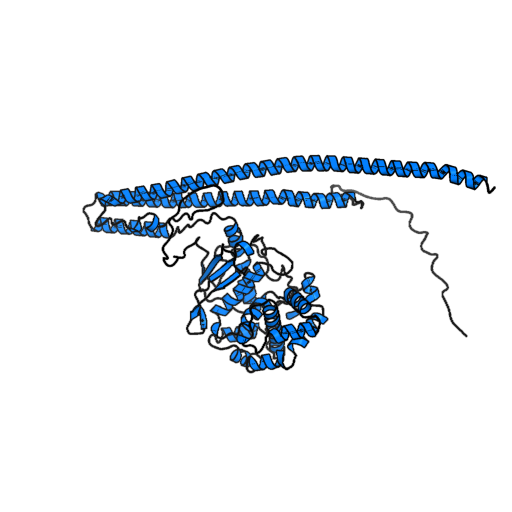 534 ? 8.590 55.515 -42.872 1.00 41.19 534 SER A CA 1
ATOM 4061 C C . SER A 1 534 ? 9.858 54.982 -43.562 1.00 41.19 534 SER A C 1
ATOM 4063 O O . SER A 1 534 ? 10.465 55.675 -44.386 1.00 41.19 534 SER A O 1
ATOM 4065 N N . LYS A 1 535 ? 10.235 53.719 -43.307 1.00 42.09 535 LYS A N 1
ATOM 4066 C CA . LYS A 1 535 ? 11.351 53.053 -44.008 1.00 42.09 535 LYS A CA 1
ATOM 4067 C C . LYS A 1 535 ? 11.047 52.794 -45.486 1.00 42.09 535 LYS A C 1
ATOM 4069 O O . LYS A 1 535 ? 11.930 52.984 -46.318 1.00 42.09 535 LYS A O 1
ATOM 4074 N N . ILE A 1 536 ? 9.812 52.427 -45.831 1.00 40.44 536 ILE A N 1
ATOM 4075 C CA . ILE A 1 536 ? 9.392 52.206 -47.226 1.00 40.44 536 ILE A CA 1
ATOM 4076 C C . ILE A 1 536 ? 9.346 53.529 -48.012 1.00 40.44 536 ILE A C 1
ATOM 4078 O O . ILE A 1 536 ? 9.812 53.575 -49.151 1.00 40.44 536 ILE A O 1
ATOM 4082 N N . ALA A 1 537 ? 8.891 54.627 -47.398 1.00 38.16 537 ALA A N 1
ATOM 4083 C CA . ALA A 1 537 ? 8.863 55.951 -48.030 1.00 38.16 537 ALA A CA 1
ATOM 4084 C C . ALA A 1 537 ? 10.269 56.519 -48.322 1.00 38.16 537 ALA A C 1
ATOM 4086 O O . ALA A 1 537 ? 10.447 57.252 -49.294 1.00 38.16 537 ALA A O 1
ATOM 4087 N N . ARG A 1 538 ? 11.289 56.151 -47.531 1.00 41.41 538 ARG A N 1
ATOM 4088 C CA . ARG A 1 538 ? 12.691 56.560 -47.757 1.00 41.41 538 ARG A CA 1
ATOM 4089 C C . ARG A 1 538 ? 13.421 55.740 -48.825 1.00 41.41 538 ARG A C 1
ATOM 4091 O O . ARG A 1 538 ? 14.376 56.240 -49.406 1.00 41.41 538 ARG A O 1
ATOM 4098 N N . LEU A 1 539 ? 12.966 54.521 -49.120 1.00 41.19 539 LEU A N 1
ATOM 4099 C CA . LEU A 1 539 ? 13.606 53.625 -50.095 1.00 41.19 539 LEU A CA 1
ATOM 4100 C C . LEU A 1 539 ? 13.152 53.854 -51.550 1.00 41.19 539 LEU A C 1
ATOM 4102 O O . LEU A 1 539 ? 13.786 53.343 -52.476 1.00 41.19 539 LEU A O 1
ATOM 4106 N N . GLN A 1 540 ? 12.081 54.621 -51.784 1.00 43.03 540 GLN A N 1
ATOM 4107 C CA . GLN A 1 540 ? 11.605 54.922 -53.142 1.00 43.03 540 GLN A CA 1
ATOM 4108 C C . GLN A 1 540 ? 12.401 56.022 -53.880 1.00 43.03 540 GLN A C 1
ATOM 4110 O O . GLN A 1 540 ? 12.683 55.824 -55.063 1.00 43.03 540 GLN A O 1
ATOM 4115 N N . PRO A 1 541 ? 12.853 57.126 -53.250 1.00 45.09 541 PRO A N 1
ATOM 4116 C CA . PRO A 1 541 ? 13.645 58.148 -53.945 1.00 45.09 541 PRO A CA 1
ATOM 4117 C C . PRO A 1 541 ? 15.044 57.669 -54.375 1.00 45.09 541 PRO A C 1
ATOM 4119 O O . PRO A 1 541 ? 15.509 58.030 -55.455 1.00 45.09 541 PRO A O 1
ATOM 4122 N N . GLU A 1 542 ? 15.711 56.822 -53.581 1.00 45.53 542 GLU A N 1
ATOM 4123 C CA . GLU A 1 542 ? 17.076 56.350 -53.883 1.00 45.53 542 GLU A CA 1
ATOM 4124 C C . GLU A 1 542 ? 17.120 55.350 -55.049 1.00 45.53 542 GLU A C 1
ATOM 4126 O O . GLU A 1 542 ? 18.037 55.401 -55.873 1.00 45.53 542 GLU A O 1
ATOM 4131 N N . ARG A 1 543 ? 16.093 54.498 -55.193 1.00 42.50 543 ARG A N 1
ATOM 4132 C CA . ARG A 1 543 ? 15.966 53.585 -56.343 1.00 42.50 543 ARG A CA 1
ATOM 4133 C C . ARG A 1 543 ? 15.663 54.320 -57.650 1.00 42.50 543 ARG A C 1
ATOM 4135 O O . ARG A 1 543 ? 16.188 53.930 -58.690 1.00 42.50 543 ARG A O 1
ATOM 4142 N N . VAL A 1 544 ? 14.876 55.398 -57.608 1.00 41.88 544 VAL A N 1
ATOM 4143 C CA . VAL A 1 544 ? 14.603 56.234 -58.792 1.00 41.88 544 VAL A CA 1
ATOM 4144 C C . VAL A 1 544 ? 15.860 57.006 -59.223 1.00 41.88 544 VAL A C 1
ATOM 4146 O O . VAL A 1 544 ? 16.137 57.108 -60.417 1.00 41.88 544 VAL A O 1
ATOM 4149 N N . LEU A 1 545 ? 16.684 57.474 -58.277 1.00 43.84 545 LEU A N 1
ATOM 4150 C CA . LEU A 1 545 ? 17.921 58.203 -58.584 1.00 43.84 545 LEU A CA 1
ATOM 4151 C C . LEU A 1 545 ? 19.056 57.300 -59.119 1.00 43.84 545 LEU A C 1
ATOM 4153 O O . LEU A 1 545 ? 19.890 57.768 -59.894 1.00 43.84 545 LEU A O 1
ATOM 4157 N N . GLN A 1 546 ? 19.093 56.015 -58.744 1.00 44.38 546 GLN A N 1
ATOM 4158 C CA . GLN A 1 546 ? 20.038 55.032 -59.305 1.00 44.38 546 GLN A CA 1
ATOM 4159 C C . GLN A 1 546 ? 19.658 54.573 -60.722 1.00 44.38 546 GLN A C 1
ATOM 4161 O O . GLN A 1 546 ? 20.546 54.377 -61.555 1.00 44.38 546 GLN A O 1
ATOM 4166 N N . LEU A 1 547 ? 18.360 54.463 -61.022 1.00 41.94 547 LEU A N 1
ATOM 4167 C CA . LEU A 1 547 ? 17.872 54.101 -62.359 1.00 41.94 547 LEU A CA 1
ATOM 4168 C C . LEU A 1 547 ? 18.053 55.236 -63.387 1.00 41.94 547 LEU A C 1
ATOM 4170 O O . LEU A 1 547 ? 18.288 54.959 -64.557 1.00 41.94 547 LEU A O 1
ATOM 4174 N N . LEU A 1 548 ? 18.056 56.506 -62.959 1.00 41.97 548 LEU A N 1
ATOM 4175 C CA . LEU A 1 548 ? 18.313 57.667 -63.832 1.00 41.97 548 LEU A CA 1
ATOM 4176 C C . LEU A 1 548 ? 19.803 57.951 -64.116 1.00 41.97 548 LEU A C 1
ATOM 4178 O O . LEU A 1 548 ? 20.106 58.807 -64.939 1.00 41.97 548 LEU A O 1
ATOM 4182 N N . LYS A 1 549 ? 20.745 57.258 -63.460 1.00 47.72 549 LYS A N 1
ATOM 4183 C CA . LYS A 1 549 ? 22.198 57.390 -63.720 1.00 47.72 549 LYS A CA 1
ATOM 4184 C C . LYS A 1 549 ? 22.782 56.271 -64.589 1.00 47.72 549 LYS A C 1
ATOM 4186 O O . LYS A 1 549 ? 23.980 56.275 -64.853 1.00 47.72 549 LYS A O 1
ATOM 4191 N N . THR A 1 550 ? 21.958 55.312 -65.003 1.00 49.28 550 THR A N 1
ATOM 4192 C CA . THR A 1 550 ? 22.362 54.169 -65.843 1.00 49.28 550 THR A CA 1
ATOM 4193 C C . THR A 1 550 ? 21.566 54.076 -67.152 1.00 49.28 550 THR A C 1
ATOM 4195 O O . THR A 1 550 ? 21.558 53.025 -67.785 1.00 49.28 550 THR A O 1
ATOM 4198 N N . SER A 1 551 ? 20.936 55.182 -67.572 1.00 44.34 551 SER A N 1
ATOM 4199 C CA . SER A 1 551 ? 20.358 55.366 -68.915 1.00 44.34 551 SER A CA 1
ATOM 4200 C C . SER A 1 551 ? 21.206 56.331 -69.731 1.00 44.34 551 SER A C 1
ATOM 4202 O O . SER A 1 551 ? 21.513 57.411 -69.176 1.00 44.34 551 SER A O 1
#

Foldseek 3Di:
DDDDDDDDDDDPDDPPDDDDDDDDDDDDDDDDDDDDDDVVVVVVVVLVVVVVVVLVVLVVLLVLLVVLLVLLVVVLVVLVVLLVLLVVLLVLLVVLVPDPDLVSLVVSVVSLVVSQVVLVVPQAQDPSPSLVVQVLQQCLFQLVLLLQVLCCVQQVFFFAAAEEEEAEAADDDPDQKAWDFDADPLQATHPIYIYGHSVNLPPCDPPFSDDDFQDTVSLVSSLRVLVVRLRRQANSRQEAPLQSLLQSCQSLFRLLLLLVQLVVQPHALSSQLQLLCCCPQVHNPSDPPDSSSSSSSNLLQLVQQVQLCVVVNVSRSSQLSVQRRVVRNDHQLPSCCVRGPHNGSNSSSCVRNVVVVRSVSSNVCVVVCVSVQLVVQWARNHRQACVRNNHHIRGSVPSRPGPGDRDPCSGPNYDYNYDSPDDDDDDDDDDDDDDDDDDDDDDDGPGGHCVVLVSVVDRSSPPSPCSSVSSVSSSVSSVVVSVVSVVVSVVSVVVSVVSVVVSVVVVVVSVVVVVVVVVVVVVVVVVVVVVVVVVVVVVVVVVVVVVVVPD

Mean predicted aligned error: 18.73 Å

Sequence (551 aa):
MRINSAIADTNKAASQKDNVTKKKPLSLVSNIETSSSTYEDAAKVEMSEGTKNKTSLPAKTLENIQNGVSLLQAADQDLDKIRSMLERGKELAAQAATSQDAAEKERLQNEINNINHEIDNYKTTYSSDPNNEEIMTALKSDWLEVAEDVIQERYGLVGDGAELQIVLDEDSVPYLAAIMYNYDKDGKAINQTMHIAVKSALPAALPNGGRDPGQYDDRVVTHEMVHVLMGRTMNFQAMPNWFKEGTAEFIHGPNERVALDLKRSGGGMKGATALQDALGDGTNSSWENTSLHYSAASMAVRYLHTKIKEDGYSGGIKDLMTDLKSNPTESLDQALNHVSRYSNVKAFVNDYVKNGNGAAFIHNLDAAGEFRASLAGGDTGAIGGSTVDGGPVQTAESVIPDINHPTETPLENFRVIWPTRREDPIPYQANKAATIQSSTGNYTPLKVDSHVLGTDQIDLVNHSDTASALFDKAISYITDKQAQLGEIKNNLSNQESIVVENANSSAITDSNRAEKEVEQVKASLEGTNANNASKIARLQPERVLQLLKTS